Protein AF-A0A929ZH81-F1 (afdb_monomer_lite)

Radius of gyration: 23.24 Å; chains: 1; bounding box: 64×48×68 Å

Secondary structure (DSSP, 8-state):
-PPPEEEEEEEE---TT--S-EEETTEEEE-HHHHHHHHHHHHHHH-TTEEEEE-S-SSSS--HHHHTTTTHHHHHHHHTT--S-EE--SGGGTT-HHHHHHHHH-S-TTT-PPPSS-EE-TTEES--EETTTEESSBSEEEEE-TT--EEEEEEEE-TTGGGTS-TTTTTT-EE--HHHHHHHHHHHHHHTTS-SEEEEEEES-HHHHTTTS-TT--EEEE-SS--EEEE-SSS-S-----SSTT-EEEEE-STTSEEEEEEEEE-TTT--EEEEEEEEEEHHHHGGG---HHHHHHHHHHHHHHHHHTT-EEEE---SPBPPPEEE-TTS-EEETS-SSS--HHHHHHHHHHHHH-B-TTSPBPS-----GGG--S-B---TTSEEEHHHHHHHS-S-----

Foldseek 3Di:
DDAWQKAKEWEAEAQQALQDFDDDPNFTQALHLFLVLLLLVVVCVVHVNYAYEYQANQHALHFLLQVLLVNQLSLVLVLSSPHQEYEHELRCLQVALVLNLCQDVVPCVVRHHHRPHAYAAQQKPQSFADDPGHGSHHQWGWDQGPLRATEIEGHHEDQCSCVVYAHPRQPRMHGHDLQVRLQVVLCVCVVVVVHLAYEYRYAADQVVCQASHAQSHQEYEYYDPLDWAWEAPPDHPDYDDHNHNQYTYTYQRHSNQWMKIWMFTADSVVSHTPHIGIDTHGSSNSNVSPGNPSSVVSSVVSVVVSVVSQQAFPDFDAPDWFFADWDADPVGDIDTLPDQPDDTSNQVVVFVVLQVVDADPVGHGDDTGGDRSVQFQDIQHADPRRTGTNNSVCNRRSGSDDRD

pLDDT: mean 92.84, std 8.58, range [54.22, 98.94]

Sequence (404 aa):
EASPITLDLYTLTDVHGHIQQVAKKGVVREAGLPAMNCYLKKARATNPNSSFTLLGDNIGASPYISGALKDNPTIAALNTMDPLASTIGNHELDMGQAVFKQRVDGSNPSEFVQATFPYLGANIEGMGTYGDGTPYLGDYKVWTSPSGMKVAFIGAIAQDVPYKLSPGTTAGLTFTDPIARINSLAAELKSSGTADVVIAMLDDDVKNNYTKVGKDVDGLMGGDTHVPYEFDHVNSVESFESANPRLAGIASGSYTDNLGLIRLTIDPATRKVTSADSILIPAAEVAQCGADADTQAIVDKAAADSKEAGKRVVATGYTEPFRRGVFTTPEGATDPGSNRGIESSLGDLVADSLRETILTPDGKSVDIGMINAGGLRADLTPNEDGTITYAQTYEVMPFSNELG

Structure (mmCIF, N/CA/C/O backbone):
data_AF-A0A929ZH81-F1
#
_entry.id   AF-A0A929ZH81-F1
#
loop_
_atom_site.group_PDB
_atom_site.id
_atom_site.type_symbol
_atom_site.label_atom_id
_atom_site.label_alt_id
_atom_site.label_comp_id
_atom_site.label_asym_id
_atom_site.label_entity_id
_atom_site.label_seq_id
_atom_site.pdbx_PDB_ins_code
_atom_site.Cartn_x
_atom_site.Cartn_y
_atom_site.Cartn_z
_atom_site.occupancy
_atom_site.B_iso_or_equiv
_atom_site.auth_seq_id
_atom_site.auth_comp_id
_atom_site.auth_asym_id
_atom_site.auth_atom_id
_atom_site.pdbx_PDB_model_num
ATOM 1 N N . GLU A 1 1 ? -22.568 -12.402 31.985 1.00 61.12 1 GLU A N 1
ATOM 2 C CA . GLU A 1 1 ? -21.856 -11.310 31.290 1.00 61.12 1 GLU A CA 1
ATOM 3 C C . GLU A 1 1 ? -22.039 -11.492 29.793 1.00 61.12 1 GLU A C 1
ATOM 5 O O . GLU A 1 1 ? -22.236 -12.627 29.367 1.00 61.12 1 GLU A O 1
ATOM 10 N N . ALA A 1 2 ? -22.078 -10.406 29.021 1.00 77.75 2 ALA A N 1
ATOM 11 C CA . ALA A 1 2 ? -22.115 -10.503 27.564 1.00 77.75 2 ALA A CA 1
ATOM 12 C C . ALA A 1 2 ? -20.744 -10.965 27.048 1.00 77.75 2 ALA A C 1
ATOM 14 O O . ALA A 1 2 ? -19.721 -10.603 27.627 1.00 77.75 2 ALA A O 1
ATOM 15 N N . SER A 1 3 ? -20.724 -11.772 25.986 1.00 89.75 3 SER A N 1
ATOM 16 C CA . SER A 1 3 ? -19.473 -12.202 25.356 1.00 89.75 3 SER A CA 1
ATOM 17 C C . SER A 1 3 ? -18.662 -10.986 24.879 1.00 89.75 3 SER A C 1
ATOM 19 O O . SER A 1 3 ? -19.268 -10.048 24.350 1.00 89.75 3 SER A O 1
ATOM 21 N N . PRO A 1 4 ? -17.324 -10.984 25.045 1.00 95.19 4 PRO A N 1
ATOM 22 C CA . PRO A 1 4 ? -16.470 -9.922 24.523 1.00 95.19 4 PRO A CA 1
ATOM 23 C C . PRO A 1 4 ? -16.656 -9.714 23.016 1.00 95.19 4 PRO A C 1
ATOM 25 O O . PRO A 1 4 ? -16.923 -10.664 22.278 1.00 95.19 4 PRO A O 1
ATOM 28 N N . ILE A 1 5 ? -16.496 -8.472 22.558 1.00 98.00 5 ILE A N 1
ATOM 29 C CA . ILE A 1 5 ? -16.450 -8.148 21.128 1.00 98.00 5 ILE A CA 1
ATOM 30 C C . ILE A 1 5 ? -15.012 -8.354 20.650 1.00 98.00 5 ILE A C 1
ATOM 32 O O . ILE A 1 5 ? -14.091 -7.792 21.239 1.00 98.00 5 ILE A O 1
ATOM 36 N N . THR A 1 6 ? -14.825 -9.107 19.569 1.00 98.31 6 THR A N 1
ATOM 37 C CA . THR A 1 6 ? -13.516 -9.283 18.924 1.00 98.31 6 THR A CA 1
ATOM 38 C C . THR A 1 6 ? -13.490 -8.539 17.597 1.00 98.31 6 THR A C 1
ATOM 40 O O . THR A 1 6 ? -14.309 -8.834 16.726 1.00 98.31 6 THR A O 1
ATOM 43 N N . LEU A 1 7 ? -12.563 -7.592 17.441 1.00 98.75 7 LEU A N 1
ATOM 44 C CA . LEU A 1 7 ? -12.295 -6.927 16.163 1.00 98.75 7 LEU A CA 1
ATOM 45 C C . LEU A 1 7 ? -11.018 -7.498 15.546 1.00 98.75 7 LEU A C 1
ATOM 47 O O . LEU A 1 7 ? -9.996 -7.530 16.228 1.00 98.75 7 LEU A O 1
ATOM 51 N N . ASP A 1 8 ? -11.076 -7.887 14.273 1.00 98.75 8 ASP A N 1
ATOM 52 C CA . ASP A 1 8 ? -9.917 -8.367 13.513 1.00 98.75 8 ASP A CA 1
ATOM 53 C C . ASP A 1 8 ? -9.535 -7.342 12.439 1.00 98.75 8 ASP A C 1
ATOM 55 O O . ASP A 1 8 ? -10.203 -7.189 11.416 1.00 98.75 8 ASP A O 1
ATOM 59 N N . LEU A 1 9 ? -8.471 -6.587 12.689 1.00 98.81 9 LEU A N 1
ATOM 60 C CA . LEU A 1 9 ? -8.060 -5.463 11.857 1.00 98.81 9 LEU A CA 1
ATOM 61 C C . LEU A 1 9 ? -6.858 -5.891 11.009 1.00 98.81 9 LEU A C 1
ATOM 63 O O . LEU A 1 9 ? -5.719 -5.872 11.476 1.00 98.81 9 LEU A O 1
ATOM 67 N N . TYR A 1 10 ? -7.129 -6.334 9.781 1.00 98.88 10 TYR A N 1
ATOM 68 C CA . TYR A 1 10 ? -6.112 -6.819 8.852 1.00 98.88 10 TYR A CA 1
ATOM 69 C C . TYR A 1 10 ? -5.426 -5.680 8.105 1.00 98.88 10 TYR A C 1
ATOM 71 O O . TYR A 1 10 ? -6.065 -4.681 7.769 1.00 98.88 10 TYR A O 1
ATOM 79 N N . THR A 1 11 ? -4.152 -5.871 7.772 1.00 98.56 11 THR A N 1
ATOM 80 C CA . THR A 1 11 ? -3.378 -4.877 7.035 1.00 98.56 11 THR A CA 1
ATOM 81 C C . THR A 1 11 ? -2.309 -5.477 6.123 1.00 98.56 11 THR A C 1
ATOM 83 O O . THR A 1 11 ? -1.754 -6.538 6.423 1.00 98.56 11 THR A O 1
ATOM 86 N N . LEU A 1 12 ? -2.024 -4.781 5.021 1.00 98.19 12 LEU A N 1
ATOM 87 C CA . LEU A 1 12 ? -0.865 -5.004 4.153 1.00 98.19 12 LEU A CA 1
ATOM 88 C C . LEU A 1 12 ? -0.111 -3.689 3.946 1.00 98.19 12 LEU A C 1
ATOM 90 O O . LEU A 1 12 ? -0.724 -2.628 3.867 1.00 98.19 12 LEU A O 1
ATOM 94 N N . THR A 1 13 ? 1.204 -3.789 3.819 1.00 97.00 13 THR A N 1
ATOM 95 C CA . THR A 1 13 ? 2.119 -2.688 3.505 1.00 97.00 13 THR A CA 1
ATOM 96 C C . THR A 1 13 ? 3.076 -3.103 2.393 1.00 97.00 13 THR A C 1
ATOM 98 O O . THR A 1 13 ? 3.231 -4.310 2.155 1.00 97.00 13 THR A O 1
ATOM 101 N N . ASP A 1 14 ? 3.685 -2.129 1.714 1.00 96.19 14 ASP A N 1
ATOM 102 C CA . ASP A 1 14 ? 4.830 -2.346 0.820 1.00 96.19 14 ASP A CA 1
ATOM 103 C C . ASP A 1 14 ? 4.559 -3.428 -0.237 1.00 96.19 14 ASP A C 1
ATOM 105 O O . ASP A 1 14 ? 5.368 -4.327 -0.493 1.00 96.19 14 ASP A O 1
ATOM 109 N N . VAL A 1 15 ? 3.358 -3.405 -0.830 1.00 98.00 15 VAL A N 1
ATOM 110 C CA . VAL A 1 15 ? 2.986 -4.378 -1.866 1.00 98.00 15 VAL A CA 1
ATOM 111 C C . VAL A 1 15 ? 3.889 -4.209 -3.085 1.00 98.00 15 VAL A C 1
ATOM 113 O O . VAL A 1 15 ? 4.207 -5.213 -3.721 1.00 98.00 15 VAL A O 1
ATOM 116 N N . HIS A 1 16 ? 4.297 -2.977 -3.416 1.00 96.69 16 HIS A N 1
ATOM 117 C CA . HIS A 1 16 ? 5.168 -2.645 -4.548 1.00 96.69 16 HIS A CA 1
ATOM 118 C C . HIS A 1 16 ? 4.801 -3.393 -5.833 1.00 96.69 16 HIS A C 1
ATOM 120 O O . HIS A 1 16 ? 5.641 -3.980 -6.506 1.00 96.69 16 HIS A O 1
ATOM 126 N N . GLY A 1 17 ? 3.510 -3.496 -6.148 1.00 96.75 17 GLY A N 1
ATOM 127 C CA . GLY A 1 17 ? 3.056 -4.204 -7.344 1.00 96.75 17 GLY A CA 1
ATOM 128 C C . GLY A 1 17 ? 3.342 -5.710 -7.391 1.00 96.75 17 GLY A C 1
ATOM 129 O O . GLY A 1 17 ? 3.174 -6.315 -8.456 1.00 96.75 17 GLY A O 1
ATOM 130 N N . HIS A 1 18 ? 3.708 -6.354 -6.280 1.00 97.19 18 HIS A N 1
ATOM 131 C CA . HIS A 1 18 ? 3.816 -7.810 -6.167 1.00 97.19 18 HIS A CA 1
ATOM 132 C C . HIS A 1 18 ? 2.425 -8.455 -6.118 1.00 97.19 18 HIS A C 1
ATOM 134 O O . HIS A 1 18 ? 1.880 -8.822 -5.077 1.00 97.19 18 HIS A O 1
ATOM 140 N N . ILE A 1 19 ? 1.817 -8.581 -7.299 1.00 98.31 19 ILE A N 1
ATOM 141 C CA . ILE A 1 19 ? 0.453 -9.100 -7.457 1.00 98.31 19 ILE A CA 1
ATOM 142 C C . ILE A 1 19 ? 0.393 -10.623 -7.646 1.00 98.31 19 ILE A C 1
ATOM 144 O O . ILE A 1 19 ? -0.679 -11.215 -7.515 1.00 98.31 19 ILE A O 1
ATOM 148 N N . GLN A 1 20 ? 1.524 -11.265 -7.956 1.00 97.62 20 GLN A N 1
ATOM 149 C CA . GLN A 1 20 ? 1.618 -12.702 -8.232 1.00 97.62 20 GLN A CA 1
ATOM 150 C C . GLN A 1 20 ? 2.088 -13.492 -7.013 1.00 97.62 20 GLN A C 1
ATOM 152 O O . GLN A 1 20 ? 2.849 -12.999 -6.191 1.00 97.62 20 GLN A O 1
ATOM 157 N N . GLN A 1 21 ? 1.692 -14.764 -6.945 1.00 97.50 21 GLN A N 1
ATOM 158 C CA . GLN A 1 21 ? 2.273 -15.685 -5.978 1.00 97.50 21 GLN A CA 1
ATOM 159 C C . GLN A 1 21 ? 3.704 -16.053 -6.395 1.00 97.50 21 GLN A C 1
ATOM 161 O O . GLN A 1 21 ? 3.926 -16.532 -7.512 1.00 97.50 21 GLN A O 1
ATOM 166 N N . VAL A 1 22 ? 4.658 -15.937 -5.473 1.00 95.56 22 VAL A N 1
ATOM 167 C CA . VAL A 1 22 ? 6.050 -16.359 -5.681 1.00 95.56 22 VAL A CA 1
ATOM 168 C C . VAL A 1 22 ? 6.387 -17.496 -4.730 1.00 95.56 22 VAL A C 1
ATOM 170 O O . VAL A 1 22 ? 6.197 -17.404 -3.519 1.00 95.56 22 VAL A O 1
ATOM 173 N N . ALA A 1 23 ? 6.926 -18.592 -5.270 1.00 95.12 23 ALA A N 1
ATOM 174 C CA . ALA A 1 23 ? 7.385 -19.735 -4.487 1.00 95.12 23 ALA A CA 1
ATOM 175 C C . ALA A 1 23 ? 8.874 -20.011 -4.720 1.00 95.12 23 ALA A C 1
ATOM 177 O O . ALA A 1 23 ? 9.358 -20.047 -5.851 1.00 95.12 23 ALA A O 1
ATOM 178 N N . LYS A 1 24 ? 9.608 -20.278 -3.636 1.00 90.62 24 LYS A N 1
ATOM 179 C CA . LYS A 1 24 ? 11.037 -20.615 -3.661 1.00 90.62 24 LYS A CA 1
ATOM 180 C C . LYS A 1 24 ? 11.263 -21.947 -2.963 1.00 90.62 24 LYS A C 1
ATOM 182 O O . LYS A 1 24 ? 10.980 -22.086 -1.776 1.00 90.62 24 LYS A O 1
ATOM 187 N N . LYS A 1 25 ? 11.816 -22.921 -3.697 1.00 91.88 25 LYS A N 1
ATOM 188 C CA . LYS A 1 25 ? 12.049 -24.300 -3.217 1.00 91.88 25 LYS A CA 1
ATOM 189 C C . LYS A 1 25 ? 10.775 -24.959 -2.652 1.00 91.88 25 LYS A C 1
ATOM 191 O O . LYS A 1 25 ? 10.825 -25.611 -1.617 1.00 91.88 25 LYS A O 1
ATOM 196 N N . GLY A 1 26 ? 9.636 -24.752 -3.317 1.00 91.06 26 GLY A N 1
ATOM 197 C CA . GLY A 1 26 ? 8.342 -25.321 -2.915 1.00 91.06 26 GLY A CA 1
ATOM 198 C C . GLY A 1 26 ? 7.641 -24.610 -1.752 1.00 91.06 26 GLY A C 1
ATOM 199 O O . GLY A 1 26 ? 6.551 -25.021 -1.380 1.00 91.06 26 GLY A O 1
ATOM 200 N N . VAL A 1 27 ? 8.229 -23.544 -1.198 1.00 94.00 27 VAL A N 1
ATOM 201 C CA . VAL A 1 27 ? 7.613 -22.722 -0.146 1.00 94.00 27 VAL A CA 1
ATOM 202 C C . VAL A 1 27 ? 7.152 -21.404 -0.753 1.00 94.00 27 VAL A C 1
ATOM 204 O O . VAL A 1 27 ? 7.959 -20.716 -1.383 1.00 94.00 27 VAL A O 1
ATOM 207 N N . VAL A 1 28 ? 5.880 -21.057 -0.562 1.00 97.56 28 VAL A N 1
ATOM 208 C CA . VAL A 1 28 ? 5.337 -19.750 -0.954 1.00 97.56 28 VAL A CA 1
ATOM 209 C C . VAL A 1 28 ? 5.998 -18.664 -0.104 1.00 97.56 28 VAL A C 1
ATOM 211 O O . VAL A 1 28 ? 6.054 -18.777 1.120 1.00 97.56 28 VAL A O 1
ATOM 214 N N . ARG A 1 29 ? 6.567 -17.662 -0.774 1.00 96.50 29 ARG A N 1
ATOM 215 C CA . ARG A 1 29 ? 7.259 -16.511 -0.181 1.00 96.50 29 ARG A CA 1
ATOM 216 C C . ARG A 1 29 ? 6.460 -15.229 -0.306 1.00 96.50 29 ARG A C 1
ATOM 218 O O . ARG A 1 29 ? 6.559 -14.413 0.586 1.00 96.50 29 ARG A O 1
ATOM 225 N N . GLU A 1 30 ? 5.664 -15.113 -1.357 1.00 97.81 30 GLU A N 1
ATOM 226 C CA . GLU A 1 30 ? 4.727 -14.017 -1.590 1.00 97.81 30 GLU A CA 1
ATOM 227 C C . GLU A 1 30 ? 3.402 -14.679 -1.955 1.00 97.81 30 GLU A C 1
ATOM 229 O O . GLU A 1 30 ? 3.379 -15.548 -2.836 1.00 97.81 30 GLU A O 1
ATOM 234 N N . ALA A 1 31 ? 2.318 -14.352 -1.253 1.00 98.25 31 ALA A N 1
ATOM 235 C CA . ALA A 1 31 ? 1.029 -15.004 -1.484 1.00 98.25 31 ALA A CA 1
ATOM 236 C C . ALA A 1 31 ? 0.381 -14.546 -2.800 1.00 98.25 31 ALA A C 1
ATOM 238 O O . ALA A 1 31 ? -0.380 -15.295 -3.413 1.00 98.25 31 ALA A O 1
ATOM 239 N N . GLY A 1 32 ? 0.690 -13.325 -3.238 1.00 98.38 32 GLY A N 1
ATOM 240 C CA . GLY A 1 32 ? -0.020 -12.635 -4.303 1.00 98.38 32 GLY A CA 1
ATOM 241 C C . GLY A 1 32 ? -1.402 -12.154 -3.853 1.00 98.38 32 GLY A C 1
ATOM 242 O O . GLY A 1 32 ? -2.052 -12.724 -2.968 1.00 98.38 32 GLY A O 1
ATOM 243 N N . LEU A 1 33 ? -1.890 -11.100 -4.504 1.00 98.81 33 LEU A N 1
ATOM 244 C CA . LEU A 1 33 ? -3.177 -10.492 -4.159 1.00 98.81 33 LEU A CA 1
ATOM 245 C C . LEU A 1 33 ? -4.389 -11.437 -4.306 1.00 98.81 33 LEU A C 1
ATOM 247 O O . LEU A 1 33 ? -5.294 -11.336 -3.475 1.00 98.81 33 LEU A O 1
ATOM 251 N N . PRO A 1 34 ? -4.439 -12.396 -5.258 1.00 98.88 34 PRO A N 1
ATOM 252 C CA . PRO A 1 34 ? -5.557 -13.338 -5.332 1.00 98.88 34 PRO A CA 1
ATOM 253 C C . PRO A 1 34 ? -5.708 -14.214 -4.083 1.00 98.88 34 PRO A C 1
ATOM 255 O O . PRO A 1 34 ? -6.830 -14.429 -3.615 1.00 98.88 34 PRO A O 1
ATOM 258 N N . ALA A 1 35 ? -4.599 -14.696 -3.513 1.00 98.81 35 ALA A N 1
ATOM 259 C CA . ALA A 1 35 ? -4.639 -15.484 -2.285 1.00 98.81 35 ALA A CA 1
ATOM 260 C C . ALA A 1 35 ? -4.971 -14.620 -1.066 1.00 98.81 35 ALA A C 1
ATOM 262 O O . ALA A 1 35 ? -5.789 -15.022 -0.234 1.00 98.81 35 ALA A O 1
ATOM 263 N N . MET A 1 36 ? -4.414 -13.406 -1.004 1.00 98.81 36 MET A N 1
ATOM 264 C CA . MET A 1 36 ? -4.761 -12.425 0.027 1.00 98.81 36 MET A CA 1
ATOM 265 C C . MET A 1 36 ? -6.267 -12.129 0.030 1.00 98.81 36 MET A C 1
ATOM 267 O O . MET A 1 36 ? -6.901 -12.182 1.085 1.00 98.81 36 MET A O 1
ATOM 271 N N . ASN A 1 37 ? -6.877 -11.897 -1.139 1.00 98.88 37 ASN A N 1
ATOM 272 C CA . ASN A 1 37 ? -8.312 -11.621 -1.224 1.00 98.88 37 ASN A CA 1
ATOM 273 C C . ASN A 1 37 ? -9.163 -12.831 -0.802 1.00 98.88 37 ASN A C 1
ATOM 275 O O . ASN A 1 37 ? -10.110 -12.681 -0.027 1.00 98.88 37 ASN A O 1
ATOM 279 N N . CYS A 1 38 ? -8.792 -14.044 -1.234 1.00 98.88 38 CYS A N 1
ATOM 280 C CA . CYS A 1 38 ? -9.447 -15.274 -0.780 1.00 98.88 38 CYS A CA 1
ATOM 281 C C . CYS A 1 38 ? -9.443 -15.366 0.752 1.00 98.88 38 CYS A C 1
ATOM 283 O O . CYS A 1 38 ? -10.492 -15.564 1.380 1.00 98.88 38 CYS A O 1
ATOM 285 N N . TYR A 1 39 ? -8.266 -15.183 1.360 1.00 98.81 39 TYR A N 1
ATOM 286 C CA . TYR A 1 39 ? -8.097 -15.276 2.803 1.00 98.81 39 TYR A CA 1
ATOM 287 C C . TYR A 1 39 ? -8.940 -14.224 3.529 1.00 98.81 39 TYR A C 1
ATOM 289 O O . TYR A 1 39 ? -9.703 -14.568 4.431 1.00 98.81 39 TYR A O 1
ATOM 297 N N . LEU A 1 40 ? -8.884 -12.961 3.095 1.00 98.81 40 LEU A N 1
ATOM 298 C CA . LEU A 1 40 ? -9.651 -11.862 3.689 1.00 98.81 40 LEU A CA 1
ATOM 299 C C . LEU A 1 40 ? -11.168 -12.067 3.578 1.00 98.81 40 LEU A C 1
ATOM 301 O O . LEU A 1 40 ? -11.898 -11.718 4.508 1.00 98.81 40 LEU A O 1
ATOM 305 N N . LYS A 1 41 ? -11.669 -12.641 2.476 1.00 98.69 41 LYS A N 1
ATOM 306 C CA . LYS A 1 41 ? -13.093 -12.998 2.336 1.00 98.69 41 LYS A CA 1
ATOM 307 C C . LYS A 1 41 ? -13.489 -14.090 3.334 1.00 98.69 41 LYS A C 1
ATOM 309 O O . LYS A 1 41 ? -14.512 -13.963 4.009 1.00 98.69 41 LYS A O 1
ATOM 314 N N . LYS A 1 42 ? -12.662 -15.130 3.496 1.00 98.50 42 LYS A N 1
ATOM 315 C CA . LYS A 1 42 ? -12.891 -16.204 4.480 1.00 98.50 42 LYS A CA 1
ATOM 316 C C . LYS A 1 42 ? -12.807 -15.697 5.924 1.00 98.50 42 LYS A C 1
ATOM 318 O O . LYS A 1 42 ? -13.637 -16.078 6.754 1.00 98.50 42 LYS A O 1
ATOM 323 N N . ALA A 1 43 ? -11.847 -14.824 6.216 1.00 98.06 43 ALA A N 1
ATOM 324 C CA . ALA A 1 43 ? -11.685 -14.186 7.516 1.00 98.06 43 ALA A CA 1
ATOM 325 C C . ALA A 1 43 ? -12.916 -13.340 7.874 1.00 98.06 43 ALA A C 1
ATOM 327 O O . ALA A 1 43 ? -13.531 -13.575 8.912 1.00 98.06 43 ALA A O 1
ATOM 328 N N . ARG A 1 44 ? -13.366 -12.464 6.962 1.00 98.06 44 ARG A N 1
ATOM 329 C CA . ARG A 1 44 ? -14.595 -11.663 7.122 1.00 98.06 44 ARG A CA 1
ATOM 330 C C . ARG A 1 44 ? -15.853 -12.520 7.305 1.00 98.06 44 ARG A C 1
ATOM 332 O O . ARG A 1 44 ? -16.719 -12.167 8.100 1.00 98.06 44 ARG A O 1
ATOM 339 N N . ALA A 1 45 ? -15.959 -13.657 6.614 1.00 98.06 45 ALA A N 1
ATOM 340 C CA . ALA A 1 45 ? -17.073 -14.591 6.799 1.00 98.06 45 ALA A CA 1
ATOM 341 C C . ALA A 1 45 ? -17.044 -15.298 8.169 1.00 98.06 45 ALA A C 1
ATOM 343 O O . ALA A 1 45 ? -18.095 -15.635 8.710 1.00 98.06 45 ALA A O 1
ATOM 344 N N . THR A 1 46 ? -15.850 -15.518 8.725 1.00 97.94 46 THR A N 1
ATOM 345 C CA . THR A 1 46 ? -15.656 -16.155 10.038 1.00 97.94 46 THR A CA 1
ATOM 346 C C . THR A 1 46 ? -15.903 -15.169 11.179 1.00 97.94 46 THR A C 1
ATOM 348 O O . THR A 1 46 ? -16.601 -15.496 12.137 1.00 97.94 46 THR A O 1
ATOM 351 N N . ASN A 1 47 ? -15.371 -13.951 11.062 1.00 98.25 47 ASN A N 1
ATOM 352 C CA . ASN A 1 47 ? -15.605 -12.851 11.986 1.00 98.25 47 ASN A CA 1
ATOM 353 C C . ASN A 1 47 ? -16.088 -11.611 11.210 1.00 98.25 47 ASN A C 1
ATOM 355 O O . ASN A 1 47 ? -15.269 -10.898 10.627 1.00 98.25 47 ASN A O 1
ATOM 359 N N . PRO A 1 48 ? -17.396 -11.293 11.232 1.00 97.81 48 PRO A N 1
ATOM 360 C CA . PRO A 1 48 ? -17.927 -10.108 10.557 1.00 97.81 48 PRO A CA 1
ATOM 361 C C . PRO A 1 48 ? -17.349 -8.785 11.074 1.00 97.81 48 PRO A C 1
ATOM 363 O O . PRO A 1 48 ? -17.365 -7.790 10.355 1.00 97.81 48 PRO A O 1
ATOM 366 N N . ASN A 1 49 ? -16.805 -8.753 12.294 1.00 98.44 49 ASN A N 1
ATOM 367 C CA . ASN A 1 49 ? -16.100 -7.591 12.835 1.00 98.44 49 ASN A CA 1
ATOM 368 C C . ASN A 1 49 ? -14.646 -7.518 12.348 1.00 98.44 49 ASN A C 1
ATOM 370 O O . ASN A 1 49 ? -13.751 -7.174 13.119 1.00 98.44 49 ASN A O 1
ATOM 374 N N . SER A 1 50 ? -14.426 -7.827 11.072 1.00 98.69 50 SER A N 1
ATOM 375 C CA . SER A 1 50 ? -13.117 -7.726 10.438 1.00 98.69 50 SER A CA 1
ATOM 376 C C . SER A 1 50 ? -13.054 -6.550 9.473 1.00 98.69 50 SER A C 1
ATOM 378 O O . SER A 1 50 ? -14.006 -6.300 8.729 1.00 98.69 50 SER A O 1
ATOM 380 N N . SER A 1 51 ? -11.910 -5.876 9.433 1.00 98.62 51 SER A N 1
ATOM 381 C CA . SER A 1 51 ? -11.601 -4.831 8.457 1.00 98.62 51 SER A CA 1
ATOM 382 C C . SER A 1 51 ? -10.295 -5.119 7.731 1.00 98.62 51 SER A C 1
ATOM 384 O O . SER A 1 51 ? -9.498 -5.930 8.190 1.00 98.62 51 SER A O 1
ATOM 386 N N . PHE A 1 52 ? -10.066 -4.425 6.620 1.00 98.88 52 PHE A N 1
ATOM 387 C CA . PHE A 1 52 ? -8.812 -4.480 5.879 1.00 98.88 52 PHE A CA 1
ATOM 388 C C . PHE A 1 52 ? -8.362 -3.067 5.497 1.00 98.88 52 PHE A C 1
ATOM 390 O O . PHE A 1 52 ? -9.186 -2.265 5.052 1.00 98.88 52 PHE A O 1
ATOM 397 N N . THR A 1 53 ? -7.081 -2.769 5.681 1.00 98.88 53 THR A N 1
ATOM 398 C CA . THR A 1 53 ? -6.438 -1.494 5.331 1.00 98.88 53 THR A CA 1
ATOM 399 C C . THR A 1 53 ? -5.110 -1.724 4.614 1.00 98.88 53 THR A C 1
ATOM 401 O O . THR A 1 53 ? -4.539 -2.809 4.687 1.00 98.88 53 THR A O 1
ATOM 404 N N . LEU A 1 54 ? -4.630 -0.694 3.921 1.00 98.75 54 LEU A N 1
ATOM 405 C CA . LEU A 1 54 ? -3.322 -0.668 3.263 1.00 98.75 54 LEU A CA 1
ATOM 406 C C . LEU A 1 54 ? -2.435 0.416 3.886 1.00 98.75 54 LEU A C 1
ATOM 408 O O . LEU A 1 54 ? -2.948 1.421 4.374 1.00 98.75 54 LEU A O 1
ATOM 412 N N . LEU A 1 55 ? -1.123 0.221 3.885 1.00 96.25 55 LEU A N 1
ATOM 413 C CA . LEU A 1 55 ? -0.168 1.067 4.614 1.00 96.25 55 LEU A CA 1
ATOM 414 C C . LEU A 1 55 ? 0.790 1.839 3.693 1.00 96.25 55 LEU A C 1
ATOM 416 O O . LEU A 1 55 ? 1.843 2.255 4.139 1.00 96.25 55 LEU A O 1
ATOM 420 N N . GLY A 1 56 ? 0.379 2.138 2.458 1.00 94.88 56 GLY A N 1
ATOM 421 C CA . GLY A 1 56 ? 1.241 2.837 1.498 1.00 94.88 56 GLY A CA 1
ATOM 422 C C . GLY A 1 56 ? 2.184 1.885 0.770 1.00 94.88 56 GLY A C 1
ATOM 423 O O . GLY A 1 56 ? 2.121 0.666 0.965 1.00 94.88 56 GLY A O 1
ATOM 424 N N . ASP A 1 57 ? 2.958 2.442 -0.160 1.00 96.81 57 ASP A N 1
ATOM 425 C CA . ASP A 1 57 ? 3.928 1.728 -0.993 1.00 96.81 57 ASP A CA 1
ATOM 426 C C . ASP A 1 57 ? 3.312 0.506 -1.688 1.00 96.81 57 ASP A C 1
ATOM 428 O O . ASP A 1 57 ? 3.887 -0.575 -1.851 1.00 96.81 57 ASP A O 1
ATOM 432 N N . ASN A 1 58 ? 2.064 0.679 -2.130 1.00 97.75 58 ASN A N 1
ATOM 433 C CA . ASN A 1 58 ? 1.336 -0.377 -2.817 1.00 97.75 58 ASN A CA 1
ATOM 434 C C . ASN A 1 58 ? 1.795 -0.525 -4.271 1.00 97.75 58 ASN A C 1
ATOM 436 O O . ASN A 1 58 ? 1.709 -1.610 -4.849 1.00 97.75 58 ASN A O 1
ATOM 440 N N . ILE A 1 59 ? 2.224 0.588 -4.860 1.00 95.81 59 ILE A N 1
ATOM 441 C CA . ILE A 1 59 ? 2.695 0.761 -6.238 1.00 95.81 59 ILE A CA 1
ATOM 442 C C . ILE A 1 59 ? 4.109 1.345 -6.218 1.00 95.81 59 ILE A C 1
ATOM 444 O O . ILE A 1 59 ? 4.611 1.640 -5.140 1.00 95.81 59 ILE A O 1
ATOM 448 N N . GLY A 1 60 ? 4.739 1.525 -7.383 1.00 89.25 60 GLY A N 1
ATOM 449 C CA . GLY A 1 60 ? 6.129 1.981 -7.455 1.00 89.25 60 GLY A CA 1
ATOM 450 C C . GLY A 1 60 ? 7.107 0.907 -6.977 1.00 89.25 60 GLY A C 1
ATOM 451 O O . GLY A 1 60 ? 6.688 -0.139 -6.470 1.00 89.25 60 GLY A O 1
ATOM 452 N N . ALA A 1 61 ? 8.394 1.084 -7.295 1.00 83.75 61 ALA A N 1
ATOM 453 C CA . ALA A 1 61 ? 9.428 0.041 -7.164 1.00 83.75 61 ALA A CA 1
ATOM 454 C C . ALA A 1 61 ? 8.910 -1.363 -7.574 1.00 83.75 61 ALA A C 1
ATOM 456 O O . ALA A 1 61 ? 9.123 -2.377 -6.910 1.00 83.75 61 ALA A O 1
ATOM 457 N N . SER A 1 62 ? 8.138 -1.421 -8.660 1.00 90.81 62 SER A N 1
ATOM 458 C CA . SER A 1 62 ? 7.298 -2.583 -8.942 1.00 90.81 62 SER A CA 1
ATOM 459 C C . SER A 1 62 ? 7.961 -3.581 -9.889 1.00 90.81 62 SER A C 1
ATOM 461 O O . SER A 1 62 ? 8.683 -3.179 -10.812 1.00 90.81 62 SER A O 1
ATOM 463 N N . PRO A 1 63 ? 7.685 -4.893 -9.738 1.00 90.06 63 PRO A N 1
ATOM 464 C CA . PRO A 1 63 ? 8.179 -5.892 -10.663 1.00 90.06 63 PRO A CA 1
ATOM 465 C C . PRO A 1 63 ? 7.603 -5.627 -12.051 1.00 90.06 63 PRO A C 1
ATOM 467 O O . PRO A 1 63 ? 6.531 -5.039 -12.212 1.00 90.06 63 PRO A O 1
ATOM 470 N N . TYR A 1 64 ? 8.300 -6.124 -13.069 1.00 89.88 64 TYR A N 1
ATOM 471 C CA . TYR A 1 64 ? 7.992 -5.862 -14.472 1.00 89.88 64 TYR A CA 1
ATOM 472 C C . TYR A 1 64 ? 6.507 -6.006 -14.845 1.00 89.88 64 TYR A C 1
ATOM 474 O O . TYR A 1 64 ? 5.972 -5.168 -15.568 1.00 89.88 64 TYR A O 1
ATOM 482 N N . ILE A 1 65 ? 5.835 -7.044 -14.334 1.00 93.19 65 ILE A N 1
ATOM 483 C CA . ILE A 1 65 ? 4.419 -7.315 -14.621 1.00 93.19 65 ILE A CA 1
ATOM 484 C C . ILE A 1 65 ? 3.499 -6.133 -14.278 1.00 93.19 65 ILE A C 1
ATOM 486 O O . ILE A 1 65 ? 2.518 -5.902 -14.985 1.00 93.19 65 ILE A O 1
ATOM 490 N N . SER A 1 66 ? 3.838 -5.374 -13.239 1.00 95.50 66 SER A N 1
ATOM 491 C CA . SER A 1 66 ? 3.072 -4.224 -12.759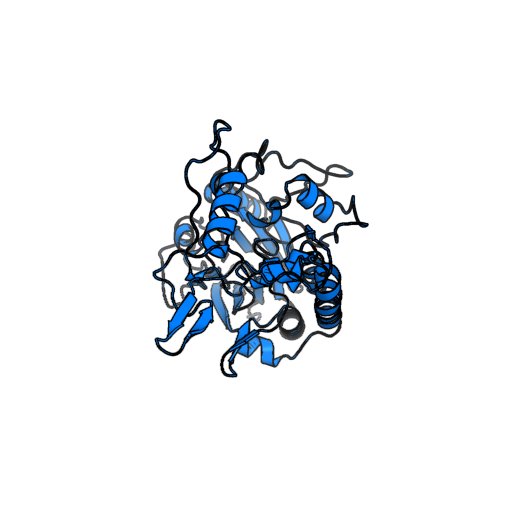 1.00 95.50 66 SER A CA 1
ATOM 492 C C . SER A 1 66 ? 3.691 -2.919 -13.255 1.00 95.50 66 SER A C 1
ATOM 494 O O . SER A 1 66 ? 3.009 -2.131 -13.916 1.00 95.50 66 SER A O 1
ATOM 496 N N . GLY A 1 67 ? 5.006 -2.745 -13.079 1.00 92.12 67 GLY A N 1
ATOM 497 C CA . GLY A 1 67 ? 5.719 -1.520 -13.448 1.00 92.12 67 GLY A CA 1
ATOM 498 C C . GLY A 1 67 ? 5.636 -1.193 -14.943 1.00 92.12 67 GLY A C 1
ATOM 499 O O . GLY A 1 67 ? 5.371 -0.049 -15.317 1.00 92.12 67 GLY A O 1
ATOM 500 N N . ALA A 1 68 ? 5.729 -2.196 -15.828 1.00 92.31 68 ALA A N 1
ATOM 501 C CA . ALA A 1 68 ? 5.607 -1.973 -17.275 1.00 92.31 68 ALA A CA 1
ATOM 502 C C . ALA A 1 68 ? 4.207 -1.510 -17.709 1.00 92.31 68 ALA A C 1
ATOM 504 O O . ALA A 1 68 ? 4.035 -0.978 -18.808 1.00 92.31 68 ALA A O 1
ATOM 505 N N . LEU A 1 69 ? 3.216 -1.706 -16.839 1.00 96.06 69 LEU A N 1
ATOM 506 C CA . LEU A 1 69 ? 1.824 -1.311 -17.017 1.00 96.06 69 LEU A CA 1
ATOM 507 C C . LEU A 1 69 ? 1.446 -0.142 -16.099 1.00 96.06 69 LEU A C 1
ATOM 509 O O . LEU A 1 69 ? 0.259 0.075 -15.840 1.00 96.06 69 LEU A O 1
ATOM 513 N N . LYS A 1 70 ? 2.448 0.618 -15.626 1.00 95.25 70 LYS A N 1
ATOM 514 C CA . LYS A 1 70 ? 2.278 1.765 -14.728 1.00 95.25 70 LYS A CA 1
ATOM 515 C C . LYS A 1 70 ? 1.474 1.383 -13.482 1.00 95.25 70 LYS A C 1
ATOM 517 O O . LYS A 1 70 ? 0.584 2.127 -13.110 1.00 95.25 70 LYS A O 1
ATOM 522 N N . ASP A 1 71 ? 1.637 0.189 -12.923 1.00 97.88 71 ASP A N 1
ATOM 523 C CA . ASP A 1 71 ? 0.919 -0.302 -11.731 1.00 97.88 71 ASP A CA 1
ATOM 524 C C . ASP A 1 71 ? -0.618 -0.254 -11.776 1.00 97.88 71 ASP A C 1
ATOM 526 O O . ASP A 1 71 ? -1.302 -0.456 -10.771 1.00 97.88 71 ASP A O 1
ATOM 530 N N . ASN A 1 72 ? -1.202 -0.064 -12.961 1.00 98.62 72 ASN A N 1
ATOM 531 C CA . ASN A 1 72 ? -2.644 -0.151 -13.153 1.00 98.62 72 ASN A CA 1
ATOM 532 C C . ASN A 1 72 ? -3.220 -1.513 -12.739 1.00 98.62 72 ASN A C 1
ATOM 534 O O . ASN A 1 72 ? -4.276 -1.521 -12.101 1.00 98.62 72 ASN A O 1
ATOM 538 N N . PRO A 1 73 ? -2.563 -2.656 -13.029 1.00 98.75 73 PRO A N 1
ATOM 539 C CA . PRO A 1 73 ? -3.049 -3.941 -12.545 1.00 98.75 73 PRO A CA 1
ATOM 540 C C . PRO A 1 73 ? -3.022 -4.061 -11.021 1.00 98.75 73 PRO A C 1
ATOM 542 O O . PRO A 1 73 ? -3.908 -4.695 -10.455 1.00 98.75 73 PRO A O 1
ATOM 545 N N . THR A 1 74 ? -2.051 -3.428 -10.359 1.00 98.75 74 THR A N 1
ATOM 546 C CA . THR A 1 74 ? -1.940 -3.409 -8.898 1.00 98.75 74 THR A CA 1
ATOM 547 C C . THR A 1 74 ? -3.130 -2.702 -8.269 1.00 98.75 74 THR A C 1
ATOM 549 O O . THR A 1 74 ? -3.836 -3.306 -7.465 1.00 98.75 74 THR A O 1
ATOM 552 N N . ILE A 1 75 ? -3.426 -1.467 -8.693 1.00 98.81 75 ILE A N 1
ATOM 553 C CA . ILE A 1 75 ? -4.599 -0.726 -8.198 1.00 98.81 75 ILE A CA 1
ATOM 554 C C . ILE A 1 75 ? -5.894 -1.480 -8.520 1.00 98.81 75 ILE A C 1
ATOM 556 O O . ILE A 1 75 ? -6.760 -1.611 -7.658 1.00 98.81 75 ILE A O 1
ATOM 560 N N . ALA A 1 76 ? -6.018 -2.039 -9.729 1.00 98.88 76 ALA A N 1
ATOM 561 C CA . ALA A 1 76 ? -7.190 -2.825 -10.105 1.00 98.88 76 ALA A CA 1
ATOM 562 C C . ALA A 1 76 ? -7.388 -4.045 -9.189 1.00 98.88 76 ALA A C 1
ATOM 564 O O . ALA A 1 76 ? -8.506 -4.295 -8.744 1.00 98.88 76 ALA A O 1
ATOM 565 N N . ALA A 1 77 ? -6.321 -4.786 -8.880 1.00 98.88 77 ALA A N 1
ATOM 566 C CA . ALA A 1 77 ? -6.377 -5.939 -7.988 1.00 98.88 77 ALA A CA 1
ATOM 567 C C . ALA A 1 77 ? -6.715 -5.526 -6.547 1.00 98.88 77 ALA A C 1
ATOM 569 O O . ALA A 1 77 ? -7.600 -6.129 -5.940 1.00 98.88 77 ALA A O 1
ATOM 570 N N . LEU A 1 78 ? -6.094 -4.466 -6.021 1.00 98.88 78 LEU A N 1
ATOM 571 C CA . LEU A 1 78 ? -6.380 -3.945 -4.679 1.00 98.88 78 LEU A CA 1
ATOM 572 C C . LEU A 1 78 ? -7.824 -3.446 -4.541 1.00 98.88 78 LEU A C 1
ATOM 574 O O . LEU A 1 78 ? -8.457 -3.697 -3.516 1.00 98.88 78 LEU A O 1
ATOM 578 N N . ASN A 1 79 ? -8.393 -2.832 -5.584 1.00 98.88 79 ASN A N 1
ATOM 579 C CA . ASN A 1 79 ? -9.804 -2.435 -5.595 1.00 98.88 79 ASN A CA 1
ATOM 580 C C . ASN A 1 79 ? -10.745 -3.632 -5.358 1.00 98.88 79 ASN A C 1
ATOM 582 O O . ASN A 1 79 ? -11.760 -3.475 -4.691 1.00 98.88 79 ASN A O 1
ATOM 586 N N . THR A 1 80 ? -10.407 -4.842 -5.832 1.00 98.69 80 THR A N 1
ATOM 587 C CA . THR A 1 80 ? -11.238 -6.051 -5.607 1.00 98.69 80 THR A CA 1
ATOM 588 C C . THR A 1 80 ? -11.221 -6.572 -4.166 1.00 98.69 80 THR A C 1
ATOM 590 O O . THR A 1 80 ? -11.972 -7.493 -3.833 1.00 98.69 80 THR A O 1
ATOM 593 N N . MET A 1 81 ? -10.338 -6.036 -3.320 1.00 98.56 81 MET A N 1
ATOM 594 C CA . MET A 1 81 ? -10.168 -6.452 -1.924 1.00 98.56 81 MET A CA 1
ATOM 595 C C . MET A 1 81 ? -10.968 -5.577 -0.948 1.00 98.56 81 MET A C 1
ATOM 597 O O . MET A 1 81 ? -11.077 -5.930 0.231 1.00 98.56 81 MET A O 1
ATOM 601 N N . ASP A 1 82 ? -11.549 -4.475 -1.432 1.00 97.56 82 ASP A N 1
ATOM 602 C CA . ASP A 1 82 ? -12.326 -3.495 -0.665 1.00 97.56 82 ASP A CA 1
ATOM 603 C C . ASP A 1 82 ? -11.612 -2.985 0.610 1.00 97.56 82 ASP A C 1
ATOM 605 O O . ASP A 1 82 ? -12.169 -3.101 1.711 1.00 97.56 82 ASP A O 1
ATOM 609 N N . PRO A 1 83 ? -10.375 -2.452 0.520 1.00 98.62 83 PRO A N 1
ATOM 610 C CA . PRO A 1 83 ? -9.727 -1.838 1.675 1.00 98.62 83 PRO A CA 1
ATOM 611 C C . PRO A 1 83 ? -10.517 -0.607 2.146 1.00 98.62 83 PRO A C 1
ATOM 613 O O . PRO A 1 83 ? -11.049 0.166 1.348 1.00 98.62 83 PRO A O 1
ATOM 616 N N . LEU A 1 84 ? -10.578 -0.393 3.462 1.00 98.69 84 LEU A N 1
ATOM 617 C CA . LEU A 1 84 ? -11.254 0.769 4.048 1.00 98.69 84 LEU A CA 1
ATOM 618 C C . LEU A 1 84 ? -10.571 2.089 3.678 1.00 98.69 84 LEU A C 1
ATOM 620 O O . LEU A 1 84 ? -11.248 3.112 3.537 1.00 98.69 84 LEU A O 1
ATOM 624 N N . ALA A 1 85 ? -9.242 2.050 3.606 1.00 98.75 85 ALA A N 1
ATOM 625 C CA . ALA A 1 85 ? -8.349 3.148 3.277 1.00 98.75 85 ALA A CA 1
ATOM 626 C C . ALA A 1 85 ? -6.928 2.612 3.035 1.00 98.75 85 ALA A C 1
ATOM 628 O O . ALA A 1 85 ? -6.601 1.505 3.480 1.00 98.75 85 ALA A O 1
ATOM 629 N N . SER A 1 86 ? -6.094 3.432 2.397 1.00 98.75 86 SER A N 1
ATOM 630 C CA . SER A 1 86 ? -4.636 3.295 2.406 1.00 98.75 86 SER A CA 1
ATOM 631 C C . SER A 1 86 ? -4.011 4.518 3.070 1.00 98.75 86 SER A C 1
ATOM 633 O O . SER A 1 86 ? -4.516 5.618 2.857 1.00 98.75 86 SER A O 1
ATOM 635 N N . THR A 1 87 ? -2.907 4.398 3.808 1.00 98.19 87 THR A N 1
ATOM 636 C CA . THR A 1 87 ? -1.994 5.554 3.890 1.00 98.19 87 THR A CA 1
ATOM 637 C C . THR A 1 87 ? -1.379 5.807 2.523 1.00 98.19 87 THR A C 1
ATOM 639 O O . THR A 1 87 ? -1.323 4.914 1.675 1.00 98.19 87 THR A O 1
ATOM 642 N N . ILE A 1 88 ? -0.981 7.048 2.273 1.00 97.88 88 ILE A N 1
ATOM 643 C CA . ILE A 1 88 ? -0.002 7.324 1.227 1.00 97.88 88 ILE A CA 1
ATOM 644 C C . ILE A 1 88 ? 1.372 6.873 1.732 1.00 97.88 88 ILE A C 1
ATOM 646 O O . ILE A 1 88 ? 1.699 7.157 2.884 1.00 97.88 88 ILE A O 1
ATOM 650 N N . GLY A 1 89 ? 2.126 6.179 0.888 1.00 96.12 89 GLY A N 1
ATOM 651 C CA . GLY A 1 89 ? 3.557 5.952 1.031 1.00 96.12 89 GLY A CA 1
ATOM 652 C C . GLY A 1 89 ? 4.358 6.797 0.042 1.00 96.12 89 GLY A C 1
ATOM 653 O O . GLY A 1 89 ? 3.788 7.559 -0.755 1.00 96.12 89 GLY A O 1
ATOM 654 N N . ASN A 1 90 ? 5.688 6.744 0.108 1.00 92.12 90 ASN A N 1
ATOM 655 C CA . ASN A 1 90 ? 6.514 7.538 -0.806 1.00 92.12 90 ASN A CA 1
ATOM 656 C C . ASN A 1 90 ? 6.314 7.111 -2.264 1.00 92.12 90 ASN A C 1
ATOM 658 O O . ASN A 1 90 ? 6.186 7.981 -3.133 1.00 92.12 90 ASN A O 1
ATOM 662 N N . HIS A 1 91 ? 6.197 5.815 -2.538 1.00 94.00 91 HIS A N 1
ATOM 663 C CA . HIS A 1 91 ? 6.131 5.302 -3.905 1.00 94.00 91 HIS A CA 1
ATOM 664 C C . HIS A 1 91 ? 4.815 5.574 -4.630 1.00 94.00 91 HIS A C 1
ATOM 666 O O . HIS A 1 91 ? 4.760 5.554 -5.865 1.00 94.00 91 HIS A O 1
ATOM 672 N N . GLU A 1 92 ? 3.756 5.956 -3.913 1.00 96.50 92 GLU A N 1
ATOM 673 C CA . GLU A 1 92 ? 2.565 6.517 -4.550 1.00 96.50 92 GLU A CA 1
ATOM 674 C C . GLU A 1 92 ? 2.865 7.784 -5.379 1.00 96.50 92 GLU A C 1
ATOM 676 O O . GLU A 1 92 ? 2.073 8.147 -6.258 1.00 96.50 92 GLU A O 1
ATOM 681 N N . LEU A 1 93 ? 4.001 8.447 -5.130 1.00 94.31 93 LEU A N 1
ATOM 682 C CA . LEU A 1 93 ? 4.440 9.662 -5.813 1.00 94.31 93 LEU A CA 1
ATOM 683 C C . LEU A 1 93 ? 5.543 9.441 -6.862 1.00 94.31 93 LEU A C 1
ATOM 685 O O . LEU A 1 93 ? 5.944 10.427 -7.480 1.00 94.31 93 LEU A O 1
ATOM 689 N N . ASP A 1 94 ? 5.979 8.207 -7.143 1.00 88.81 94 ASP A N 1
ATOM 690 C CA . ASP A 1 94 ? 7.050 7.910 -8.121 1.00 88.81 94 ASP A CA 1
ATOM 691 C C . ASP A 1 94 ? 6.776 8.504 -9.511 1.00 88.81 94 ASP A C 1
ATOM 693 O O . ASP A 1 94 ? 7.659 9.034 -10.182 1.00 88.81 94 ASP A O 1
ATOM 697 N N . MET A 1 95 ? 5.515 8.451 -9.951 1.00 90.69 95 MET A N 1
ATOM 698 C CA . MET A 1 95 ? 5.075 9.029 -11.229 1.00 90.69 95 MET A CA 1
ATOM 699 C C . MET A 1 95 ? 4.655 10.508 -11.117 1.00 90.69 95 MET A C 1
ATOM 701 O O . MET A 1 95 ? 4.131 11.090 -12.071 1.00 90.69 95 MET A O 1
ATOM 705 N N . GLY A 1 96 ? 4.868 11.121 -9.954 1.00 92.56 96 GLY A N 1
ATOM 706 C CA . GLY A 1 96 ? 4.552 12.506 -9.633 1.00 92.56 96 GLY A CA 1
ATOM 707 C C . GLY A 1 96 ? 3.136 12.733 -9.095 1.00 92.56 96 GLY A C 1
ATOM 708 O O . GLY A 1 96 ? 2.196 11.972 -9.339 1.00 92.56 96 GLY A O 1
ATOM 709 N N . GLN A 1 97 ? 2.958 13.869 -8.408 1.00 95.88 97 GLN A N 1
ATOM 710 C CA . GLN A 1 97 ? 1.684 14.263 -7.786 1.00 95.88 97 GLN A CA 1
ATOM 711 C C . GLN A 1 97 ? 0.505 14.299 -8.768 1.00 95.88 97 GLN A C 1
ATOM 713 O O . GLN A 1 97 ? -0.624 14.019 -8.379 1.00 95.88 97 GLN A O 1
ATOM 718 N N . ALA A 1 98 ? 0.735 14.659 -10.036 1.00 96.75 98 ALA A N 1
ATOM 719 C CA . ALA A 1 98 ? -0.331 14.714 -11.036 1.00 96.75 98 ALA A CA 1
ATOM 720 C C . ALA A 1 98 ? -0.918 13.323 -11.323 1.00 96.75 98 ALA A C 1
ATOM 722 O O . ALA A 1 98 ? -2.137 13.183 -11.397 1.00 96.75 98 ALA A O 1
ATOM 723 N N . VAL A 1 99 ? -0.067 12.297 -11.430 1.00 97.31 99 VAL A N 1
ATOM 724 C CA . VAL A 1 99 ? -0.504 10.913 -11.655 1.00 97.31 99 VAL A CA 1
ATOM 725 C C . VAL A 1 99 ? -1.191 10.360 -10.411 1.00 97.31 99 VAL A C 1
ATOM 727 O O . VAL A 1 99 ? -2.264 9.772 -10.531 1.00 97.31 99 VAL A O 1
ATOM 730 N N . PHE A 1 100 ? -0.638 10.610 -9.218 1.00 98.12 100 PHE A N 1
ATOM 731 C CA . PHE A 1 100 ? -1.308 10.264 -7.960 1.00 98.12 100 PHE A CA 1
ATOM 732 C C . PHE A 1 100 ? -2.731 10.841 -7.914 1.00 98.12 100 PHE A C 1
ATOM 734 O O . PHE A 1 100 ? -3.700 10.107 -7.730 1.00 98.12 100 PHE A O 1
ATOM 741 N N . LYS A 1 101 ? -2.879 12.144 -8.186 1.00 98.44 101 LYS A N 1
ATOM 742 C CA . LYS A 1 101 ? -4.181 12.827 -8.207 1.00 98.44 101 LYS A CA 1
ATOM 743 C C . LYS A 1 101 ? -5.149 12.203 -9.211 1.00 98.44 101 LYS A C 1
ATOM 745 O O . LYS A 1 101 ? -6.281 11.931 -8.831 1.00 98.44 101 LYS A O 1
ATOM 750 N N . GLN A 1 102 ? -4.686 11.881 -10.421 1.00 98.50 102 GLN A N 1
ATOM 751 C CA . GLN A 1 102 ? -5.488 11.206 -11.453 1.00 98.50 102 GLN A CA 1
ATOM 752 C C . GLN A 1 102 ? -5.987 9.817 -11.029 1.00 98.50 102 GLN A C 1
ATOM 754 O O . GLN A 1 102 ? -7.092 9.422 -11.405 1.00 98.50 102 GLN A O 1
ATOM 759 N N . ARG A 1 103 ? -5.201 9.070 -10.239 1.00 98.50 103 ARG A N 1
ATOM 760 C CA . ARG A 1 103 ? -5.640 7.792 -9.652 1.00 98.50 103 ARG A CA 1
ATOM 761 C C . ARG A 1 103 ? -6.673 7.979 -8.553 1.00 98.50 103 ARG A C 1
ATOM 763 O O . ARG A 1 103 ? -7.528 7.118 -8.392 1.00 98.50 103 ARG A O 1
ATOM 770 N N . VAL A 1 104 ? -6.600 9.065 -7.790 1.00 98.50 104 VAL A N 1
ATOM 771 C CA . VAL A 1 104 ? -7.560 9.339 -6.713 1.00 98.50 104 VAL A CA 1
ATOM 772 C C . VAL A 1 104 ? -8.885 9.852 -7.281 1.00 98.50 104 VAL A C 1
ATOM 774 O O . VAL A 1 104 ? -9.949 9.317 -6.968 1.00 98.50 104 VAL A O 1
ATOM 777 N N . ASP A 1 105 ? -8.837 10.868 -8.141 1.00 97.94 105 ASP A N 1
ATOM 778 C CA . ASP A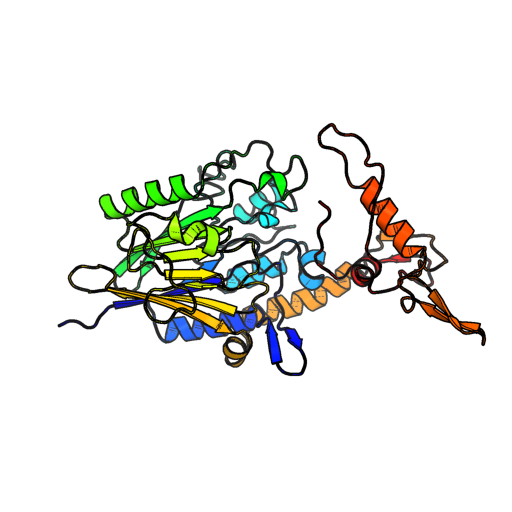 1 105 ? -10.033 11.550 -8.645 1.00 97.94 105 ASP A CA 1
ATOM 779 C C . ASP A 1 105 ? -10.639 10.912 -9.908 1.00 97.94 105 ASP A C 1
ATOM 781 O O . ASP A 1 105 ? -11.766 11.240 -10.279 1.00 97.94 105 ASP A O 1
ATOM 785 N N . GLY A 1 106 ? -9.918 9.992 -10.559 1.00 97.75 106 GLY A N 1
ATOM 786 C CA . GLY A 1 106 ? -10.364 9.325 -11.781 1.00 97.75 106 GLY A CA 1
ATOM 787 C C . GLY A 1 106 ? -10.409 10.240 -13.008 1.00 97.75 106 GLY A C 1
ATOM 788 O O . GLY A 1 106 ? -11.116 9.933 -13.967 1.00 97.75 106 GLY A O 1
ATOM 789 N N . SER A 1 107 ? -9.681 11.360 -13.011 1.00 97.88 107 SER A N 1
ATOM 790 C CA . SER A 1 107 ? -9.714 12.368 -14.084 1.00 97.88 107 SER A CA 1
ATOM 791 C C . SER A 1 107 ? -9.020 11.944 -15.386 1.00 97.88 107 SER A C 1
ATOM 793 O O . SER A 1 107 ? -9.220 12.591 -16.415 1.00 97.88 107 SER A O 1
ATOM 795 N N . ASN A 1 108 ? -8.251 10.846 -15.382 1.00 97.94 108 ASN A N 1
ATOM 796 C CA . ASN A 1 108 ? -7.598 10.287 -16.574 1.00 97.94 108 ASN A CA 1
ATOM 797 C C . ASN A 1 108 ? -7.777 8.753 -16.685 1.00 97.94 108 ASN A C 1
ATOM 799 O O . ASN A 1 108 ? -6.799 8.001 -16.645 1.00 97.94 108 ASN A O 1
ATOM 803 N N . PRO A 1 109 ? -9.017 8.256 -16.852 1.00 97.38 109 PRO A N 1
ATOM 804 C CA . PRO A 1 109 ? -9.310 6.821 -16.833 1.00 97.38 109 PRO A CA 1
ATOM 805 C C . PRO A 1 109 ? -8.815 6.084 -18.087 1.00 97.38 109 PRO A C 1
ATOM 807 O O . PRO A 1 109 ? -8.761 4.857 -18.103 1.00 97.38 109 PRO A O 1
ATOM 810 N N . SER A 1 110 ? -8.454 6.810 -19.153 1.00 97.38 110 SER A N 1
ATOM 811 C CA . SER A 1 110 ? -7.809 6.232 -20.339 1.00 97.38 110 SER A CA 1
ATOM 812 C C . SER A 1 110 ? -6.384 5.756 -20.075 1.00 97.38 110 SER A C 1
ATOM 814 O O . SER A 1 110 ? -5.867 4.944 -20.839 1.00 97.38 110 SER A O 1
ATOM 816 N N . GLU A 1 111 ? -5.743 6.277 -19.029 1.00 97.44 111 GLU A N 1
ATOM 817 C CA . GLU A 1 111 ? -4.344 5.995 -18.727 1.00 97.44 111 GLU A CA 1
ATOM 818 C C . GLU A 1 111 ? -4.149 5.362 -17.353 1.00 97.44 111 GLU A C 1
ATOM 820 O O . GLU A 1 111 ? -3.269 4.513 -17.210 1.00 97.44 111 GLU A O 1
ATOM 825 N N . PHE A 1 112 ? -4.965 5.734 -16.363 1.00 98.44 112 PHE A N 1
ATOM 826 C CA . PHE A 1 112 ? -4.796 5.307 -14.980 1.00 98.44 112 PHE A CA 1
ATOM 827 C C . PHE A 1 112 ? -6.073 4.706 -14.407 1.00 98.44 112 PHE A C 1
ATOM 829 O O . PHE A 1 112 ? -7.159 5.276 -14.503 1.00 98.44 112 PHE A O 1
ATOM 836 N N . VAL A 1 113 ? -5.926 3.544 -13.770 1.00 98.62 113 VAL A N 1
ATOM 837 C CA . VAL A 1 113 ? -7.003 2.937 -12.985 1.00 98.62 113 VAL A CA 1
ATOM 838 C C . VAL A 1 113 ? -7.216 3.774 -11.727 1.00 98.62 113 VAL A C 1
ATOM 840 O O . VAL A 1 113 ? -6.263 4.046 -10.994 1.00 98.62 113 VAL A O 1
ATOM 843 N N . GLN A 1 114 ? -8.469 4.163 -11.484 1.00 98.56 114 GLN A N 1
ATOM 844 C CA . GLN A 1 114 ? -8.856 4.891 -10.281 1.00 98.56 114 GLN A CA 1
ATOM 845 C C . GLN A 1 114 ? -8.821 3.965 -9.055 1.00 98.56 114 GLN A C 1
ATOM 847 O O . GLN A 1 114 ? -9.339 2.847 -9.109 1.00 98.56 114 GLN A O 1
ATOM 852 N N . ALA A 1 115 ? -8.256 4.430 -7.944 1.00 98.50 115 ALA A N 1
ATOM 853 C CA . ALA A 1 115 ? -8.366 3.766 -6.650 1.00 98.50 115 ALA A CA 1
ATOM 854 C C . ALA A 1 115 ? -9.780 3.963 -6.079 1.00 98.50 115 ALA A C 1
ATOM 856 O O . ALA A 1 115 ? -10.287 5.082 -6.016 1.00 98.50 115 ALA A O 1
ATOM 857 N N . THR A 1 116 ? -10.428 2.882 -5.642 1.00 97.62 116 THR A N 1
ATOM 858 C CA . THR A 1 116 ? -11.790 2.929 -5.071 1.00 97.62 116 THR A CA 1
ATOM 859 C C . THR A 1 116 ? -11.798 3.048 -3.547 1.00 97.62 116 THR A C 1
ATOM 861 O O . THR A 1 116 ? -12.839 2.894 -2.908 1.00 97.62 116 THR A O 1
ATOM 864 N N . PHE A 1 117 ? -10.640 3.333 -2.959 1.00 98.19 117 PHE A N 1
ATOM 865 C CA . PHE A 1 117 ? -10.422 3.537 -1.535 1.00 98.19 117 PHE A CA 1
ATOM 866 C C . PHE A 1 117 ? -9.740 4.892 -1.300 1.00 98.19 117 PHE A C 1
ATOM 868 O O . PHE A 1 117 ? -8.965 5.346 -2.143 1.00 98.19 117 PHE A O 1
ATOM 875 N N . PRO A 1 118 ? -10.025 5.571 -0.175 1.00 98.06 118 PRO A N 1
ATOM 876 C CA . PRO A 1 118 ? -9.392 6.845 0.130 1.00 98.06 118 PRO A CA 1
ATOM 877 C C . PRO A 1 118 ? -7.928 6.648 0.534 1.00 98.06 118 PRO A C 1
ATOM 879 O O . PRO A 1 118 ? -7.604 5.710 1.268 1.00 98.06 118 PRO A O 1
ATOM 882 N N . TYR A 1 119 ? -7.076 7.586 0.122 1.00 98.81 119 TYR A N 1
ATOM 883 C CA . TYR A 1 119 ? -5.737 7.740 0.680 1.00 98.81 119 TYR A CA 1
ATOM 884 C C . TYR A 1 119 ? -5.765 8.664 1.899 1.00 98.81 119 TYR A C 1
ATOM 886 O O . TYR A 1 119 ? -6.508 9.651 1.932 1.00 98.81 119 TYR A O 1
ATOM 894 N N . LEU A 1 120 ? -4.955 8.333 2.899 1.00 98.88 120 LEU A N 1
ATOM 895 C CA . LEU A 1 120 ? -4.834 9.053 4.157 1.00 98.88 120 LEU A CA 1
ATOM 896 C C . LEU A 1 120 ? -3.409 9.583 4.345 1.00 98.88 120 LEU A C 1
ATOM 898 O O . LEU A 1 120 ? -2.444 8.891 4.036 1.00 98.88 120 LEU A O 1
ATOM 902 N N . GLY A 1 121 ? -3.281 10.795 4.873 1.00 98.50 121 GLY A N 1
ATOM 903 C CA . GLY A 1 121 ? -1.998 11.471 5.073 1.00 98.50 121 GLY A CA 1
ATOM 904 C C . GLY A 1 121 ? -2.159 12.718 5.934 1.00 98.50 121 GLY A C 1
ATOM 905 O O . GLY A 1 121 ? -1.931 13.830 5.469 1.00 98.50 121 GLY A O 1
ATOM 906 N N . ALA A 1 122 ? -2.571 12.534 7.188 1.00 98.50 122 ALA A N 1
ATOM 907 C CA . ALA A 1 122 ? -2.936 13.594 8.127 1.00 98.50 122 ALA A CA 1
ATOM 908 C C . ALA A 1 122 ? -1.823 14.610 8.404 1.00 98.50 122 ALA A C 1
ATOM 910 O O . ALA A 1 122 ? -2.104 15.712 8.881 1.00 98.50 122 ALA A O 1
ATOM 911 N N . ASN A 1 123 ? -0.563 14.219 8.189 1.00 98.44 123 ASN A N 1
ATOM 912 C CA . ASN A 1 123 ? 0.612 15.058 8.396 1.00 98.44 123 ASN A CA 1
ATOM 913 C C . ASN A 1 123 ? 1.135 15.704 7.103 1.00 98.44 123 ASN A C 1
ATOM 915 O O . ASN A 1 123 ? 2.184 16.351 7.151 1.00 98.44 123 ASN A O 1
ATOM 919 N N . ILE A 1 124 ? 0.418 15.557 5.982 1.00 98.38 124 ILE A N 1
ATOM 920 C CA . ILE A 1 124 ? 0.760 16.157 4.692 1.00 98.38 124 ILE A CA 1
ATOM 921 C C . ILE A 1 124 ? -0.179 17.321 4.394 1.00 98.38 124 ILE A C 1
ATOM 923 O O . ILE A 1 124 ? -1.385 17.161 4.212 1.00 98.38 124 ILE A O 1
ATOM 927 N N . GLU A 1 125 ? 0.398 18.505 4.250 1.00 97.69 125 GLU A N 1
ATOM 928 C CA . GLU A 1 125 ? -0.314 19.701 3.815 1.00 97.69 125 GLU A CA 1
ATOM 929 C C . GLU A 1 125 ? 0.002 20.015 2.347 1.00 97.69 125 GLU A C 1
ATOM 931 O O . GLU A 1 125 ? 1.059 19.655 1.832 1.00 97.69 125 GLU A O 1
ATOM 936 N N . GLY A 1 126 ? -0.906 20.715 1.662 1.00 97.25 126 GLY A N 1
ATOM 937 C CA . GLY A 1 126 ? -0.673 21.224 0.302 1.00 97.25 126 GLY A CA 1
ATOM 938 C C . GLY A 1 126 ? -1.101 20.302 -0.846 1.00 97.25 126 GLY A C 1
ATOM 939 O O . GLY A 1 126 ? -1.104 20.741 -1.995 1.00 97.25 126 GLY A O 1
ATOM 940 N N . MET A 1 127 ? -1.553 19.069 -0.573 1.00 97.38 127 MET A N 1
ATOM 941 C CA . MET A 1 127 ? -2.023 18.162 -1.638 1.00 97.38 127 MET A CA 1
ATOM 942 C C . MET A 1 127 ? -3.280 18.698 -2.352 1.00 97.38 127 MET A C 1
ATOM 944 O O . MET A 1 127 ? -3.460 18.486 -3.554 1.00 97.38 127 MET A O 1
ATOM 948 N N . GLY A 1 128 ? -4.109 19.464 -1.639 1.00 97.50 128 GLY A N 1
ATOM 949 C CA . GLY A 1 128 ? -5.296 20.128 -2.173 1.00 97.50 128 GLY A CA 1
ATOM 950 C C . GLY A 1 128 ? -6.539 19.238 -2.201 1.00 97.50 128 GLY A C 1
ATOM 951 O O . GLY A 1 128 ? -6.605 18.193 -1.551 1.00 97.50 128 GLY A O 1
ATOM 952 N N . THR A 1 129 ? -7.536 19.673 -2.964 1.00 97.81 129 THR A N 1
ATOM 953 C CA . THR A 1 129 ? -8.845 19.025 -3.083 1.00 97.81 129 THR A CA 1
ATOM 954 C C . THR A 1 129 ? -9.236 18.834 -4.550 1.00 97.81 129 THR A C 1
ATOM 956 O O . THR A 1 129 ? -8.666 19.462 -5.446 1.00 97.81 129 THR A O 1
ATOM 959 N N . TYR A 1 130 ? -10.220 17.973 -4.793 1.00 97.19 130 TYR A N 1
ATOM 960 C CA . TYR A 1 130 ? -10.851 17.745 -6.090 1.00 97.19 130 TYR A CA 1
ATOM 961 C C . TYR A 1 130 ? -12.377 17.752 -5.969 1.00 97.19 130 TYR A C 1
ATOM 963 O O . TYR A 1 130 ? -12.936 17.653 -4.871 1.00 97.19 130 TYR A O 1
ATOM 971 N N . GLY A 1 131 ? -13.052 17.893 -7.114 1.00 93.81 131 GLY A N 1
ATOM 972 C CA . GLY A 1 131 ? -14.511 17.978 -7.187 1.00 93.81 131 GLY A CA 1
ATOM 973 C C . GLY A 1 131 ? -15.071 19.038 -6.236 1.00 93.81 131 GLY A C 1
ATOM 974 O O . GLY A 1 131 ? -14.588 20.170 -6.196 1.00 93.81 131 GLY A O 1
ATOM 975 N N . ASP A 1 132 ? -16.042 18.639 -5.418 1.00 91.50 132 ASP A N 1
ATOM 976 C CA . ASP A 1 132 ? -16.737 19.505 -4.457 1.00 91.50 132 ASP A CA 1
ATOM 977 C C . ASP A 1 132 ? -15.954 19.700 -3.141 1.00 91.50 132 ASP A C 1
ATOM 979 O O . ASP A 1 132 ? -16.517 19.689 -2.047 1.00 91.50 132 ASP A O 1
ATOM 983 N N . GLY A 1 133 ? -14.630 19.858 -3.235 1.00 95.06 133 GLY A N 1
ATOM 984 C CA . GLY A 1 133 ? -13.757 20.078 -2.079 1.00 95.06 133 GLY A CA 1
ATOM 985 C C . GLY A 1 133 ? -13.347 18.803 -1.339 1.00 95.06 133 GLY A C 1
ATOM 986 O O . GLY A 1 133 ? -12.915 18.884 -0.190 1.00 95.06 133 GLY A O 1
ATOM 987 N N . THR A 1 134 ? -13.443 17.637 -1.982 1.00 96.06 134 THR A N 1
ATOM 988 C CA . THR A 1 134 ? -12.957 16.377 -1.402 1.00 96.06 134 THR A CA 1
ATOM 989 C C . THR A 1 134 ? -11.430 16.414 -1.343 1.00 96.06 134 THR A C 1
ATOM 991 O O . THR A 1 134 ? -10.804 16.693 -2.365 1.00 96.06 134 THR A O 1
ATOM 994 N N . PRO A 1 135 ? -10.791 16.176 -0.188 1.00 97.62 135 PRO A N 1
ATOM 995 C CA . PRO A 1 135 ? -9.338 16.190 -0.112 1.00 97.62 135 PRO A CA 1
ATOM 996 C C . PRO A 1 135 ? -8.745 14.985 -0.845 1.00 97.62 135 PRO A C 1
ATOM 998 O O . PRO A 1 135 ? -9.287 13.882 -0.784 1.00 97.62 135 PRO A O 1
ATOM 1001 N N . TYR A 1 136 ? -7.612 15.188 -1.520 1.00 98.50 136 TYR A N 1
ATOM 1002 C CA . TYR A 1 136 ? -6.854 14.075 -2.108 1.00 98.50 136 TYR A CA 1
ATOM 1003 C C . TYR A 1 136 ? -6.279 13.134 -1.040 1.00 98.50 136 TYR A C 1
ATOM 1005 O O . TYR A 1 136 ? -6.084 11.954 -1.313 1.00 98.50 136 TYR A O 1
ATOM 1013 N N . LEU A 1 137 ? -6.026 13.660 0.163 1.00 98.56 137 LEU A N 1
ATOM 1014 C CA . LEU A 1 137 ? -5.595 12.915 1.342 1.00 98.56 137 LEU A CA 1
ATOM 1015 C C . LEU A 1 137 ? -6.511 13.254 2.515 1.00 98.56 137 LEU A C 1
ATOM 1017 O O . LEU A 1 137 ? -6.602 14.413 2.914 1.00 98.56 137 LEU A O 1
ATOM 1021 N N . GLY A 1 138 ? -7.203 12.257 3.055 1.00 98.31 138 GLY A N 1
ATOM 1022 C CA . GLY A 1 138 ? -7.934 12.411 4.311 1.00 98.31 138 GLY A CA 1
ATOM 1023 C C . GLY A 1 138 ? -7.007 12.295 5.522 1.00 98.31 138 GLY A C 1
ATOM 1024 O O . GLY A 1 138 ? -5.954 11.672 5.453 1.00 98.31 138 GLY A O 1
ATOM 1025 N N . ASP A 1 139 ? -7.422 12.825 6.668 1.00 98.50 139 ASP A N 1
ATOM 1026 C CA . ASP A 1 139 ? -6.667 12.620 7.911 1.00 98.50 139 ASP A CA 1
ATOM 1027 C C . ASP A 1 139 ? -6.900 11.214 8.479 1.00 98.50 139 ASP A C 1
ATOM 1029 O O . ASP A 1 139 ? -5.989 10.536 8.954 1.00 98.50 139 ASP A O 1
ATOM 1033 N N . TYR A 1 140 ? -8.158 10.772 8.443 1.00 98.75 140 TYR A N 1
ATOM 1034 C CA . TYR A 1 140 ? -8.579 9.495 8.997 1.00 98.75 140 TYR A CA 1
ATOM 1035 C C . TYR A 1 140 ? -9.830 8.946 8.307 1.00 98.75 140 TYR A C 1
ATOM 1037 O O . TYR A 1 140 ? -10.607 9.674 7.682 1.00 98.75 140 TYR A O 1
ATOM 1045 N N . LYS A 1 141 ? -10.073 7.648 8.493 1.00 98.62 141 LYS A N 1
ATOM 1046 C CA . LYS A 1 141 ? -11.306 6.953 8.111 1.00 98.62 141 LYS A CA 1
ATOM 1047 C C . LYS A 1 141 ? -11.973 6.360 9.348 1.00 98.62 141 LYS A C 1
ATOM 1049 O O . LYS A 1 141 ? -11.352 5.593 10.072 1.00 98.62 141 LYS A O 1
ATOM 1054 N N . VAL A 1 142 ? -13.251 6.666 9.577 1.00 98.75 142 VAL A N 1
ATOM 1055 C CA . VAL A 1 142 ? -14.053 5.980 10.605 1.00 98.75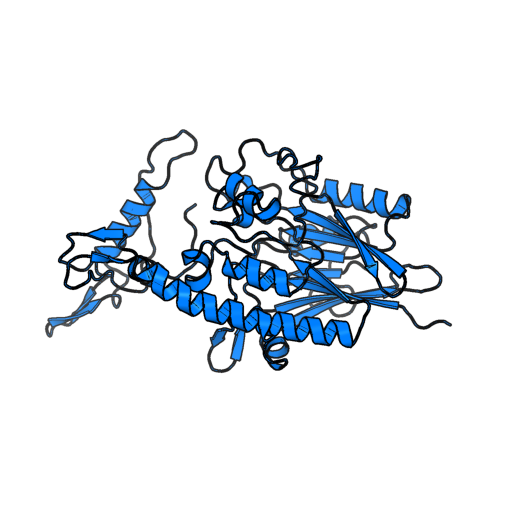 142 VAL A CA 1
ATOM 1056 C C . VAL A 1 142 ? -14.822 4.828 9.969 1.00 98.75 142 VAL A C 1
ATOM 1058 O O . VAL A 1 142 ? -15.559 5.018 8.999 1.00 98.75 142 VAL A O 1
ATOM 1061 N N . TRP A 1 143 ? -14.680 3.641 10.545 1.00 98.69 143 TRP A N 1
ATOM 1062 C CA . TRP A 1 143 ? -15.460 2.453 10.228 1.00 98.69 143 TRP A CA 1
ATOM 1063 C C . TRP A 1 143 ? -16.320 2.070 11.427 1.00 98.69 143 TRP A C 1
ATOM 1065 O O . TRP A 1 143 ? -15.861 2.087 12.566 1.00 98.69 143 TRP A O 1
ATOM 1075 N N . THR A 1 144 ? -17.584 1.735 11.175 1.00 98.69 144 THR A N 1
ATOM 1076 C CA . THR A 1 144 ? -18.465 1.160 12.196 1.00 98.69 144 THR A CA 1
ATOM 1077 C C . THR A 1 144 ? -18.571 -0.336 11.944 1.00 98.69 144 THR A C 1
ATOM 1079 O O . THR A 1 144 ? -19.083 -0.741 10.899 1.00 98.69 144 THR A O 1
ATOM 1082 N N . SER A 1 145 ? -18.081 -1.149 12.878 1.00 98.31 145 SER A N 1
ATOM 1083 C CA . SER A 1 145 ? -18.163 -2.606 12.776 1.00 98.31 145 SER A CA 1
ATOM 1084 C C . SER A 1 145 ? -19.622 -3.085 12.827 1.00 98.31 145 SER A C 1
ATOM 1086 O O . SER A 1 145 ? -20.488 -2.375 13.349 1.00 98.31 145 SER A O 1
ATOM 1088 N N . PRO A 1 146 ? -19.928 -4.313 12.371 1.00 97.69 146 PRO A N 1
ATOM 1089 C CA . PRO A 1 146 ? -21.256 -4.904 12.545 1.00 97.69 146 PRO A CA 1
ATOM 1090 C C . PRO A 1 146 ? -21.731 -4.986 14.004 1.00 97.69 146 PRO A C 1
ATOM 1092 O O . PRO A 1 146 ? -22.930 -4.926 14.261 1.00 97.69 146 PRO A O 1
ATOM 1095 N N . SER A 1 147 ? -20.812 -5.071 14.972 1.00 97.00 147 SER A N 1
ATOM 1096 C CA . SER A 1 147 ? -21.118 -4.977 16.407 1.00 97.00 147 SER A CA 1
ATOM 1097 C C . SER A 1 147 ? -21.331 -3.541 16.916 1.00 97.00 147 SER A C 1
ATOM 1099 O O . SER A 1 147 ? -21.535 -3.337 18.113 1.00 97.00 147 SER A O 1
ATOM 1101 N N . GLY A 1 148 ? -21.263 -2.536 16.040 1.00 97.62 148 GLY A N 1
ATOM 1102 C CA . GLY A 1 148 ? -21.478 -1.125 16.354 1.00 97.62 148 GLY A CA 1
ATOM 1103 C C . GLY A 1 148 ? -20.279 -0.413 16.986 1.00 97.62 148 GLY A C 1
ATOM 1104 O O . GLY A 1 148 ? -20.467 0.649 17.582 1.00 97.62 148 GLY A O 1
ATOM 1105 N N . MET A 1 149 ? -19.065 -0.969 16.918 1.00 98.31 149 MET A N 1
ATOM 1106 C CA . MET A 1 149 ? -17.845 -0.292 17.384 1.00 98.31 149 MET A CA 1
ATOM 1107 C C . MET A 1 149 ? -17.360 0.703 16.334 1.00 98.31 149 MET A C 1
ATOM 1109 O O . MET A 1 149 ? -17.264 0.342 15.165 1.00 98.31 149 MET A O 1
ATOM 1113 N N . LYS A 1 150 ? -17.031 1.935 16.734 1.00 98.75 150 LYS A N 1
ATOM 1114 C CA . LYS A 1 150 ? -16.446 2.940 15.840 1.00 98.75 150 LYS A CA 1
ATOM 1115 C C . LYS A 1 150 ? -14.928 2.891 15.952 1.00 98.75 150 LYS A C 1
ATOM 1117 O O . LYS A 1 150 ? -14.373 3.231 16.997 1.00 98.75 150 LYS A O 1
ATOM 1122 N N . VAL A 1 151 ? -14.275 2.478 14.875 1.00 98.88 151 VAL A N 1
ATOM 1123 C CA . VAL A 1 151 ? -12.817 2.413 14.755 1.00 98.88 151 VAL A CA 1
ATOM 1124 C C . VAL A 1 151 ? -12.368 3.537 13.833 1.00 98.88 151 VAL A C 1
ATOM 1126 O O . VAL A 1 151 ? -12.816 3.603 12.688 1.00 98.88 151 VAL A O 1
ATOM 1129 N N . ALA A 1 152 ? -11.518 4.431 14.326 1.00 98.88 152 ALA A N 1
ATOM 1130 C CA . ALA A 1 152 ? -10.863 5.432 13.497 1.00 98.88 152 ALA A CA 1
ATOM 1131 C C . ALA A 1 152 ? -9.470 4.954 13.094 1.00 98.88 152 ALA A C 1
ATOM 1133 O O . ALA A 1 152 ? -8.677 4.559 13.941 1.00 98.88 152 ALA A O 1
ATOM 1134 N N . PHE A 1 153 ? -9.188 5.041 11.804 1.00 98.88 153 PHE A N 1
ATOM 1135 C CA . PHE A 1 153 ? -7.904 4.746 11.193 1.00 98.88 153 PHE A CA 1
ATOM 1136 C C . PHE A 1 153 ? -7.266 6.068 10.779 1.00 98.88 153 PHE A C 1
ATOM 1138 O O . PHE A 1 153 ? -7.751 6.693 9.838 1.00 98.88 153 PHE A O 1
ATOM 1145 N N . ILE A 1 154 ? -6.258 6.534 11.513 1.00 98.94 154 ILE A N 1
ATOM 1146 C CA . ILE A 1 154 ? -5.524 7.773 11.214 1.00 98.94 154 ILE A CA 1
ATOM 1147 C C . ILE A 1 154 ? -4.352 7.408 10.319 1.00 98.94 154 ILE A C 1
ATOM 1149 O O . ILE A 1 154 ? -3.561 6.558 10.712 1.00 98.94 154 ILE A O 1
ATOM 1153 N N . GLY A 1 155 ? -4.231 8.043 9.157 1.00 98.75 155 GLY A N 1
ATOM 1154 C CA . GLY A 1 155 ? -3.109 7.797 8.258 1.00 98.75 155 GLY A CA 1
ATOM 1155 C C . GLY A 1 155 ? -2.042 8.876 8.344 1.00 98.75 155 GLY A C 1
ATOM 1156 O O . GLY A 1 155 ? -2.376 10.056 8.378 1.00 98.75 155 GLY A O 1
ATOM 1157 N N . ALA A 1 156 ? -0.773 8.491 8.351 1.00 98.56 156 ALA A N 1
ATOM 1158 C CA . ALA A 1 156 ? 0.372 9.392 8.299 1.00 98.56 156 ALA A CA 1
ATOM 1159 C C . ALA A 1 156 ? 1.557 8.713 7.593 1.00 98.56 156 ALA A C 1
ATOM 1161 O O . ALA A 1 156 ? 1.553 7.499 7.408 1.00 98.56 156 ALA A O 1
ATOM 1162 N N . ILE A 1 157 ? 2.564 9.501 7.229 1.00 97.56 157 ILE A N 1
ATOM 1163 C CA . ILE A 1 157 ? 3.809 9.041 6.595 1.00 97.56 157 ILE A CA 1
ATOM 1164 C C . ILE A 1 157 ? 5.021 9.655 7.304 1.00 97.56 157 ILE A C 1
ATOM 1166 O O . ILE A 1 157 ? 4.892 10.708 7.944 1.00 97.56 157 ILE A O 1
ATOM 1170 N N . ALA A 1 158 ? 6.192 9.034 7.186 1.00 94.00 158 ALA A N 1
ATOM 1171 C CA . ALA A 1 158 ? 7.460 9.579 7.660 1.00 94.00 158 ALA A CA 1
ATOM 1172 C C . ALA A 1 158 ? 7.689 11.045 7.224 1.00 94.00 158 ALA A C 1
ATOM 1174 O O . ALA A 1 158 ? 7.277 11.497 6.153 1.00 94.00 158 ALA A O 1
ATOM 1175 N N . GLN A 1 159 ? 8.361 11.829 8.072 1.00 93.75 159 GLN A N 1
ATOM 1176 C CA . GLN A 1 159 ? 8.597 13.253 7.798 1.00 93.75 159 GLN A CA 1
ATOM 1177 C C . GLN A 1 159 ? 9.671 13.486 6.717 1.00 93.75 159 GLN A C 1
ATOM 1179 O O . GLN A 1 159 ? 9.716 14.548 6.092 1.00 93.75 159 GLN A O 1
ATOM 1184 N N . ASP A 1 160 ? 10.551 12.512 6.503 1.00 88.19 160 ASP A N 1
ATOM 1185 C CA . ASP A 1 160 ? 11.733 12.596 5.645 1.00 88.19 160 ASP A CA 1
ATOM 1186 C C . ASP A 1 160 ? 11.490 12.149 4.192 1.00 88.19 160 ASP A C 1
ATOM 1188 O O . ASP A 1 160 ? 12.425 12.156 3.393 1.00 88.19 160 ASP A O 1
ATOM 1192 N N . VAL A 1 161 ? 10.237 11.879 3.807 1.00 87.56 161 VAL A N 1
ATOM 1193 C CA . VAL A 1 161 ? 9.805 11.552 2.431 1.00 87.56 161 VAL A CA 1
ATOM 1194 C C . VAL A 1 161 ? 10.420 12.448 1.346 1.00 87.56 161 VAL A C 1
ATOM 1196 O O . VAL A 1 161 ? 10.804 11.918 0.303 1.00 87.56 161 VAL A O 1
ATOM 1199 N N . PRO A 1 162 ? 10.589 13.778 1.527 1.00 86.69 162 PRO A N 1
ATOM 1200 C CA . PRO A 1 162 ? 11.248 14.606 0.516 1.00 86.69 162 PRO A CA 1
ATOM 1201 C C . PRO A 1 162 ? 12.684 14.186 0.163 1.00 86.69 162 PRO A C 1
ATOM 1203 O O . PRO A 1 162 ? 13.162 14.579 -0.897 1.00 86.69 162 PRO A O 1
ATOM 1206 N N . TYR A 1 163 ? 13.366 13.426 1.026 1.00 79.06 163 TYR A N 1
ATOM 1207 C CA . TYR A 1 163 ? 14.707 12.883 0.783 1.00 79.06 163 TYR A CA 1
ATOM 1208 C C . TYR A 1 163 ? 14.694 11.482 0.157 1.00 79.06 163 TYR A C 1
ATOM 1210 O O . TYR A 1 163 ? 15.747 11.012 -0.262 1.00 79.06 163 TYR A O 1
ATOM 1218 N N . LYS A 1 164 ? 13.526 10.832 0.094 1.00 80.38 164 LYS A N 1
ATOM 1219 C CA . LYS A 1 164 ? 13.331 9.502 -0.504 1.00 80.38 164 LYS A CA 1
ATOM 1220 C C . LYS A 1 164 ? 12.916 9.563 -1.976 1.00 80.38 164 LYS A C 1
ATOM 1222 O O . LYS A 1 164 ? 12.995 8.573 -2.684 1.00 80.38 164 LYS A O 1
ATOM 1227 N N . LEU A 1 165 ? 12.463 10.726 -2.443 1.00 78.62 165 LEU A N 1
ATOM 1228 C CA . LEU A 1 165 ? 11.930 10.916 -3.791 1.00 78.62 165 LEU A CA 1
ATOM 1229 C C . LEU A 1 165 ? 12.813 11.837 -4.627 1.00 78.62 165 LEU A C 1
ATOM 1231 O O . LEU A 1 165 ? 13.539 12.684 -4.102 1.00 78.62 165 LEU A O 1
ATOM 1235 N N . SER A 1 166 ? 12.687 11.737 -5.953 1.00 76.50 166 SER A N 1
ATOM 1236 C CA . SER A 1 166 ? 13.401 12.630 -6.867 1.00 76.50 166 SER A CA 1
ATOM 1237 C C . SER A 1 166 ? 13.105 14.108 -6.556 1.00 76.50 166 SER A C 1
ATOM 1239 O O . SER A 1 166 ? 11.944 14.456 -6.283 1.00 76.50 166 SER A O 1
ATOM 1241 N N . PRO A 1 167 ? 14.109 15.007 -6.643 1.00 75.12 167 PRO A N 1
ATOM 1242 C CA . PRO A 1 167 ? 13.929 16.426 -6.354 1.00 75.12 167 PRO A CA 1
ATOM 1243 C C . PRO A 1 167 ? 12.744 17.044 -7.107 1.00 75.12 167 PRO A C 1
ATOM 1245 O O . PRO A 1 167 ? 12.604 16.902 -8.319 1.00 75.12 167 PRO A O 1
ATOM 1248 N N . GLY A 1 168 ? 11.885 17.759 -6.377 1.00 79.06 168 GLY A N 1
ATOM 1249 C CA . GLY A 1 168 ? 10.701 18.425 -6.928 1.00 79.06 168 GLY A CA 1
ATOM 1250 C C . GLY A 1 168 ? 9.418 17.587 -6.920 1.00 79.06 168 GLY A C 1
ATOM 1251 O O . GLY A 1 168 ? 8.339 18.169 -7.030 1.00 79.06 168 GLY A O 1
ATOM 1252 N N . THR A 1 169 ? 9.490 16.270 -6.692 1.00 84.88 169 THR A N 1
ATOM 1253 C CA . THR A 1 169 ? 8.304 15.391 -6.605 1.00 84.88 169 THR A CA 1
ATOM 1254 C C . THR A 1 169 ? 7.324 15.854 -5.527 1.00 84.88 169 THR A C 1
ATOM 1256 O O . THR A 1 169 ? 6.114 15.865 -5.738 1.00 84.88 169 THR A O 1
ATOM 1259 N N . THR A 1 170 ? 7.838 16.333 -4.396 1.00 90.56 170 THR A N 1
ATOM 1260 C CA . THR A 1 170 ? 7.062 16.826 -3.247 1.00 90.56 170 THR A CA 1
ATOM 1261 C C . THR A 1 170 ? 6.895 18.350 -3.228 1.00 90.56 170 THR A C 1
ATOM 1263 O O . THR A 1 170 ? 6.493 18.917 -2.213 1.00 90.56 170 THR A O 1
ATOM 1266 N N . ALA A 1 171 ? 7.188 19.049 -4.333 1.00 92.00 171 ALA A N 1
ATOM 1267 C CA . ALA A 1 171 ? 7.086 20.506 -4.385 1.00 92.00 171 ALA A CA 1
ATOM 1268 C C . ALA A 1 171 ? 5.679 20.992 -3.991 1.00 92.00 171 ALA A C 1
ATOM 1270 O O . ALA A 1 171 ? 4.670 20.504 -4.501 1.00 92.00 171 ALA A O 1
ATOM 1271 N N . GLY A 1 172 ? 5.627 21.968 -3.080 1.00 95.38 172 GLY A N 1
ATOM 1272 C CA . GLY A 1 172 ? 4.379 22.521 -2.546 1.00 95.38 172 GLY A CA 1
ATOM 1273 C C . GLY A 1 172 ? 3.736 21.706 -1.418 1.00 95.38 172 GLY A C 1
ATOM 1274 O O . GLY A 1 172 ? 2.751 22.176 -0.851 1.00 95.38 172 GLY A O 1
ATOM 1275 N N . LEU A 1 173 ? 4.287 20.540 -1.062 1.00 97.50 173 LEU A N 1
ATOM 1276 C CA . LEU A 1 173 ? 3.839 19.748 0.082 1.00 97.50 173 LEU A CA 1
ATOM 1277 C C . LEU A 1 173 ? 4.654 20.084 1.335 1.00 97.50 173 LEU A C 1
ATOM 1279 O O . LEU A 1 173 ? 5.853 20.350 1.255 1.00 97.50 173 LEU A O 1
ATOM 1283 N N . THR A 1 174 ? 4.007 20.048 2.499 1.00 97.19 174 THR A N 1
ATOM 1284 C CA . THR A 1 174 ? 4.679 20.148 3.806 1.00 97.19 174 THR A CA 1
ATOM 1285 C C . THR A 1 174 ? 4.408 18.887 4.611 1.00 97.19 174 THR A C 1
ATOM 1287 O O . THR A 1 174 ? 3.252 18.519 4.797 1.00 97.19 174 THR A O 1
ATOM 1290 N N . PHE A 1 175 ? 5.475 18.254 5.101 1.00 97.31 175 PHE A N 1
ATOM 1291 C CA . PHE A 1 175 ? 5.418 17.059 5.940 1.00 97.31 175 PHE A CA 1
ATOM 1292 C C . PHE A 1 175 ? 5.683 17.467 7.392 1.00 97.31 175 PHE A C 1
ATOM 1294 O O . PHE A 1 175 ? 6.783 17.897 7.759 1.00 97.31 175 PHE A O 1
ATOM 1301 N N . THR A 1 176 ? 4.644 17.394 8.215 1.00 97.75 176 THR A N 1
ATOM 1302 C CA . THR A 1 176 ? 4.710 17.693 9.653 1.00 97.75 176 THR A CA 1
ATOM 1303 C C . THR A 1 176 ? 5.041 16.432 10.453 1.00 97.75 176 THR A C 1
ATOM 1305 O O . THR A 1 176 ? 5.028 15.329 9.906 1.00 97.75 176 THR A O 1
ATOM 1308 N N . ASP A 1 177 ? 5.358 16.586 11.743 1.00 97.75 177 ASP A N 1
ATOM 1309 C CA . ASP A 1 177 ? 5.635 15.454 12.637 1.00 97.75 177 ASP A CA 1
ATOM 1310 C C . ASP A 1 177 ? 4.419 14.500 12.681 1.00 97.75 177 ASP A C 1
ATOM 1312 O O . ASP A 1 177 ? 3.355 14.882 13.197 1.00 97.75 177 ASP A O 1
ATOM 1316 N N . PRO A 1 178 ? 4.555 13.264 12.160 1.00 97.81 178 PRO A N 1
ATOM 1317 C CA . PRO A 1 178 ? 3.443 12.326 12.085 1.00 97.81 178 PRO A CA 1
ATOM 1318 C C . PRO A 1 178 ? 2.941 11.914 13.470 1.00 97.81 178 PRO A C 1
ATOM 1320 O O . PRO A 1 178 ? 1.731 11.805 13.678 1.00 97.81 178 PRO A O 1
ATOM 1323 N N . ILE A 1 179 ? 3.833 11.747 14.450 1.00 98.12 179 ILE A N 1
ATOM 1324 C CA . ILE A 1 179 ? 3.472 11.298 15.797 1.00 98.12 179 ILE A CA 1
ATOM 1325 C C . ILE A 1 179 ? 2.715 12.389 16.543 1.00 98.12 179 ILE A C 1
ATOM 1327 O O . ILE A 1 179 ? 1.694 12.112 17.179 1.00 98.12 179 ILE A O 1
ATOM 1331 N N . ALA A 1 180 ? 3.168 13.640 16.441 1.00 98.31 180 ALA A N 1
ATOM 1332 C CA . ALA A 1 180 ? 2.450 14.767 17.027 1.00 98.31 180 ALA A CA 1
ATOM 1333 C C . ALA A 1 180 ? 1.024 14.873 16.456 1.00 98.31 180 ALA A C 1
ATOM 1335 O O . ALA A 1 180 ? 0.062 15.049 17.216 1.00 98.31 180 ALA A O 1
ATOM 1336 N N . ARG A 1 181 ? 0.870 14.703 15.134 1.00 98.44 181 ARG A N 1
ATOM 1337 C CA . ARG A 1 181 ? -0.435 14.751 14.463 1.00 98.44 181 ARG A CA 1
ATOM 1338 C C . ARG A 1 181 ? -1.340 13.584 14.859 1.00 98.44 181 ARG A C 1
ATOM 1340 O O . ARG A 1 181 ? -2.488 13.829 15.237 1.00 98.44 181 ARG A O 1
ATOM 1347 N N . ILE A 1 182 ? -0.825 12.352 14.840 1.00 98.75 182 ILE A N 1
ATOM 1348 C CA . ILE A 1 182 ? -1.542 11.141 15.271 1.00 98.75 182 ILE A CA 1
ATOM 1349 C C . ILE A 1 182 ? -2.047 11.301 16.706 1.00 98.75 182 ILE A C 1
ATOM 1351 O O . ILE A 1 182 ? -3.231 11.100 16.968 1.00 98.75 182 ILE A O 1
ATOM 1355 N N . ASN A 1 183 ? -1.178 11.715 17.632 1.00 98.69 183 ASN A N 1
ATOM 1356 C CA . ASN A 1 183 ? -1.527 11.839 19.048 1.00 98.69 183 ASN A CA 1
ATOM 1357 C C . ASN A 1 183 ? -2.618 12.891 19.285 1.00 98.69 183 ASN A C 1
ATOM 1359 O O . ASN A 1 183 ? -3.542 12.656 20.068 1.00 98.69 183 ASN A O 1
ATOM 1363 N N . SER A 1 184 ? -2.540 14.030 18.588 1.00 98.62 184 SER A N 1
ATOM 1364 C CA . SER A 1 184 ? -3.566 15.073 18.663 1.00 98.62 184 SER A CA 1
ATOM 1365 C C . SER A 1 184 ? -4.921 14.570 18.160 1.00 98.62 184 SER A C 1
ATOM 1367 O O . SER A 1 184 ? -5.931 14.747 18.842 1.00 98.62 184 SER A O 1
ATOM 1369 N N . LEU A 1 185 ? -4.950 13.923 16.989 1.00 98.81 185 LEU A N 1
ATOM 1370 C CA . LEU A 1 185 ? -6.184 13.404 16.395 1.00 98.81 185 LEU A CA 1
ATOM 1371 C C . LEU A 1 185 ? -6.782 12.267 17.228 1.00 98.81 185 LEU A C 1
ATOM 1373 O O . LEU A 1 185 ? -7.988 12.247 17.454 1.00 98.81 185 LEU A O 1
ATOM 1377 N N . ALA A 1 186 ? -5.962 11.348 17.741 1.00 98.81 186 ALA A N 1
ATOM 1378 C CA . ALA A 1 186 ? -6.424 10.253 18.590 1.00 98.81 186 ALA A CA 1
ATOM 1379 C C . ALA A 1 186 ? -7.144 10.772 19.846 1.00 98.81 186 ALA A C 1
ATOM 1381 O O . ALA A 1 186 ? -8.251 10.327 20.166 1.00 98.81 186 ALA A O 1
ATOM 1382 N N . ALA A 1 187 ? -6.556 11.764 20.524 1.00 98.69 187 ALA A N 1
ATOM 1383 C CA . ALA A 1 187 ? -7.158 12.394 21.695 1.00 98.69 187 ALA A CA 1
ATOM 1384 C C . ALA A 1 187 ? -8.486 13.100 21.358 1.00 98.69 187 ALA A C 1
ATOM 1386 O O . ALA A 1 187 ? -9.470 12.965 22.094 1.00 98.69 187 ALA A O 1
ATOM 1387 N N . GLU A 1 188 ? -8.549 13.820 20.235 1.00 98.69 188 GLU A N 1
ATOM 1388 C CA . GLU A 1 188 ? -9.771 14.477 19.754 1.00 98.69 188 GLU A CA 1
ATOM 1389 C C . GLU A 1 188 ? -10.878 13.460 19.431 1.00 98.69 188 GLU A C 1
ATOM 1391 O O . GLU A 1 188 ? -12.013 13.586 19.902 1.00 98.69 188 GLU A O 1
ATOM 1396 N N . LEU A 1 189 ? -10.553 12.408 18.680 1.00 98.69 189 LEU A N 1
ATOM 1397 C CA . LEU A 1 189 ? -11.506 11.389 18.236 1.00 98.69 189 LEU A CA 1
ATOM 1398 C C . LEU A 1 189 ? -12.097 10.595 19.407 1.00 98.69 189 LEU A C 1
ATOM 1400 O O . LEU A 1 189 ? -13.298 10.312 19.409 1.00 98.69 189 LEU A O 1
ATOM 1404 N N . LYS A 1 190 ? -11.285 10.284 20.424 1.00 97.88 190 LYS A N 1
ATOM 1405 C CA . LYS A 1 190 ? -11.738 9.590 21.640 1.00 97.88 190 LYS A CA 1
ATOM 1406 C C . LYS A 1 190 ? -12.554 10.516 22.544 1.00 97.88 190 LYS A C 1
ATOM 1408 O O . LYS A 1 190 ? -13.614 10.120 23.021 1.00 97.88 190 LYS A O 1
ATOM 1413 N N . SER A 1 191 ? -12.106 11.757 22.766 1.00 97.88 191 SER A N 1
ATOM 1414 C CA . SER A 1 191 ? -12.790 12.701 23.671 1.00 97.88 191 SER A CA 1
ATOM 1415 C C . SER A 1 191 ? -14.114 13.236 23.119 1.00 97.88 191 SER A C 1
ATOM 1417 O O . SER A 1 191 ? -15.061 13.420 23.883 1.00 97.88 191 SER A O 1
ATOM 1419 N N . SER A 1 192 ? -14.218 13.422 21.800 1.00 98.00 192 SER A N 1
ATOM 1420 C CA . SER A 1 192 ? -15.473 13.777 21.119 1.00 98.00 192 SER A CA 1
ATOM 1421 C C . SER A 1 192 ? -16.465 12.612 21.029 1.00 98.00 192 SER A C 1
ATOM 1423 O O . SER A 1 192 ? -17.631 12.817 20.692 1.00 98.00 192 SER A O 1
ATOM 1425 N N . GLY A 1 193 ? -16.020 11.381 21.308 1.00 96.81 193 GLY A N 1
ATOM 1426 C CA . GLY A 1 193 ? -16.810 10.169 21.108 1.00 96.81 193 GLY A CA 1
ATOM 1427 C C . GLY A 1 193 ? -16.984 9.794 19.635 1.00 96.81 193 GLY A C 1
ATOM 1428 O O . GLY A 1 193 ? -17.858 8.986 19.315 1.00 96.81 193 GLY A O 1
ATOM 1429 N N . THR A 1 194 ? -16.183 10.357 18.726 1.00 98.38 194 THR A N 1
ATOM 1430 C CA . THR A 1 194 ? -16.175 9.986 17.302 1.00 98.38 194 THR A CA 1
ATOM 1431 C C . THR A 1 194 ? -15.690 8.549 17.113 1.00 98.38 194 THR A C 1
ATOM 1433 O O . THR A 1 194 ? -16.261 7.819 16.303 1.00 98.38 194 THR A O 1
ATOM 1436 N N . ALA A 1 195 ? -14.720 8.110 17.918 1.00 98.50 195 ALA A N 1
ATOM 1437 C CA . ALA A 1 195 ? -14.166 6.763 17.881 1.00 98.50 195 ALA A CA 1
ATOM 1438 C C . ALA A 1 195 ? -14.112 6.124 19.274 1.00 98.50 195 ALA A C 1
ATOM 1440 O O . ALA A 1 195 ? -13.769 6.772 20.261 1.00 98.50 195 ALA A O 1
ATOM 1441 N N . ASP A 1 196 ? -14.419 4.832 19.339 1.00 98.44 196 ASP A N 1
ATOM 1442 C CA . ASP A 1 196 ? -14.180 4.007 20.523 1.00 98.44 196 ASP A CA 1
ATOM 1443 C C . ASP A 1 196 ? -12.765 3.417 20.506 1.00 98.44 196 ASP A C 1
ATOM 1445 O O . ASP A 1 196 ? -12.153 3.243 21.559 1.00 98.44 196 ASP A O 1
ATOM 1449 N N . VAL A 1 197 ? -12.252 3.130 19.305 1.00 98.75 197 VAL A N 1
ATOM 1450 C CA . VAL A 1 197 ? -10.926 2.561 19.034 1.00 98.75 197 VAL A CA 1
ATOM 1451 C C . VAL A 1 197 ? -10.201 3.444 18.021 1.00 98.75 197 VAL A C 1
ATOM 1453 O O . VAL A 1 197 ? -10.816 3.880 17.048 1.00 98.75 197 VAL A O 1
ATOM 1456 N N . VAL A 1 198 ? -8.909 3.690 18.224 1.00 98.88 198 VAL A N 1
ATOM 1457 C CA . VAL A 1 198 ? -8.056 4.427 17.282 1.00 98.88 198 VAL A CA 1
ATOM 1458 C C . VAL A 1 198 ? -6.873 3.562 16.863 1.00 98.88 198 VAL A C 1
ATOM 1460 O O . VAL A 1 198 ? -6.117 3.087 17.708 1.00 98.88 198 VAL A O 1
ATOM 1463 N N . ILE A 1 199 ? -6.702 3.406 15.555 1.00 98.81 199 ILE A N 1
ATOM 1464 C CA . ILE A 1 199 ? -5.563 2.751 14.917 1.00 98.81 199 ILE A CA 1
ATOM 1465 C C . ILE A 1 199 ? -4.757 3.813 14.176 1.00 98.81 199 ILE A C 1
ATOM 1467 O O . ILE A 1 199 ? -5.303 4.542 13.346 1.00 98.81 199 ILE A O 1
ATOM 1471 N N . ALA A 1 200 ? -3.469 3.908 14.480 1.00 98.69 200 ALA A N 1
ATOM 1472 C CA . ALA A 1 200 ? -2.520 4.696 13.711 1.00 98.69 200 ALA A CA 1
ATOM 1473 C C . ALA A 1 200 ? -1.960 3.826 12.581 1.00 98.69 200 ALA A C 1
ATOM 1475 O O . ALA A 1 200 ? -1.346 2.797 12.845 1.00 98.69 200 ALA A O 1
ATOM 1476 N N . MET A 1 201 ? -2.189 4.233 11.339 1.00 98.62 201 MET A N 1
ATOM 1477 C CA . MET A 1 201 ? -1.541 3.704 10.145 1.00 98.62 201 MET A CA 1
ATOM 1478 C C . MET A 1 201 ? -0.419 4.675 9.792 1.00 98.62 201 MET A C 1
ATOM 1480 O O . MET A 1 201 ? -0.680 5.854 9.544 1.00 98.62 201 MET A O 1
ATOM 1484 N N . LEU A 1 202 ? 0.818 4.206 9.841 1.00 97.75 202 LEU A N 1
ATOM 1485 C CA . LEU A 1 202 ? 2.002 5.024 9.663 1.00 97.75 202 LEU A CA 1
ATOM 1486 C C . LEU A 1 202 ? 2.919 4.351 8.650 1.00 97.75 202 LEU A C 1
ATOM 1488 O O . LEU A 1 202 ? 3.474 3.298 8.938 1.00 97.75 202 LEU A O 1
ATOM 1492 N N . ASP A 1 203 ? 3.104 4.979 7.498 1.00 96.94 203 ASP A N 1
ATOM 1493 C CA . ASP A 1 203 ? 4.141 4.565 6.557 1.00 96.94 203 ASP A CA 1
ATOM 1494 C C . ASP A 1 203 ? 5.513 5.089 7.035 1.00 96.94 203 ASP A C 1
ATOM 1496 O O . ASP A 1 203 ? 5.976 6.172 6.672 1.00 96.94 203 ASP A O 1
ATOM 1500 N N . ASP A 1 204 ? 6.041 4.389 8.042 1.00 94.88 204 ASP A N 1
ATOM 1501 C CA . ASP A 1 204 ? 7.335 4.553 8.716 1.00 94.88 204 ASP A CA 1
ATOM 1502 C C . ASP A 1 204 ? 7.576 3.292 9.578 1.00 94.88 204 ASP A C 1
ATOM 1504 O O . ASP A 1 204 ? 6.665 2.492 9.841 1.00 94.88 204 ASP A O 1
ATOM 1508 N N . ASP A 1 205 ? 8.785 3.150 10.111 1.00 91.00 205 ASP A N 1
ATOM 1509 C CA . ASP A 1 205 ? 9.176 2.053 10.985 1.00 91.00 205 ASP A CA 1
ATOM 1510 C C . ASP A 1 205 ? 8.315 2.021 12.269 1.00 91.00 205 ASP A C 1
ATOM 1512 O O . ASP A 1 205 ? 8.405 2.888 13.153 1.00 91.00 205 ASP A O 1
ATOM 1516 N N . VAL A 1 206 ? 7.500 0.971 12.415 1.00 90.88 206 VAL A N 1
ATOM 1517 C CA . VAL A 1 206 ? 6.674 0.746 13.613 1.00 90.88 206 VAL A CA 1
ATOM 1518 C C . VAL A 1 206 ? 7.519 0.578 14.876 1.00 90.88 206 VAL A C 1
ATOM 1520 O O . VAL A 1 206 ? 7.140 1.112 15.918 1.00 90.88 206 VAL A O 1
ATOM 1523 N N . LYS A 1 207 ? 8.677 -0.090 14.819 1.00 89.88 207 LYS A N 1
ATOM 1524 C CA . LYS A 1 207 ? 9.570 -0.295 15.972 1.00 89.88 207 LYS A CA 1
ATOM 1525 C C . LYS A 1 207 ? 10.081 1.037 16.506 1.00 89.88 207 LYS A C 1
ATOM 1527 O O . LYS A 1 207 ? 10.045 1.278 17.714 1.00 89.88 207 LYS A O 1
ATOM 1532 N N . ASN A 1 208 ? 10.509 1.929 15.613 1.00 90.00 208 ASN A N 1
ATOM 1533 C CA . ASN A 1 208 ? 11.032 3.242 16.000 1.00 90.00 208 ASN A CA 1
ATOM 1534 C C . ASN A 1 208 ? 9.950 4.175 16.556 1.00 90.00 208 ASN A C 1
ATOM 1536 O O . ASN A 1 208 ? 10.272 5.125 17.277 1.00 90.00 208 ASN A O 1
ATOM 1540 N N . ASN A 1 209 ? 8.681 3.928 16.234 1.00 93.25 209 ASN A N 1
ATOM 1541 C CA . ASN A 1 209 ? 7.566 4.806 16.579 1.00 93.25 209 ASN A CA 1
ATOM 1542 C C . ASN A 1 209 ? 6.635 4.253 17.670 1.00 93.25 209 ASN A C 1
ATOM 1544 O O . ASN A 1 209 ? 5.908 5.029 18.294 1.00 93.25 209 ASN A O 1
ATOM 1548 N N . TYR A 1 210 ? 6.725 2.960 17.995 1.00 92.19 210 TYR A N 1
ATOM 1549 C CA . TYR A 1 210 ? 5.900 2.286 19.005 1.00 92.19 210 TYR A CA 1
ATOM 1550 C C . TYR A 1 210 ? 5.915 2.982 20.373 1.00 92.19 210 TYR A C 1
ATOM 1552 O O . TYR A 1 210 ? 4.882 3.156 21.012 1.00 92.19 210 TYR A O 1
ATOM 1560 N N . THR A 1 211 ? 7.086 3.438 20.822 1.00 91.81 211 THR A N 1
ATOM 1561 C CA . THR A 1 211 ? 7.243 4.108 22.127 1.00 91.81 211 THR A CA 1
ATOM 1562 C C . THR A 1 211 ? 6.802 5.575 22.123 1.00 91.81 211 THR A C 1
ATOM 1564 O O . THR A 1 211 ? 6.698 6.191 23.184 1.00 91.81 211 THR A O 1
ATOM 1567 N N . LYS A 1 212 ? 6.547 6.153 20.941 1.00 94.94 212 LYS A N 1
ATOM 1568 C CA . LYS A 1 212 ? 6.244 7.581 20.764 1.00 94.94 212 LYS A CA 1
ATOM 1569 C C . LYS A 1 212 ? 4.744 7.861 20.622 1.00 94.94 212 LYS A C 1
ATOM 1571 O O . LYS A 1 212 ? 4.309 8.992 20.856 1.00 94.94 212 LYS A O 1
ATOM 1576 N N . VAL A 1 213 ? 3.945 6.860 20.245 1.00 96.00 213 VAL A N 1
ATOM 1577 C CA . VAL A 1 213 ? 2.487 7.014 20.153 1.00 96.00 213 VAL A CA 1
ATOM 1578 C C . VAL A 1 213 ? 1.848 7.142 21.539 1.00 96.00 213 VAL A C 1
ATOM 1580 O O . VAL A 1 213 ? 2.288 6.566 22.535 1.00 96.00 213 VAL A O 1
ATOM 1583 N N . GLY A 1 214 ? 0.810 7.967 21.611 1.00 96.56 214 GLY A N 1
ATOM 1584 C CA . GLY A 1 214 ? 0.155 8.368 22.845 1.00 96.56 214 GLY A CA 1
ATOM 1585 C C . GLY A 1 214 ? -0.868 7.354 23.353 1.00 96.56 214 GLY A C 1
ATOM 1586 O O . GLY A 1 214 ? -1.323 6.464 22.641 1.00 96.56 214 GLY A O 1
ATOM 1587 N N . LYS A 1 215 ? -1.300 7.550 24.603 1.00 96.94 215 LYS A N 1
ATOM 1588 C CA . LYS A 1 215 ? -2.218 6.656 25.335 1.00 96.94 215 LYS A CA 1
ATOM 1589 C C . LYS A 1 215 ? -3.590 6.412 24.682 1.00 96.94 215 LYS A C 1
ATOM 1591 O O . LYS A 1 215 ? -4.310 5.520 25.115 1.00 96.94 215 LYS A O 1
ATOM 1596 N N . ASP A 1 216 ? -3.988 7.259 23.733 1.00 98.06 216 ASP A N 1
ATOM 1597 C CA . ASP A 1 216 ? -5.304 7.217 23.083 1.00 98.06 216 ASP A CA 1
ATOM 1598 C C . ASP A 1 216 ? -5.289 6.411 21.771 1.00 98.06 216 ASP A C 1
ATOM 1600 O O . ASP A 1 216 ? -6.347 6.218 21.174 1.00 98.06 216 ASP A O 1
ATOM 1604 N N . VAL A 1 217 ? -4.114 5.924 21.351 1.00 98.31 217 VAL A N 1
ATOM 1605 C CA . VAL A 1 217 ? -3.925 4.995 20.230 1.00 98.31 217 VAL A CA 1
ATOM 1606 C C . VAL A 1 217 ? -3.978 3.562 20.763 1.00 98.31 217 VAL A C 1
ATOM 1608 O O . VAL A 1 217 ? -3.251 3.217 21.695 1.00 98.31 217 VAL A O 1
ATOM 1611 N N . ASP A 1 218 ? -4.850 2.728 20.199 1.00 97.81 218 ASP A N 1
ATOM 1612 C CA . ASP A 1 218 ? -5.035 1.327 20.603 1.00 97.81 218 ASP A CA 1
ATOM 1613 C C . ASP A 1 218 ? -4.235 0.347 19.727 1.00 97.81 218 ASP A C 1
ATOM 1615 O O . ASP A 1 218 ? -3.929 -0.757 20.172 1.00 97.81 218 ASP A O 1
ATOM 1619 N N . GLY A 1 219 ? -3.867 0.748 18.506 1.00 97.50 219 GLY A N 1
ATOM 1620 C CA . GLY A 1 219 ? -3.030 -0.044 17.605 1.00 97.50 219 GLY A CA 1
ATOM 1621 C C . GLY A 1 219 ? -2.170 0.823 16.687 1.00 97.50 219 GLY A C 1
ATOM 1622 O O . GLY A 1 219 ? -2.590 1.912 16.296 1.00 97.50 219 GLY A O 1
ATOM 1623 N N . LEU A 1 220 ? -0.982 0.334 16.343 1.00 97.81 220 LEU A N 1
ATOM 1624 C CA . LEU A 1 220 ? -0.037 0.948 15.416 1.00 97.81 220 LEU A CA 1
ATOM 1625 C C . LEU A 1 220 ? 0.282 -0.036 14.284 1.00 97.81 220 LEU A C 1
ATOM 1627 O O . LEU A 1 220 ? 0.675 -1.175 14.512 1.00 97.81 220 LEU A O 1
ATOM 1631 N N . MET A 1 221 ? 0.103 0.419 13.058 1.00 98.06 221 MET A N 1
ATOM 1632 C CA . MET A 1 221 ? 0.326 -0.316 11.823 1.00 98.06 221 MET A CA 1
ATOM 1633 C C . MET A 1 221 ? 1.431 0.404 11.041 1.00 98.06 221 MET A C 1
ATOM 1635 O O . MET A 1 221 ? 1.278 1.598 10.798 1.00 98.06 221 MET A O 1
ATOM 1639 N N . GLY A 1 222 ? 2.527 -0.288 10.714 1.00 94.81 222 GLY A N 1
ATOM 1640 C CA . GLY A 1 222 ? 3.742 0.280 10.108 1.00 94.81 222 GLY A CA 1
ATOM 1641 C C . GLY A 1 222 ? 4.090 -0.249 8.716 1.00 94.81 222 GLY A C 1
ATOM 1642 O O . GLY A 1 222 ? 3.671 -1.358 8.373 1.00 94.81 222 GLY A O 1
ATOM 1643 N N . GLY A 1 223 ? 4.912 0.512 7.990 1.00 93.25 223 GLY A N 1
ATOM 1644 C CA . GLY A 1 223 ? 5.371 0.243 6.618 1.00 93.25 223 GLY A CA 1
ATOM 1645 C C . GLY A 1 223 ? 6.818 0.677 6.350 1.00 93.25 223 GLY A C 1
ATOM 1646 O O . GLY A 1 223 ? 7.621 0.729 7.292 1.00 93.25 223 GLY A O 1
ATOM 1647 N N . ASP A 1 224 ? 7.139 0.967 5.085 1.00 91.06 224 ASP A N 1
ATOM 1648 C CA . ASP A 1 224 ? 8.379 1.553 4.532 1.00 91.06 224 ASP A CA 1
ATOM 1649 C C . ASP A 1 224 ? 9.660 0.698 4.657 1.00 91.06 224 ASP A C 1
ATOM 1651 O O . ASP A 1 224 ? 10.463 0.565 3.738 1.00 91.06 224 ASP A O 1
ATOM 1655 N N . THR A 1 225 ? 9.889 0.063 5.805 1.00 86.50 225 THR A N 1
ATOM 1656 C CA . THR A 1 225 ? 11.163 -0.629 6.089 1.00 86.50 225 THR A CA 1
ATOM 1657 C C . THR A 1 225 ? 11.283 -2.031 5.494 1.00 86.50 225 THR A C 1
ATOM 1659 O O . THR A 1 225 ? 12.356 -2.636 5.568 1.00 86.50 225 THR A O 1
ATOM 1662 N N . HIS A 1 226 ? 10.182 -2.588 4.978 1.00 89.12 226 HIS A N 1
ATOM 1663 C CA . HIS A 1 226 ? 10.033 -3.990 4.541 1.00 89.12 226 HIS A CA 1
ATOM 1664 C C . HIS A 1 226 ? 10.290 -5.029 5.643 1.00 89.12 226 HIS A C 1
ATOM 1666 O O . HIS A 1 226 ? 10.388 -6.228 5.372 1.00 89.12 226 HIS A O 1
ATOM 1672 N N . VAL A 1 227 ? 10.414 -4.603 6.903 1.00 86.25 227 VAL A N 1
ATOM 1673 C CA . VAL A 1 227 ? 10.678 -5.506 8.024 1.00 86.25 227 VAL A CA 1
ATOM 1674 C C . VAL A 1 227 ? 9.351 -5.946 8.644 1.00 86.25 227 VAL A C 1
ATOM 1676 O O . VAL A 1 227 ? 8.581 -5.100 9.103 1.00 86.25 227 VAL A O 1
ATOM 1679 N N . PRO A 1 228 ? 9.068 -7.260 8.713 1.00 87.50 228 PRO A N 1
ATOM 1680 C CA . PRO A 1 228 ? 7.902 -7.737 9.430 1.00 87.50 228 PRO A CA 1
ATOM 1681 C C . PRO A 1 228 ? 8.112 -7.572 10.937 1.00 87.50 228 PRO A C 1
ATOM 1683 O O . PRO A 1 228 ? 9.134 -7.989 11.491 1.00 87.50 228 PRO A O 1
ATOM 1686 N N . TYR A 1 229 ? 7.116 -7.000 11.605 1.00 84.44 229 TYR A N 1
ATOM 1687 C CA . TYR A 1 229 ? 7.126 -6.764 13.044 1.00 84.44 229 TYR A CA 1
ATOM 1688 C C . TYR A 1 229 ? 5.823 -7.234 13.689 1.00 84.44 229 TYR A C 1
ATOM 1690 O O . TYR A 1 229 ? 4.745 -7.043 13.129 1.00 84.44 229 TYR A O 1
ATOM 1698 N N . GLU A 1 230 ? 5.941 -7.790 14.895 1.00 81.12 230 GLU A N 1
ATOM 1699 C CA . GLU A 1 230 ? 4.840 -8.193 15.773 1.00 81.12 230 GLU A CA 1
ATOM 1700 C C . GLU A 1 230 ? 5.189 -7.749 17.203 1.00 81.12 230 GLU A C 1
ATOM 1702 O O . GLU A 1 230 ? 6.093 -8.307 17.832 1.00 81.12 230 GLU A O 1
ATOM 1707 N N . PHE A 1 231 ? 4.521 -6.698 17.684 1.00 75.88 231 PHE A N 1
ATOM 1708 C CA . PHE A 1 231 ? 4.721 -6.104 19.005 1.00 75.88 231 PHE A CA 1
ATOM 1709 C C . PHE A 1 231 ? 3.399 -6.072 19.767 1.00 75.88 231 PHE A C 1
ATOM 1711 O O . PHE A 1 231 ? 2.455 -5.396 19.378 1.00 75.88 231 PHE A O 1
ATOM 1718 N N . ASP A 1 232 ? 3.339 -6.730 20.910 1.00 64.81 232 ASP A N 1
ATOM 1719 C CA . ASP A 1 232 ? 2.205 -6.668 21.824 1.00 64.81 232 ASP A CA 1
ATOM 1720 C C . ASP A 1 232 ? 2.635 -7.077 23.236 1.00 64.81 232 ASP A C 1
ATOM 1722 O O . ASP A 1 232 ? 3.763 -7.505 23.480 1.00 64.81 232 ASP A O 1
ATOM 1726 N N . HIS A 1 233 ? 1.738 -6.923 24.202 1.00 58.06 233 HIS A N 1
ATOM 1727 C CA . HIS A 1 233 ? 2.013 -7.262 25.598 1.00 58.06 233 HIS A CA 1
ATOM 1728 C C . HIS A 1 233 ? 1.543 -8.674 25.988 1.00 58.06 233 HIS A C 1
ATOM 1730 O O . HIS A 1 233 ? 1.513 -8.991 27.179 1.00 58.06 233 HIS A O 1
ATOM 1736 N N . VAL A 1 234 ? 1.144 -9.508 25.021 1.00 58.94 234 VAL A N 1
ATOM 1737 C CA . VAL A 1 234 ? 0.536 -10.822 25.273 1.00 58.94 234 VAL A CA 1
ATOM 1738 C C . VAL A 1 234 ? 1.451 -11.950 24.802 1.00 58.94 234 VAL A C 1
ATOM 1740 O O . VAL A 1 234 ? 1.830 -12.785 25.622 1.00 58.94 234 VAL A O 1
ATOM 1743 N N . ASN A 1 235 ? 1.821 -11.970 23.519 1.00 55.81 235 ASN A N 1
ATOM 1744 C CA . ASN A 1 235 ? 2.563 -13.054 22.870 1.00 55.81 235 ASN A CA 1
ATOM 1745 C C . ASN A 1 235 ? 3.692 -12.577 21.934 1.00 55.81 235 ASN A C 1
ATOM 1747 O O . ASN A 1 235 ? 4.190 -13.376 21.144 1.00 55.81 235 ASN A O 1
ATOM 1751 N N . SER A 1 236 ? 4.133 -11.324 22.022 1.00 58.94 236 SER A N 1
ATOM 1752 C CA . SER A 1 236 ? 5.181 -10.826 21.129 1.00 58.94 236 SER A CA 1
ATOM 1753 C C . SER A 1 236 ? 6.598 -11.299 21.468 1.00 58.94 236 SER A C 1
ATOM 1755 O O . SER A 1 236 ? 6.943 -11.648 22.602 1.00 58.94 236 SER A O 1
ATOM 1757 N N . VAL A 1 237 ? 7.455 -11.270 20.444 1.00 54.41 237 VAL A N 1
ATOM 1758 C CA . VAL A 1 237 ? 8.894 -11.561 20.551 1.00 54.41 237 VAL A CA 1
ATOM 1759 C C . VAL A 1 237 ? 9.651 -10.401 21.221 1.00 54.41 237 VAL A C 1
ATOM 1761 O O . VAL A 1 237 ? 10.689 -10.622 21.848 1.00 54.41 237 VAL A O 1
ATOM 1764 N N . GLU A 1 238 ? 9.128 -9.174 21.120 1.00 58.81 238 GLU A N 1
ATOM 1765 C CA . GLU A 1 238 ? 9.710 -7.947 21.671 1.00 58.81 238 GLU A CA 1
ATOM 1766 C C . GLU A 1 238 ? 8.624 -7.075 22.333 1.00 58.81 238 GLU A C 1
ATOM 1768 O O . GLU A 1 238 ? 7.658 -6.679 21.685 1.00 58.81 238 GLU A O 1
ATOM 1773 N N . SER A 1 239 ? 8.808 -6.704 23.606 1.00 61.84 239 SER A N 1
ATOM 1774 C CA . SER A 1 239 ? 7.908 -5.790 24.325 1.00 61.84 239 SER A CA 1
ATOM 1775 C C . SER A 1 239 ? 8.596 -4.458 24.631 1.00 61.84 239 SER A C 1
ATOM 1777 O O . SER A 1 239 ? 9.667 -4.445 25.245 1.00 61.84 239 SER A O 1
ATOM 1779 N N . PHE A 1 240 ? 7.953 -3.342 24.290 1.00 70.38 240 PHE A N 1
ATOM 1780 C CA . PHE A 1 240 ? 8.413 -1.991 24.622 1.00 70.38 240 PHE A CA 1
ATOM 1781 C C . PHE A 1 240 ? 7.431 -1.286 25.562 1.00 70.38 240 PHE A C 1
ATOM 1783 O O . PHE A 1 240 ? 6.227 -1.523 25.504 1.00 70.38 240 PHE A O 1
ATOM 1790 N N . GLU A 1 241 ? 7.936 -0.381 26.400 1.00 80.06 241 GLU A N 1
ATOM 1791 C CA . GLU A 1 241 ? 7.087 0.519 27.188 1.00 80.06 241 GLU A CA 1
ATOM 1792 C C . GLU A 1 241 ? 6.349 1.488 26.253 1.00 80.06 241 GLU A C 1
ATOM 1794 O O . GLU A 1 241 ? 6.970 2.180 25.444 1.00 80.06 241 GLU A O 1
ATOM 1799 N N . SER A 1 242 ? 5.025 1.551 26.369 1.00 86.62 242 SER A N 1
ATOM 1800 C CA . SER A 1 242 ? 4.165 2.427 25.572 1.00 86.62 242 SER A CA 1
ATOM 1801 C C . SER A 1 242 ? 3.227 3.227 26.477 1.00 86.62 242 SER A C 1
ATOM 1803 O O . SER A 1 242 ? 2.912 2.831 27.602 1.00 86.62 242 SER A O 1
ATOM 1805 N N . ALA A 1 243 ? 2.761 4.385 26.001 1.00 92.25 243 ALA A N 1
ATOM 1806 C CA . ALA A 1 243 ? 1.838 5.218 26.773 1.00 92.25 243 ALA A CA 1
ATOM 1807 C C . ALA A 1 243 ? 0.459 4.553 26.969 1.00 92.25 243 ALA A C 1
ATOM 1809 O O . ALA A 1 243 ? -0.240 4.859 27.939 1.00 92.25 243 ALA A O 1
ATOM 1810 N N . ASN A 1 244 ? 0.065 3.654 26.059 1.00 93.50 244 ASN A N 1
ATOM 1811 C CA . ASN A 1 244 ? -1.079 2.762 26.224 1.00 93.50 244 ASN A CA 1
ATOM 1812 C C . ASN A 1 244 ? -0.571 1.344 26.533 1.00 93.50 244 ASN A C 1
ATOM 1814 O O . ASN A 1 244 ? -0.146 0.668 25.606 1.00 93.50 244 ASN A O 1
ATOM 1818 N N . PRO A 1 245 ? -0.711 0.820 27.764 1.00 89.81 245 PRO A N 1
ATOM 1819 C CA . PRO A 1 245 ? -0.168 -0.492 28.148 1.00 89.81 245 PRO A CA 1
ATOM 1820 C C . PRO A 1 245 ? -0.829 -1.692 27.437 1.00 89.81 245 PRO A C 1
ATOM 1822 O O . PRO A 1 245 ? -0.569 -2.840 27.787 1.00 89.81 245 PRO A O 1
ATOM 1825 N N . ARG A 1 246 ? -1.750 -1.439 26.502 1.00 91.12 246 ARG A N 1
ATOM 1826 C CA . ARG A 1 246 ? -2.411 -2.428 25.644 1.00 91.12 246 ARG A CA 1
ATOM 1827 C C . ARG A 1 246 ? -2.200 -2.145 24.157 1.00 91.12 246 ARG A C 1
ATOM 1829 O O . ARG A 1 246 ? -2.975 -2.646 23.356 1.00 91.12 246 ARG A O 1
ATOM 1836 N N . LEU A 1 247 ? -1.242 -1.300 23.788 1.00 94.06 247 LEU A N 1
ATOM 1837 C CA . LEU A 1 247 ? -0.926 -1.058 22.385 1.00 94.06 247 LEU A CA 1
ATOM 1838 C C . LEU A 1 247 ? -0.516 -2.380 21.714 1.00 94.06 247 LEU A C 1
ATOM 1840 O O . LEU A 1 247 ? 0.211 -3.173 22.309 1.00 94.06 247 LEU A O 1
ATOM 1844 N N . ALA A 1 248 ? -0.984 -2.594 20.486 1.00 93.56 248 ALA A N 1
ATOM 1845 C CA . ALA A 1 248 ? -0.443 -3.597 19.574 1.00 93.56 248 ALA A CA 1
ATOM 1846 C C . ALA A 1 248 ? 0.200 -2.894 18.372 1.00 93.56 248 ALA A C 1
ATOM 1848 O O . ALA A 1 248 ? -0.338 -1.911 17.865 1.00 93.56 248 ALA A O 1
ATOM 1849 N N . GLY A 1 249 ? 1.350 -3.384 17.930 1.00 94.19 249 GLY A N 1
ATOM 1850 C CA . GLY A 1 249 ? 2.153 -2.885 16.824 1.00 94.19 249 GLY A CA 1
ATOM 1851 C C . GLY A 1 249 ? 2.358 -3.985 15.789 1.00 94.19 249 GLY A C 1
ATOM 1852 O O . GLY A 1 249 ? 2.737 -5.096 16.145 1.00 94.19 249 GLY A O 1
ATOM 1853 N N . ILE A 1 250 ? 2.121 -3.694 14.513 1.00 95.31 250 ILE A N 1
ATOM 1854 C CA . ILE A 1 250 ? 2.298 -4.661 13.424 1.00 95.31 250 ILE A CA 1
ATOM 1855 C C . ILE A 1 250 ? 2.905 -3.977 12.195 1.00 95.31 250 ILE A C 1
ATOM 1857 O O . ILE A 1 250 ? 2.529 -2.855 11.867 1.00 95.31 250 ILE A O 1
ATOM 1861 N N . ALA A 1 251 ? 3.789 -4.668 11.483 1.00 95.00 251 ALA A N 1
ATOM 1862 C CA . ALA A 1 251 ? 4.121 -4.380 10.087 1.00 95.00 251 ALA A CA 1
ATOM 1863 C C . ALA A 1 251 ? 4.171 -5.707 9.337 1.00 95.00 251 ALA A C 1
ATOM 1865 O O . ALA A 1 251 ? 4.793 -6.653 9.819 1.00 95.00 251 ALA A O 1
ATOM 1866 N N . SER A 1 252 ? 3.498 -5.810 8.190 1.00 95.69 252 SER A N 1
ATOM 1867 C CA . SER A 1 252 ? 3.343 -7.093 7.495 1.00 95.69 252 SER A CA 1
ATOM 1868 C C . SER A 1 252 ? 4.593 -7.558 6.744 1.00 95.69 252 SER A C 1
ATOM 1870 O O . SER A 1 252 ? 4.558 -8.651 6.199 1.00 95.69 252 SER A O 1
ATOM 1872 N N . GLY A 1 253 ? 5.675 -6.776 6.717 1.00 94.19 253 GLY A N 1
ATOM 1873 C CA . GLY A 1 253 ? 6.824 -7.031 5.848 1.00 94.19 253 GLY A CA 1
ATOM 1874 C C . GLY A 1 253 ? 6.634 -6.322 4.515 1.00 94.19 253 GLY A C 1
ATOM 1875 O O . GLY A 1 253 ? 6.376 -5.125 4.511 1.00 94.19 253 GLY A O 1
ATOM 1876 N N . SER A 1 254 ? 6.741 -7.040 3.405 1.00 94.50 254 SER A N 1
ATOM 1877 C CA . SER A 1 254 ? 6.543 -6.479 2.065 1.00 94.50 254 SER A CA 1
ATOM 1878 C C . SER A 1 254 ? 6.078 -7.538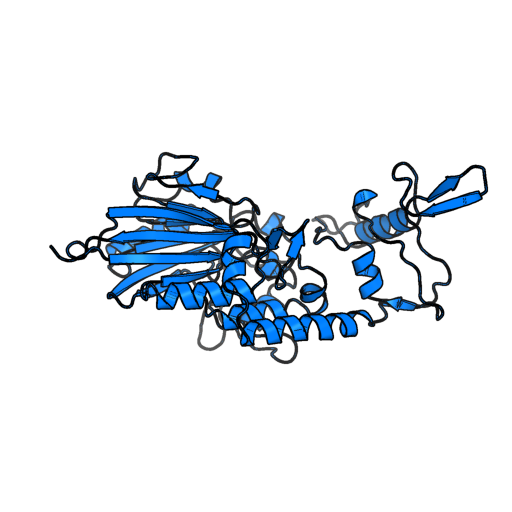 1.072 1.00 94.50 254 SER A C 1
ATOM 1880 O O . SER A 1 254 ? 6.047 -8.734 1.359 1.00 94.50 254 SER A O 1
ATOM 1882 N N . TYR A 1 255 ? 5.674 -7.114 -0.122 1.00 96.19 255 TYR A N 1
ATOM 1883 C CA . TYR A 1 255 ? 5.451 -7.992 -1.275 1.00 96.19 255 TYR A CA 1
ATOM 1884 C C . TYR A 1 255 ? 4.417 -9.104 -1.062 1.00 96.19 255 TYR A C 1
ATOM 1886 O O . TYR A 1 255 ? 4.422 -10.100 -1.782 1.00 96.19 255 TYR A O 1
ATOM 1894 N N . THR A 1 256 ? 3.514 -8.965 -0.087 1.00 97.81 256 THR A N 1
ATOM 1895 C CA . THR A 1 256 ? 2.577 -10.019 0.353 1.00 97.81 256 THR A CA 1
ATOM 1896 C C . THR A 1 256 ? 3.246 -11.225 1.037 1.00 97.81 256 THR A C 1
ATOM 1898 O O . THR A 1 256 ? 2.703 -12.336 1.005 1.00 97.81 256 THR A O 1
ATOM 1901 N N . ASP A 1 257 ? 4.417 -11.037 1.649 1.00 95.38 257 ASP A N 1
ATOM 1902 C CA . ASP A 1 257 ? 5.146 -12.081 2.375 1.00 95.38 257 ASP A CA 1
ATOM 1903 C C . ASP A 1 257 ? 4.473 -12.488 3.698 1.00 95.38 257 ASP A C 1
ATOM 1905 O O . ASP A 1 257 ? 4.555 -13.654 4.104 1.00 95.38 257 ASP A O 1
ATOM 1909 N N . ASN A 1 258 ? 3.711 -11.576 4.304 1.00 98.00 258 ASN A N 1
ATOM 1910 C CA . ASN A 1 258 ? 2.764 -11.842 5.379 1.00 98.00 258 ASN A CA 1
ATOM 1911 C C . ASN A 1 258 ? 1.501 -10.982 5.225 1.00 98.00 258 ASN A C 1
ATOM 1913 O O . ASN A 1 258 ? 1.470 -9.986 4.504 1.00 98.00 258 ASN A O 1
ATOM 1917 N N . LEU A 1 259 ? 0.446 -11.369 5.938 1.00 98.56 259 LEU A N 1
ATOM 1918 C CA . LEU A 1 259 ? -0.717 -10.537 6.226 1.00 98.56 259 LEU A CA 1
ATOM 1919 C C . LEU A 1 259 ? -0.674 -10.153 7.707 1.00 98.56 259 LEU A C 1
ATOM 1921 O O . LEU A 1 259 ? -0.616 -11.032 8.569 1.00 98.56 259 LEU A O 1
ATOM 1925 N N . GLY A 1 260 ? -0.705 -8.854 8.003 1.00 98.00 260 GLY A N 1
ATOM 1926 C CA . GLY A 1 260 ? -0.738 -8.358 9.377 1.00 98.00 260 GLY A CA 1
ATOM 1927 C C . GLY A 1 260 ? -2.155 -8.375 9.945 1.00 98.00 260 GLY A C 1
ATOM 1928 O O . GLY A 1 260 ? -3.121 -8.108 9.227 1.00 98.00 260 GLY A O 1
ATOM 1929 N N . LEU A 1 261 ? -2.288 -8.661 11.238 1.00 98.06 261 LEU A N 1
ATOM 1930 C CA . LEU A 1 261 ? -3.552 -8.617 11.970 1.00 98.06 261 LEU A CA 1
ATOM 1931 C C . LEU A 1 261 ? -3.336 -8.004 13.356 1.00 98.06 261 LEU A C 1
ATOM 1933 O O . LEU A 1 261 ? -2.544 -8.519 14.138 1.00 98.06 261 LEU A O 1
ATOM 1937 N N . ILE A 1 262 ? -4.100 -6.961 13.684 1.00 98.00 262 ILE A N 1
ATOM 1938 C CA . ILE A 1 262 ? -4.339 -6.556 15.074 1.00 98.00 262 ILE A CA 1
ATOM 1939 C C . ILE A 1 262 ? -5.696 -7.113 15.507 1.00 98.00 262 ILE A C 1
ATOM 1941 O O . ILE A 1 262 ? -6.732 -6.750 14.944 1.00 98.0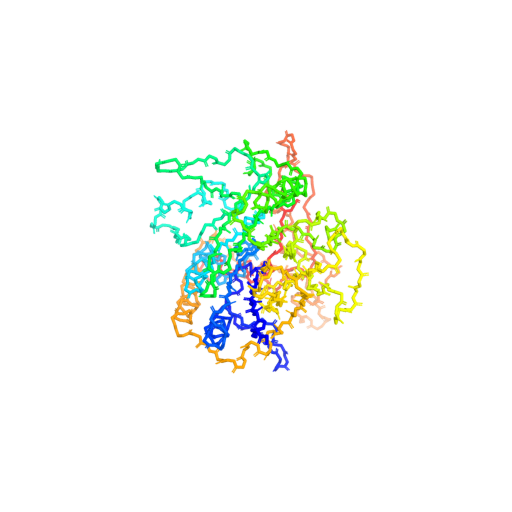0 262 ILE A O 1
ATOM 1945 N N . ARG A 1 263 ? -5.700 -7.972 16.526 1.00 98.12 263 ARG A N 1
ATOM 1946 C CA . ARG A 1 263 ? -6.911 -8.514 17.146 1.00 98.12 263 ARG A CA 1
ATOM 1947 C C . ARG A 1 263 ? -7.182 -7.803 18.463 1.00 98.12 263 ARG A C 1
ATOM 1949 O O . ARG A 1 263 ? -6.393 -7.890 19.395 1.00 98.12 263 ARG A O 1
ATOM 1956 N N . LEU A 1 264 ? -8.329 -7.138 18.563 1.00 98.06 264 LEU A N 1
ATOM 1957 C CA . LEU A 1 264 ? -8.744 -6.443 19.782 1.00 98.06 264 LEU A CA 1
ATOM 1958 C C . LEU A 1 264 ? -9.873 -7.192 20.478 1.00 98.06 264 LEU A C 1
ATOM 1960 O O . LEU A 1 264 ? -10.886 -7.508 19.853 1.00 98.06 264 LEU A O 1
ATOM 1964 N N . THR A 1 265 ? -9.744 -7.381 21.790 1.00 97.69 265 THR A N 1
ATOM 1965 C CA . THR A 1 265 ? -10.831 -7.859 22.654 1.00 97.69 265 THR A CA 1
ATOM 1966 C C . THR A 1 265 ? -11.421 -6.686 23.424 1.00 97.69 265 THR A C 1
ATOM 1968 O O . THR A 1 265 ? -10.715 -5.996 24.162 1.00 97.69 265 THR A O 1
ATOM 1971 N N . ILE A 1 266 ? -12.723 -6.457 23.286 1.00 98.06 266 ILE A N 1
ATOM 1972 C CA . ILE A 1 266 ? -13.418 -5.278 23.808 1.00 98.06 266 ILE A CA 1
ATOM 1973 C C . ILE A 1 266 ? -14.515 -5.705 24.783 1.00 98.06 266 ILE A C 1
ATOM 1975 O O . ILE A 1 266 ? -15.323 -6.589 24.489 1.00 98.06 266 ILE A O 1
ATOM 1979 N N . ASP A 1 267 ? -14.568 -5.034 25.933 1.00 96.75 267 ASP A N 1
ATOM 1980 C CA . ASP A 1 267 ? -15.673 -5.171 26.880 1.00 96.75 267 ASP A CA 1
ATOM 1981 C C . ASP A 1 267 ? -16.925 -4.480 26.306 1.00 96.75 267 ASP A C 1
ATOM 1983 O O . ASP A 1 267 ? -16.911 -3.263 26.102 1.00 96.75 267 ASP A O 1
ATOM 1987 N N . PRO A 1 268 ? -18.026 -5.211 26.056 1.00 95.75 268 PRO A N 1
ATOM 1988 C CA . PRO A 1 268 ? -19.225 -4.647 25.444 1.00 95.75 268 PRO A CA 1
ATOM 1989 C C . PRO A 1 268 ? -19.943 -3.615 26.328 1.00 95.75 268 PRO A C 1
ATOM 1991 O O . PRO A 1 268 ? -20.675 -2.780 25.797 1.00 95.75 268 PRO A O 1
ATOM 1994 N N . ALA A 1 269 ? -19.757 -3.645 27.653 1.00 94.56 269 ALA A N 1
ATOM 1995 C CA . ALA A 1 269 ? -20.400 -2.707 28.571 1.00 94.56 269 ALA A CA 1
ATOM 1996 C C . ALA A 1 269 ? -19.666 -1.362 28.614 1.00 94.56 269 ALA A C 1
ATOM 1998 O O . ALA A 1 269 ? -20.296 -0.306 28.579 1.00 94.56 269 ALA A O 1
ATOM 1999 N N . THR A 1 270 ? -18.333 -1.396 28.683 1.00 95.19 270 THR A N 1
ATOM 2000 C CA . THR A 1 270 ? -17.512 -0.177 28.757 1.00 95.19 270 THR A CA 1
ATOM 2001 C C . THR A 1 270 ? -17.041 0.321 27.395 1.00 95.19 270 THR A C 1
ATOM 2003 O O . THR A 1 270 ? -16.606 1.468 27.301 1.00 95.19 270 THR A O 1
ATOM 2006 N N . ARG A 1 271 ? -17.134 -0.518 26.353 1.00 95.62 271 ARG A N 1
ATOM 2007 C CA . ARG A 1 271 ? -16.620 -0.288 24.991 1.00 95.62 271 ARG A CA 1
ATOM 2008 C C . ARG A 1 271 ? -15.109 -0.046 24.942 1.00 95.62 271 ARG A C 1
ATOM 2010 O O . ARG A 1 271 ? -14.607 0.561 24.001 1.00 95.62 271 ARG A O 1
ATOM 2017 N N . LYS A 1 272 ? -14.376 -0.514 25.956 1.00 95.12 272 LYS A N 1
ATOM 2018 C CA . LYS A 1 272 ? -12.922 -0.343 26.072 1.00 95.12 272 LYS A CA 1
ATOM 2019 C C . LYS A 1 272 ? -12.175 -1.601 25.648 1.00 95.12 272 LYS A C 1
ATOM 2021 O O . LYS A 1 272 ? -12.623 -2.715 25.918 1.00 95.12 272 LYS A O 1
ATOM 2026 N N . VAL A 1 273 ? -11.007 -1.401 25.042 1.00 96.44 273 VAL A N 1
ATOM 2027 C CA . VAL A 1 273 ? -10.053 -2.471 24.731 1.00 96.44 273 VAL A CA 1
ATOM 2028 C C . VAL A 1 273 ? -9.532 -3.081 26.034 1.00 96.44 273 VAL A C 1
ATOM 2030 O O . VAL A 1 273 ? -9.077 -2.377 26.939 1.00 96.44 273 VAL A O 1
ATOM 2033 N N . THR A 1 274 ? -9.623 -4.402 26.130 1.00 95.31 274 THR A N 1
ATOM 2034 C CA . THR A 1 274 ? -9.202 -5.202 27.289 1.00 95.31 274 THR A CA 1
ATOM 2035 C C . THR A 1 274 ? -7.935 -6.003 27.005 1.00 95.31 274 THR A C 1
ATOM 2037 O O . THR A 1 274 ? -7.093 -6.086 27.901 1.00 95.31 274 THR A O 1
ATOM 2040 N N . SER A 1 275 ? -7.748 -6.473 25.766 1.00 94.44 275 SER A N 1
ATOM 2041 C CA . SER A 1 275 ? -6.457 -6.917 25.222 1.00 94.44 275 SER A CA 1
ATOM 2042 C C . SER A 1 275 ? -6.335 -6.553 23.741 1.00 94.44 275 SER A C 1
ATOM 2044 O O . SER A 1 275 ? -7.347 -6.327 23.066 1.00 94.44 275 SER A O 1
ATOM 2046 N N . ALA A 1 276 ? -5.093 -6.493 23.272 1.00 94.19 276 ALA A N 1
ATOM 2047 C CA . ALA A 1 276 ? -4.729 -6.321 21.879 1.00 94.19 276 ALA A CA 1
ATOM 2048 C C . ALA A 1 276 ? -3.587 -7.291 21.566 1.00 94.19 276 ALA A C 1
ATOM 2050 O O . ALA A 1 276 ? -2.592 -7.303 22.292 1.00 94.19 276 ALA A O 1
ATOM 2051 N N . ASP A 1 277 ? -3.759 -8.082 20.515 1.00 93.19 277 ASP A N 1
ATOM 2052 C CA . ASP A 1 277 ? -2.765 -9.026 20.015 1.00 93.19 277 ASP A CA 1
ATOM 2053 C C . ASP A 1 277 ? -2.358 -8.613 18.597 1.00 93.19 277 ASP A C 1
ATOM 2055 O O . ASP A 1 277 ? -3.197 -8.157 17.810 1.00 93.19 277 ASP A O 1
ATOM 2059 N N . SER A 1 278 ? -1.086 -8.792 18.263 1.00 92.88 278 SER A N 1
ATOM 2060 C CA . SER A 1 278 ? -0.551 -8.653 16.908 1.00 92.88 278 SER A CA 1
ATOM 2061 C C . SER A 1 278 ? -0.226 -10.037 16.352 1.00 92.88 278 SER A C 1
ATOM 2063 O O . SER A 1 278 ? 0.261 -10.889 17.081 1.00 92.88 278 SER A O 1
ATOM 2065 N N . ILE A 1 279 ? -0.568 -10.307 15.093 1.00 94.69 279 ILE A N 1
ATOM 2066 C CA . ILE A 1 279 ? -0.359 -11.617 14.467 1.00 94.69 279 ILE A CA 1
ATOM 2067 C C . ILE A 1 279 ? 0.137 -11.412 13.037 1.00 94.69 279 ILE A C 1
ATOM 2069 O O . ILE A 1 279 ? -0.545 -10.772 12.229 1.00 94.69 279 ILE A O 1
ATOM 2073 N N . LEU A 1 280 ? 1.283 -12.007 12.706 1.00 94.81 280 LEU A N 1
ATOM 2074 C CA . LEU A 1 280 ? 1.726 -12.179 11.322 1.00 94.81 280 LEU A CA 1
ATOM 2075 C C . LEU A 1 280 ? 1.252 -13.519 10.765 1.00 94.81 280 LEU A C 1
ATOM 2077 O O . LEU A 1 280 ? 1.592 -14.582 11.281 1.00 94.81 280 LEU A O 1
ATOM 2081 N N . ILE A 1 281 ? 0.485 -13.472 9.678 1.00 97.81 281 ILE A N 1
ATOM 2082 C CA . ILE A 1 281 ? 0.010 -14.659 8.963 1.00 97.81 281 ILE A CA 1
ATOM 2083 C C . ILE A 1 281 ? 0.905 -14.848 7.730 1.00 97.81 281 ILE A C 1
ATOM 2085 O O . ILE A 1 281 ? 0.792 -14.062 6.785 1.00 97.81 281 ILE A O 1
ATOM 2089 N N . PRO A 1 282 ? 1.792 -15.859 7.693 1.00 97.69 282 PRO A N 1
ATOM 2090 C CA . PRO A 1 282 ? 2.767 -15.994 6.613 1.00 97.69 282 PRO A CA 1
ATOM 2091 C C . PRO A 1 282 ? 2.118 -16.272 5.255 1.00 97.69 282 PRO A C 1
ATOM 2093 O O . PRO A 1 282 ? 1.097 -16.960 5.171 1.00 97.69 282 PRO A O 1
ATOM 2096 N N . ALA A 1 283 ? 2.772 -15.863 4.165 1.00 98.12 283 ALA A N 1
ATOM 2097 C CA . ALA A 1 283 ? 2.299 -16.086 2.795 1.00 98.12 283 ALA A CA 1
ATOM 2098 C C . ALA A 1 283 ? 1.924 -17.547 2.497 1.00 98.12 283 ALA A C 1
ATOM 2100 O O . ALA A 1 283 ? 0.949 -17.821 1.799 1.00 98.12 283 ALA A O 1
ATOM 2101 N N . ALA A 1 284 ? 2.675 -18.504 3.049 1.00 98.00 284 ALA A N 1
ATOM 2102 C CA . ALA A 1 284 ? 2.398 -19.930 2.889 1.00 98.00 284 ALA A CA 1
ATOM 2103 C C . ALA A 1 284 ? 1.110 -20.396 3.582 1.00 98.00 284 ALA A C 1
ATOM 2105 O O . ALA A 1 284 ? 0.529 -21.391 3.154 1.00 98.00 284 ALA A O 1
ATOM 2106 N N . GLU A 1 285 ? 0.666 -19.713 4.636 1.00 98.31 285 GLU A N 1
ATOM 2107 C CA . GLU A 1 285 ? -0.631 -19.956 5.267 1.00 98.31 285 GLU A CA 1
ATOM 2108 C C . GLU A 1 285 ? -1.753 -19.303 4.459 1.00 98.31 285 GLU A C 1
ATOM 2110 O O . GLU A 1 285 ? -2.724 -19.976 4.111 1.00 98.31 285 GLU A O 1
ATOM 2115 N N . VAL A 1 286 ? -1.579 -18.037 4.062 1.00 98.56 286 VAL A N 1
ATOM 2116 C CA . VAL A 1 286 ? -2.539 -17.313 3.210 1.00 98.56 286 VAL A CA 1
ATOM 2117 C C . VAL A 1 286 ? -2.832 -18.092 1.922 1.00 98.56 286 VAL A C 1
ATOM 2119 O O . VAL A 1 286 ? -3.995 -18.317 1.574 1.00 98.56 286 VAL A O 1
ATOM 2122 N N . ALA A 1 287 ? -1.786 -18.575 1.246 1.00 97.88 287 ALA A N 1
ATOM 2123 C CA . ALA A 1 287 ? -1.881 -19.303 -0.019 1.00 97.88 287 ALA A CA 1
ATOM 2124 C C . ALA A 1 287 ? -2.687 -20.612 0.063 1.00 97.88 287 ALA A C 1
ATOM 2126 O O . ALA A 1 287 ? -3.191 -21.088 -0.955 1.00 97.88 287 ALA A O 1
ATOM 2127 N N . GLN A 1 288 ? -2.880 -21.187 1.256 1.00 98.00 288 GLN A N 1
ATOM 2128 C CA . GLN A 1 288 ? -3.726 -22.377 1.428 1.00 98.00 288 GLN A CA 1
ATOM 2129 C C . GLN A 1 288 ? -5.206 -22.094 1.150 1.00 98.00 288 GLN A C 1
ATOM 2131 O O . GLN A 1 288 ? -5.974 -23.035 0.944 1.00 98.00 288 GLN A O 1
ATOM 2136 N N . CYS A 1 289 ? -5.624 -20.823 1.132 1.00 98.00 289 CYS A N 1
ATOM 2137 C CA . CYS A 1 289 ? -6.983 -20.453 0.751 1.00 98.00 289 CYS A CA 1
ATOM 2138 C C . CYS A 1 289 ? -7.291 -20.780 -0.721 1.00 98.00 289 CYS A C 1
ATOM 2140 O O . CYS A 1 289 ? -8.441 -21.061 -1.058 1.00 98.00 289 CYS A O 1
ATOM 2142 N N . GLY A 1 290 ? -6.275 -20.788 -1.589 1.00 97.88 290 GLY A N 1
ATOM 2143 C CA . GLY A 1 290 ? -6.447 -20.739 -3.038 1.00 97.88 290 GLY A CA 1
ATOM 2144 C C . GLY A 1 290 ? -6.415 -19.295 -3.536 1.00 97.88 290 GLY A C 1
ATOM 2145 O O . GLY A 1 290 ? -5.752 -18.457 -2.936 1.00 97.88 290 GLY A O 1
ATOM 2146 N N . ALA A 1 291 ? -7.117 -19.003 -4.630 1.00 98.31 291 ALA A N 1
ATOM 2147 C CA . ALA A 1 291 ? -7.131 -17.684 -5.259 1.00 98.31 291 ALA A CA 1
ATOM 2148 C C . ALA A 1 291 ? -8.566 -17.180 -5.444 1.00 98.31 291 ALA A C 1
ATOM 2150 O O . ALA A 1 291 ? -9.454 -17.942 -5.834 1.00 98.31 291 ALA A O 1
ATOM 2151 N N . ASP A 1 292 ? -8.784 -15.891 -5.194 1.00 98.75 292 ASP A N 1
ATOM 2152 C CA . ASP A 1 292 ? -10.003 -15.206 -5.608 1.00 98.75 292 ASP A CA 1
ATOM 2153 C C . ASP A 1 292 ? -10.048 -15.064 -7.135 1.00 98.75 292 ASP A C 1
ATOM 2155 O O . ASP A 1 292 ? -9.085 -14.601 -7.745 1.00 98.75 292 ASP A O 1
ATOM 2159 N N . ALA A 1 293 ? -11.157 -15.469 -7.757 1.00 98.62 293 ALA A N 1
ATOM 2160 C CA . ALA A 1 293 ? -11.252 -15.563 -9.213 1.00 98.62 293 ALA A CA 1
ATOM 2161 C C . ALA A 1 293 ? -11.202 -14.195 -9.914 1.00 98.62 293 ALA A C 1
ATOM 2163 O O . ALA A 1 293 ? -10.569 -14.077 -10.964 1.00 98.62 293 ALA A O 1
ATOM 2164 N N . ASP A 1 294 ? -11.826 -13.166 -9.332 1.00 98.50 294 ASP A N 1
ATOM 2165 C CA . ASP A 1 294 ? -11.880 -11.831 -9.934 1.00 98.50 294 ASP A CA 1
ATOM 2166 C C . ASP A 1 294 ? -10.509 -11.154 -9.844 1.00 98.50 294 ASP A C 1
ATOM 2168 O O . ASP A 1 294 ? -10.004 -10.620 -10.835 1.00 98.50 294 ASP A O 1
ATOM 2172 N N . THR A 1 295 ? -9.848 -11.255 -8.685 1.00 98.81 295 THR A N 1
ATOM 2173 C CA . THR A 1 295 ? -8.467 -10.779 -8.533 1.00 98.81 295 THR A CA 1
ATOM 2174 C C . THR A 1 295 ? -7.502 -11.564 -9.428 1.00 98.81 295 THR A C 1
ATOM 2176 O O . THR A 1 295 ? -6.627 -10.967 -10.056 1.00 98.81 295 THR A O 1
ATOM 2179 N N . GLN A 1 296 ? -7.661 -12.889 -9.544 1.00 98.81 296 GLN A N 1
ATOM 2180 C CA . GLN A 1 296 ? -6.815 -13.720 -10.408 1.00 98.81 296 GLN A CA 1
ATOM 2181 C C . GLN A 1 296 ? -6.940 -13.320 -11.880 1.00 98.81 296 GLN A C 1
ATOM 2183 O O . GLN A 1 296 ? -5.927 -13.226 -12.569 1.00 98.81 296 GLN A O 1
ATOM 2188 N N . ALA A 1 297 ? -8.149 -13.013 -12.358 1.00 98.81 297 ALA A N 1
ATOM 2189 C CA . ALA A 1 297 ? -8.357 -12.571 -13.735 1.00 98.81 297 ALA A CA 1
ATOM 2190 C C . ALA A 1 297 ? -7.591 -11.272 -14.059 1.00 98.81 297 ALA A C 1
ATOM 2192 O O . ALA A 1 297 ? -7.070 -11.120 -15.168 1.00 98.81 297 ALA A O 1
ATOM 2193 N N . ILE A 1 298 ? -7.473 -10.353 -13.093 1.00 98.81 298 ILE A N 1
ATOM 2194 C CA . ILE A 1 298 ? -6.673 -9.126 -13.233 1.00 98.81 298 ILE A CA 1
ATOM 2195 C C . ILE A 1 298 ? -5.185 -9.465 -13.342 1.00 98.81 298 ILE A C 1
ATOM 2197 O O . ILE A 1 298 ? -4.503 -8.950 -14.228 1.00 98.81 298 ILE A O 1
ATOM 2201 N N . VAL A 1 299 ? -4.690 -10.359 -12.485 1.00 98.69 299 VAL A N 1
ATOM 2202 C CA . VAL A 1 299 ? -3.286 -10.798 -12.490 1.00 98.69 299 VAL A CA 1
ATOM 2203 C C . VAL A 1 299 ? -2.928 -11.532 -13.786 1.00 98.69 299 VAL A C 1
ATOM 2205 O O . VAL A 1 299 ? -1.885 -11.259 -14.384 1.00 98.69 299 VAL A O 1
ATOM 2208 N N . ASP A 1 300 ? -3.801 -12.413 -14.272 1.00 98.56 300 ASP A N 1
ATOM 2209 C CA . ASP A 1 300 ? -3.606 -13.136 -15.533 1.00 98.56 300 ASP A CA 1
ATOM 2210 C C . ASP A 1 300 ? -3.578 -12.173 -16.725 1.00 98.56 300 ASP A C 1
ATOM 2212 O O . ASP A 1 300 ? -2.730 -12.289 -17.617 1.00 98.56 300 ASP A O 1
ATOM 2216 N N . LYS A 1 301 ? -4.467 -11.171 -16.718 1.00 98.50 301 LYS A N 1
ATOM 2217 C CA . LYS A 1 301 ? -4.467 -10.110 -17.724 1.00 98.50 301 LYS A CA 1
ATOM 2218 C C . LYS A 1 301 ? -3.185 -9.277 -17.665 1.00 98.50 301 LYS A C 1
ATOM 2220 O O . LYS A 1 301 ? -2.599 -9.026 -18.714 1.00 98.50 301 LYS A O 1
ATOM 2225 N N . ALA A 1 302 ? -2.705 -8.918 -16.477 1.00 98.31 302 ALA A N 1
ATOM 2226 C CA . ALA A 1 302 ? -1.436 -8.210 -16.304 1.00 98.31 302 ALA A CA 1
ATOM 2227 C C . ALA A 1 302 ? -0.255 -9.002 -16.886 1.00 98.31 302 ALA A C 1
ATOM 2229 O O . ALA A 1 302 ? 0.599 -8.453 -17.583 1.00 98.31 302 ALA A O 1
ATOM 2230 N N . ALA A 1 303 ? -0.230 -10.319 -16.669 1.00 97.00 303 ALA A N 1
ATOM 2231 C CA . ALA A 1 303 ? 0.807 -11.196 -17.207 1.00 97.00 303 ALA A CA 1
ATOM 2232 C C . ALA A 1 303 ? 0.780 -11.268 -18.744 1.00 97.00 303 ALA A C 1
ATOM 2234 O O . ALA A 1 303 ? 1.827 -11.419 -19.377 1.00 97.00 303 ALA A O 1
ATOM 2235 N N . ALA A 1 304 ? -0.401 -11.176 -19.359 1.00 97.44 304 ALA A N 1
ATOM 2236 C CA . ALA A 1 304 ? -0.541 -11.117 -20.811 1.00 97.44 304 ALA A CA 1
ATOM 2237 C C . ALA A 1 304 ? -0.151 -9.737 -21.367 1.00 97.44 304 ALA A C 1
ATOM 2239 O O . ALA A 1 304 ? 0.649 -9.654 -22.299 1.00 97.44 304 ALA A O 1
ATOM 2240 N N . ASP A 1 305 ? -0.671 -8.665 -20.771 1.00 97.12 305 ASP A N 1
ATOM 2241 C CA . ASP A 1 305 ? -0.459 -7.289 -21.224 1.00 97.12 305 ASP A CA 1
ATOM 2242 C C . ASP A 1 305 ? 1.001 -6.847 -21.053 1.00 97.12 305 ASP A C 1
ATOM 2244 O O . ASP A 1 305 ? 1.547 -6.177 -21.926 1.00 97.12 305 ASP A O 1
ATOM 2248 N N . SER A 1 306 ? 1.672 -7.256 -19.970 1.00 95.31 306 SER A N 1
ATOM 2249 C CA . SER A 1 306 ? 3.086 -6.921 -19.730 1.00 95.31 306 SER A CA 1
ATOM 2250 C C . SER A 1 306 ? 4.001 -7.503 -20.808 1.00 95.31 306 SER A C 1
ATOM 2252 O O . SER A 1 306 ? 4.923 -6.829 -21.259 1.00 95.31 306 SER A O 1
ATOM 2254 N N . LYS A 1 307 ? 3.704 -8.706 -21.319 1.00 94.12 307 LYS A N 1
ATOM 2255 C CA . LYS A 1 307 ? 4.426 -9.283 -22.467 1.00 94.12 307 LYS A CA 1
ATOM 2256 C C . LYS A 1 307 ? 4.258 -8.452 -23.735 1.00 94.12 307 LYS A C 1
ATOM 2258 O O . LYS A 1 307 ? 5.194 -8.366 -24.525 1.00 94.12 307 LYS A O 1
ATOM 2263 N N . GLU A 1 308 ? 3.084 -7.861 -23.947 1.00 94.81 308 GLU A N 1
ATOM 2264 C CA . GLU A 1 308 ? 2.847 -6.976 -25.089 1.00 94.81 308 GLU A CA 1
ATOM 2265 C C . GLU A 1 308 ? 3.566 -5.636 -24.909 1.00 94.81 308 GLU A C 1
ATOM 2267 O O . GLU A 1 308 ? 4.300 -5.211 -25.800 1.00 94.81 308 GLU A O 1
ATOM 2272 N N . ALA A 1 309 ? 3.448 -5.017 -23.730 1.00 92.19 309 ALA A N 1
ATOM 2273 C CA . ALA A 1 309 ? 4.163 -3.789 -23.381 1.00 92.19 309 ALA A CA 1
ATOM 2274 C C . ALA A 1 309 ? 5.685 -3.944 -23.544 1.00 92.19 309 ALA A C 1
ATOM 2276 O O . ALA A 1 309 ? 6.379 -3.012 -23.959 1.00 92.19 309 ALA A O 1
ATOM 2277 N N . GLY A 1 310 ? 6.199 -5.146 -23.283 1.00 91.69 310 GLY A N 1
ATOM 2278 C CA . GLY A 1 310 ? 7.596 -5.504 -23.471 1.00 91.69 310 GLY A CA 1
ATOM 2279 C C . GLY A 1 310 ? 8.125 -5.419 -24.877 1.00 91.69 310 GLY A C 1
ATOM 2280 O O . GLY A 1 310 ? 9.308 -5.141 -25.029 1.00 91.69 310 GLY A O 1
ATOM 2281 N N . LYS A 1 311 ? 7.272 -5.572 -25.892 1.00 93.62 311 LYS A N 1
ATOM 2282 C CA . LYS A 1 311 ? 7.667 -5.479 -27.304 1.00 93.62 311 LYS A CA 1
ATOM 2283 C C . LYS A 1 311 ? 7.971 -4.051 -27.743 1.00 93.62 311 LYS A C 1
ATOM 2285 O O . LYS A 1 311 ? 8.491 -3.854 -28.839 1.00 93.62 311 LYS A O 1
ATOM 2290 N N . ARG A 1 312 ? 7.643 -3.048 -26.919 1.00 94.00 312 ARG A N 1
ATOM 2291 C CA . ARG A 1 312 ? 7.937 -1.645 -27.210 1.00 94.00 312 ARG A CA 1
ATOM 2292 C C . ARG A 1 312 ? 9.432 -1.473 -27.460 1.00 94.00 312 ARG A C 1
ATOM 2294 O O . ARG A 1 312 ? 10.245 -1.708 -26.569 1.00 94.00 312 ARG A O 1
ATOM 2301 N N . VAL A 1 313 ? 9.769 -1.028 -28.665 1.00 96.06 313 VAL A N 1
ATOM 2302 C CA . VAL A 1 313 ? 11.138 -0.685 -29.049 1.00 96.06 313 VAL A CA 1
ATOM 2303 C C . VAL A 1 313 ? 11.555 0.582 -28.306 1.00 96.06 313 VAL A C 1
ATOM 2305 O O . VAL A 1 313 ? 10.858 1.596 -28.357 1.00 96.06 313 VAL A O 1
ATOM 2308 N N . VAL A 1 314 ? 12.676 0.509 -27.594 1.00 94.56 314 VAL A N 1
ATOM 2309 C CA . VAL A 1 314 ? 13.275 1.627 -26.850 1.00 94.56 314 VAL A CA 1
ATOM 2310 C C . VAL A 1 314 ? 14.537 2.158 -27.520 1.00 94.56 314 VAL A C 1
ATOM 2312 O O . VAL A 1 314 ? 14.905 3.304 -27.286 1.00 94.56 314 VAL A O 1
ATOM 2315 N N . ALA A 1 315 ? 15.176 1.357 -28.374 1.00 95.06 315 ALA A N 1
ATOM 2316 C CA . ALA A 1 315 ? 16.344 1.774 -29.138 1.00 95.06 315 ALA A CA 1
ATOM 2317 C C . ALA A 1 315 ? 16.447 1.000 -30.463 1.00 95.06 315 ALA A C 1
ATOM 2319 O O . ALA A 1 315 ? 15.938 -0.116 -30.581 1.00 95.06 315 ALA A O 1
ATOM 2320 N N . THR A 1 316 ? 17.110 1.583 -31.463 1.00 96.50 316 THR A N 1
ATOM 2321 C CA . THR A 1 316 ? 17.281 1.003 -32.809 1.00 96.50 316 THR A CA 1
ATOM 2322 C C . THR A 1 316 ? 18.704 1.204 -33.315 1.00 96.50 316 THR A C 1
ATOM 2324 O O . THR A 1 316 ? 19.325 2.209 -32.976 1.00 96.50 316 THR A O 1
ATOM 2327 N N . GLY A 1 317 ? 19.178 0.326 -34.200 1.00 95.25 317 GLY A N 1
ATOM 2328 C CA . GLY A 1 317 ? 20.473 0.475 -34.876 1.00 95.25 317 GLY A CA 1
ATOM 2329 C C . GLY A 1 317 ? 21.655 -0.130 -34.115 1.00 95.25 317 GLY A C 1
ATOM 2330 O O . GLY A 1 317 ? 22.800 0.184 -34.430 1.00 95.25 317 GLY A O 1
ATOM 2331 N N . TYR A 1 318 ? 21.389 -0.995 -33.136 1.00 93.94 318 TYR A N 1
ATOM 2332 C CA . TYR A 1 318 ? 22.416 -1.695 -32.368 1.00 93.94 318 TYR A CA 1
ATOM 2333 C C . TYR A 1 318 ? 22.637 -3.083 -32.956 1.00 93.94 318 TYR A C 1
ATOM 2335 O O . TYR A 1 318 ? 21.712 -3.883 -33.000 1.00 93.94 318 TYR A O 1
ATOM 2343 N N . THR A 1 319 ? 23.855 -3.379 -33.398 1.00 92.94 319 THR A N 1
ATOM 2344 C CA . THR A 1 319 ? 24.205 -4.684 -33.988 1.00 92.94 319 THR A CA 1
ATOM 2345 C C . THR A 1 319 ? 25.042 -5.558 -33.058 1.00 92.94 319 THR A C 1
ATOM 2347 O O . THR A 1 319 ? 25.222 -6.736 -33.340 1.00 92.94 319 THR A O 1
ATOM 2350 N N . GLU A 1 320 ? 25.539 -5.001 -31.950 1.00 93.69 320 GLU A N 1
ATOM 2351 C CA . GLU A 1 320 ? 26.405 -5.695 -30.995 1.00 93.69 320 GLU A CA 1
ATOM 2352 C C . GLU A 1 320 ? 25.774 -5.734 -29.592 1.00 93.69 320 GLU A C 1
ATOM 2354 O O . GLU A 1 320 ? 25.143 -4.758 -29.174 1.00 93.69 320 GLU A O 1
ATOM 2359 N N . PRO A 1 321 ? 25.938 -6.840 -28.843 1.00 92.44 321 PRO A N 1
ATOM 2360 C CA . PRO A 1 321 ? 25.437 -6.962 -27.480 1.00 92.44 321 PRO A CA 1
ATOM 2361 C C . PRO A 1 321 ? 26.282 -6.169 -26.478 1.00 92.44 321 PRO A C 1
ATOM 2363 O O . PRO A 1 321 ? 27.515 -6.193 -26.521 1.00 92.44 321 PRO A O 1
ATOM 2366 N N . PHE A 1 322 ? 25.624 -5.573 -25.484 1.00 94.44 322 PHE A N 1
ATOM 2367 C CA . PHE A 1 322 ? 26.294 -5.090 -24.279 1.00 94.44 322 PHE A CA 1
ATOM 2368 C C . PHE A 1 322 ? 26.404 -6.244 -23.286 1.00 94.44 322 PHE A C 1
ATOM 2370 O O . PHE A 1 322 ? 25.405 -6.831 -22.858 1.00 94.44 322 PHE A O 1
ATOM 2377 N N . ARG A 1 323 ? 27.638 -6.598 -22.936 1.00 92.88 323 ARG A N 1
ATOM 2378 C CA . ARG A 1 323 ? 27.949 -7.802 -22.167 1.00 92.88 323 ARG A CA 1
ATOM 2379 C C . ARG A 1 323 ? 28.236 -7.442 -20.722 1.00 92.88 323 ARG A C 1
ATOM 2381 O O . ARG A 1 323 ? 28.908 -6.448 -20.443 1.00 92.88 323 ARG A O 1
ATOM 2388 N N . ARG A 1 324 ? 27.787 -8.295 -19.804 1.00 92.81 324 ARG A N 1
ATOM 2389 C CA . ARG A 1 324 ? 28.326 -8.335 -18.439 1.00 92.81 324 ARG A CA 1
ATOM 2390 C C . ARG A 1 324 ? 29.752 -8.880 -18.470 1.00 92.81 324 ARG A C 1
ATOM 2392 O O . ARG A 1 324 ? 30.156 -9.487 -19.459 1.00 92.81 324 ARG A O 1
ATOM 2399 N N . GLY A 1 325 ? 30.500 -8.695 -17.381 1.00 86.44 325 GLY A N 1
ATOM 2400 C CA . GLY A 1 325 ? 31.906 -9.102 -17.305 1.00 86.44 325 GLY A CA 1
ATOM 2401 C C . GLY A 1 325 ? 32.118 -10.546 -17.776 1.00 86.44 325 GLY A C 1
ATOM 2402 O O . GLY A 1 325 ? 31.497 -11.487 -17.273 1.00 86.44 325 GLY A O 1
ATOM 2403 N N . VAL A 1 326 ? 32.952 -10.706 -18.803 1.00 81.88 326 VAL A N 1
ATOM 2404 C CA . VAL A 1 326 ? 33.175 -11.969 -19.516 1.00 81.88 326 VAL A CA 1
ATOM 2405 C C . VAL A 1 326 ? 34.421 -12.679 -18.992 1.00 81.88 326 VAL A C 1
ATOM 2407 O O . VAL A 1 326 ? 35.524 -12.136 -19.036 1.00 81.88 326 VAL A O 1
ATOM 2410 N N . PHE A 1 327 ? 34.279 -13.928 -18.554 1.00 80.00 327 PHE A N 1
ATOM 2411 C CA . PHE A 1 327 ? 35.431 -14.819 -18.421 1.00 80.00 327 PHE A CA 1
ATOM 2412 C C . PHE A 1 327 ? 35.643 -15.573 -19.733 1.00 80.00 327 PHE A C 1
ATOM 2414 O O . PHE A 1 327 ? 34.718 -16.221 -20.225 1.00 80.00 327 PHE A O 1
ATOM 2421 N N . THR A 1 328 ? 36.860 -15.521 -20.272 1.00 78.50 328 THR A N 1
ATOM 2422 C CA . THR A 1 328 ? 37.276 -16.368 -21.394 1.00 78.50 328 THR A CA 1
ATOM 2423 C C . THR A 1 328 ? 38.223 -17.434 -20.866 1.00 78.50 328 THR A C 1
ATOM 2425 O O . THR A 1 328 ? 39.290 -17.121 -20.338 1.00 78.50 328 THR A O 1
ATOM 2428 N N . THR A 1 329 ? 37.829 -18.697 -20.998 1.00 76.31 329 THR A N 1
ATOM 2429 C CA . THR A 1 329 ? 38.700 -19.842 -20.694 1.00 76.31 329 THR A CA 1
ATOM 2430 C C . THR A 1 329 ? 39.927 -19.853 -21.618 1.00 76.31 329 THR A C 1
ATOM 2432 O O . THR A 1 329 ? 39.858 -19.315 -22.728 1.00 76.31 329 THR A O 1
ATOM 2435 N N . PRO A 1 330 ? 41.047 -20.486 -21.223 1.00 77.25 330 PRO A N 1
ATOM 2436 C CA . PRO A 1 330 ? 42.212 -20.659 -22.097 1.00 77.25 330 PRO A CA 1
ATOM 2437 C C . PRO A 1 330 ? 41.889 -21.326 -23.446 1.00 77.25 330 PRO A C 1
ATOM 2439 O O . PRO A 1 330 ? 42.553 -21.055 -24.444 1.00 77.25 330 PRO A O 1
ATOM 2442 N N . GLU A 1 331 ? 40.848 -22.160 -23.492 1.00 84.25 331 GLU A N 1
ATOM 2443 C CA . GLU A 1 331 ? 40.353 -22.857 -24.684 1.00 84.25 331 GLU A CA 1
ATOM 2444 C C . GLU A 1 331 ? 39.445 -21.982 -25.573 1.00 84.25 331 GLU A C 1
ATOM 2446 O O . GLU A 1 331 ? 38.970 -22.436 -26.613 1.00 84.25 331 GLU A O 1
ATOM 2451 N N . GLY A 1 332 ? 39.205 -20.723 -25.186 1.00 78.38 332 GLY A N 1
ATOM 2452 C CA . GLY A 1 332 ? 38.462 -19.731 -25.966 1.00 78.38 332 GLY A CA 1
ATOM 2453 C C . GLY A 1 332 ? 36.952 -19.696 -25.714 1.00 78.38 332 GLY A C 1
ATOM 2454 O O . GLY A 1 332 ? 36.258 -18.892 -26.334 1.00 78.38 332 GLY A O 1
ATOM 2455 N N . ALA A 1 333 ? 36.419 -20.518 -24.805 1.00 79.88 333 ALA A N 1
ATOM 2456 C CA . ALA A 1 333 ? 35.011 -20.431 -24.417 1.00 79.88 333 ALA A CA 1
ATOM 2457 C C . ALA A 1 333 ? 34.770 -19.178 -23.562 1.00 79.88 333 ALA A C 1
ATOM 2459 O O . ALA A 1 333 ? 35.491 -18.959 -22.586 1.00 79.88 333 ALA A O 1
ATOM 2460 N N . THR A 1 334 ? 33.764 -18.382 -23.927 1.00 77.31 334 THR A N 1
ATOM 2461 C CA . THR A 1 334 ? 33.355 -17.151 -23.235 1.00 77.31 334 THR A CA 1
ATOM 2462 C C . THR A 1 334 ? 32.065 -17.378 -22.451 1.00 77.31 334 THR A C 1
ATOM 2464 O O . THR A 1 334 ? 31.135 -17.998 -22.963 1.00 77.31 334 THR A O 1
ATOM 2467 N N . ASP A 1 335 ? 31.998 -16.865 -21.221 1.00 77.25 335 ASP A N 1
ATOM 2468 C CA . ASP A 1 335 ? 30.797 -16.927 -20.376 1.00 77.25 335 ASP A CA 1
ATOM 2469 C C . ASP A 1 335 ? 30.471 -15.536 -19.792 1.00 77.25 335 ASP A C 1
ATOM 2471 O O . ASP A 1 335 ? 31.090 -15.108 -18.808 1.00 77.25 335 ASP A O 1
ATOM 2475 N N . PRO A 1 336 ? 29.560 -14.766 -20.415 1.00 75.19 336 PRO A N 1
ATOM 2476 C CA . PRO A 1 336 ? 29.174 -13.444 -19.931 1.00 75.19 336 PRO A CA 1
ATOM 2477 C C . PRO A 1 336 ? 28.463 -13.465 -18.572 1.00 75.19 336 PRO A C 1
ATOM 2479 O O . PRO A 1 336 ? 27.486 -14.179 -18.349 1.00 75.19 336 PRO A O 1
ATOM 2482 N N . GLY A 1 337 ? 28.918 -12.612 -17.655 1.00 75.50 337 GLY A N 1
ATOM 2483 C CA . GLY A 1 337 ? 28.395 -12.505 -16.290 1.00 75.50 337 GLY A CA 1
ATOM 2484 C C . GLY A 1 337 ? 29.035 -13.470 -15.287 1.00 75.50 337 GLY A C 1
ATOM 2485 O O . GLY A 1 337 ? 28.727 -13.386 -14.093 1.00 75.50 337 GLY A O 1
ATOM 2486 N N . SER A 1 338 ? 29.941 -14.344 -15.737 1.00 76.25 338 SER A N 1
ATOM 2487 C CA . SER A 1 338 ? 30.700 -15.264 -14.878 1.00 76.25 338 SER A CA 1
ATOM 2488 C C . SER A 1 338 ? 31.860 -14.587 -14.139 1.00 76.25 338 SER A C 1
ATOM 2490 O O . SER A 1 338 ? 32.264 -15.060 -13.076 1.00 76.25 338 SER A O 1
ATOM 2492 N N . ASN A 1 339 ? 32.357 -13.446 -14.640 1.00 81.56 339 ASN A N 1
ATOM 2493 C CA . ASN A 1 339 ? 33.390 -12.656 -13.977 1.00 81.56 339 ASN A CA 1
ATOM 2494 C C . ASN A 1 339 ? 32.849 -11.289 -13.553 1.00 81.56 339 ASN A C 1
ATOM 2496 O O . ASN A 1 339 ? 32.573 -10.426 -14.378 1.00 81.56 339 ASN A O 1
ATOM 2500 N N . ARG A 1 340 ? 32.724 -11.088 -12.240 1.00 83.88 340 ARG A N 1
ATOM 2501 C CA . ARG A 1 340 ? 32.229 -9.840 -11.633 1.00 83.88 340 ARG A CA 1
ATOM 2502 C C . ARG A 1 340 ? 33.342 -8.882 -11.197 1.00 83.88 340 ARG A C 1
ATOM 2504 O O . ARG A 1 340 ? 33.039 -7.853 -10.606 1.00 83.88 340 ARG A O 1
ATOM 2511 N N . GLY A 1 341 ? 34.605 -9.247 -11.422 1.00 84.50 341 GLY A N 1
ATOM 2512 C CA . GLY A 1 341 ? 35.784 -8.474 -11.022 1.00 84.50 341 GLY A CA 1
ATOM 2513 C C . GLY A 1 341 ? 36.463 -7.729 -12.171 1.00 84.50 341 GLY A C 1
ATOM 2514 O O . GLY A 1 341 ? 37.594 -7.284 -12.005 1.00 84.50 341 GLY A O 1
ATOM 2515 N N . ILE A 1 342 ? 35.815 -7.641 -13.333 1.00 88.50 342 ILE A N 1
ATOM 2516 C CA . ILE A 1 342 ? 36.337 -6.964 -14.522 1.00 88.50 342 ILE A CA 1
ATOM 2517 C C . ILE A 1 342 ? 35.318 -5.960 -15.054 1.00 88.50 342 ILE A C 1
ATOM 2519 O O . ILE A 1 342 ? 34.119 -6.087 -14.796 1.00 88.50 342 ILE A O 1
ATOM 2523 N N . GLU A 1 343 ? 35.817 -4.987 -15.809 1.00 89.50 343 GLU A N 1
ATOM 2524 C CA . GLU A 1 343 ? 35.009 -4.017 -16.545 1.00 89.50 343 GLU A CA 1
ATOM 2525 C C . GLU A 1 343 ? 34.078 -4.717 -17.549 1.00 89.50 343 GLU A C 1
ATOM 2527 O O . GLU A 1 343 ? 34.372 -5.810 -18.050 1.00 89.50 343 GLU A O 1
ATOM 2532 N N . SER A 1 344 ? 32.920 -4.113 -17.814 1.00 92.94 344 SER A N 1
ATOM 2533 C CA . SER A 1 344 ? 31.910 -4.692 -18.695 1.00 92.94 344 SER A CA 1
ATOM 2534 C C . SER A 1 344 ? 31.160 -3.599 -19.439 1.00 92.94 344 SER A C 1
ATOM 2536 O O . SER A 1 344 ? 30.666 -2.679 -18.794 1.00 92.94 344 SER A O 1
ATOM 2538 N N . SER A 1 345 ? 30.981 -3.755 -20.754 1.00 94.06 345 SER A N 1
ATOM 2539 C CA . SER A 1 345 ? 30.316 -2.740 -21.583 1.00 94.06 345 SER A CA 1
ATOM 2540 C C . SER A 1 345 ? 28.874 -2.463 -21.162 1.00 94.06 345 SER A C 1
ATOM 2542 O O . SER A 1 345 ? 28.379 -1.354 -21.342 1.00 94.06 345 SER A O 1
ATOM 2544 N N . LEU A 1 346 ? 28.188 -3.451 -20.577 1.00 94.69 346 LEU A N 1
ATOM 2545 C CA . LEU A 1 346 ? 26.865 -3.238 -19.995 1.00 94.69 346 LEU A CA 1
ATOM 2546 C C . LEU A 1 346 ? 26.916 -2.431 -18.694 1.00 94.69 346 LEU A C 1
ATOM 2548 O O . LEU A 1 346 ? 26.046 -1.600 -18.459 1.00 94.69 346 LEU A O 1
ATOM 2552 N N . GLY A 1 347 ? 27.921 -2.684 -17.855 1.00 93.81 347 GLY A N 1
ATOM 2553 C CA . GLY A 1 347 ? 28.165 -1.902 -16.645 1.00 93.81 347 GLY A CA 1
ATOM 2554 C C . GLY A 1 347 ? 28.455 -0.444 -16.963 1.00 93.81 347 GLY A C 1
ATOM 2555 O O . GLY A 1 347 ? 27.859 0.420 -16.329 1.00 93.81 347 GLY A O 1
ATOM 2556 N N . ASP A 1 348 ? 29.273 -0.190 -17.985 1.00 94.94 348 ASP A N 1
ATOM 2557 C CA . ASP A 1 348 ? 29.594 1.162 -18.448 1.00 94.94 348 ASP A CA 1
ATOM 2558 C C . ASP A 1 348 ? 28.338 1.873 -18.964 1.00 94.94 348 ASP A C 1
ATOM 2560 O O . ASP A 1 348 ? 28.016 2.960 -18.493 1.00 94.94 348 ASP A O 1
ATOM 2564 N N . LEU A 1 349 ? 27.562 1.217 -19.841 1.00 94.19 349 LEU A N 1
ATOM 2565 C CA . LEU A 1 349 ? 26.300 1.756 -20.361 1.00 94.19 349 LEU A CA 1
ATOM 2566 C C . LEU A 1 349 ? 25.336 2.149 -19.235 1.00 94.19 349 LEU A C 1
ATOM 2568 O O . LEU A 1 349 ? 24.744 3.227 -19.267 1.00 94.19 349 LEU A O 1
ATOM 2572 N N . VAL A 1 350 ? 25.149 1.264 -18.253 1.00 92.94 350 VAL A N 1
ATOM 2573 C CA . VAL A 1 350 ? 24.240 1.530 -17.135 1.00 92.94 350 VAL A CA 1
ATOM 2574 C C . VAL A 1 350 ? 24.797 2.645 -16.258 1.00 92.94 350 VAL A C 1
ATOM 2576 O O . VAL A 1 350 ? 24.068 3.585 -15.971 1.00 92.94 350 VAL A O 1
ATOM 2579 N N . ALA A 1 351 ? 26.074 2.601 -15.875 1.00 92.62 351 ALA A N 1
ATOM 2580 C CA . ALA A 1 351 ? 26.699 3.644 -15.064 1.00 92.62 351 ALA A CA 1
ATOM 2581 C C . ALA A 1 351 ? 26.610 5.030 -15.727 1.00 92.62 351 ALA A C 1
ATOM 2583 O O . ALA A 1 351 ? 26.237 5.997 -15.062 1.00 92.62 351 ALA A O 1
ATOM 2584 N N . ASP A 1 352 ? 26.869 5.122 -17.032 1.00 93.19 352 ASP A N 1
ATOM 2585 C CA . ASP A 1 352 ? 26.704 6.355 -17.804 1.00 93.19 352 ASP A CA 1
ATOM 2586 C C . ASP A 1 352 ? 25.242 6.818 -17.823 1.00 93.19 352 ASP A C 1
ATOM 2588 O O . ASP A 1 352 ? 24.968 7.989 -17.558 1.00 93.19 352 ASP A O 1
ATOM 2592 N N . SER A 1 353 ? 24.291 5.904 -18.041 1.00 90.62 353 SER A N 1
ATOM 2593 C CA . SER A 1 353 ? 22.859 6.223 -17.996 1.00 90.62 353 SER A CA 1
ATOM 2594 C C . SER A 1 353 ? 22.430 6.762 -16.628 1.00 90.62 353 SER A C 1
ATOM 2596 O O . SER A 1 353 ? 21.650 7.712 -16.568 1.00 90.62 353 SER A O 1
ATOM 2598 N N . LEU A 1 354 ? 22.923 6.182 -15.529 1.00 89.00 354 LEU A N 1
ATOM 2599 C CA . LEU A 1 354 ? 22.636 6.663 -14.175 1.00 89.00 354 LEU A CA 1
ATOM 2600 C C . LEU A 1 354 ? 23.225 8.065 -13.960 1.00 89.00 354 LEU A C 1
ATOM 2602 O O . LEU A 1 354 ? 22.526 8.954 -13.473 1.00 89.00 354 LEU A O 1
ATOM 2606 N N . ARG A 1 355 ? 24.477 8.284 -14.393 1.00 89.69 355 ARG A N 1
ATOM 2607 C CA . ARG A 1 355 ? 25.152 9.592 -14.330 1.00 89.69 355 ARG A CA 1
ATOM 2608 C C . ARG A 1 355 ? 24.368 10.673 -15.076 1.00 89.69 355 ARG A C 1
ATOM 2610 O O . ARG A 1 355 ? 24.279 11.804 -14.616 1.00 89.69 355 ARG A O 1
ATOM 2617 N N . GLU A 1 356 ? 23.821 10.343 -16.239 1.00 87.69 356 GLU A N 1
ATOM 2618 C CA . GLU A 1 356 ? 23.095 11.301 -17.080 1.00 87.69 356 GLU A CA 1
ATOM 2619 C C . GLU A 1 356 ? 21.670 11.585 -16.595 1.00 87.69 356 GLU A C 1
ATOM 2621 O O . GLU A 1 356 ? 21.111 12.631 -16.924 1.00 87.69 356 GLU A O 1
ATOM 2626 N N . THR A 1 357 ? 21.090 10.681 -15.804 1.00 83.62 357 THR A N 1
ATOM 2627 C CA . THR A 1 357 ? 19.712 10.812 -15.310 1.00 83.62 357 THR A CA 1
ATOM 2628 C C . THR A 1 357 ? 19.612 11.743 -14.099 1.00 83.62 357 THR A C 1
ATOM 2630 O O . THR A 1 357 ? 18.595 12.415 -13.931 1.00 83.62 357 THR A O 1
ATOM 2633 N N . ILE A 1 358 ? 20.652 11.809 -13.260 1.00 79.00 358 ILE A N 1
ATOM 2634 C CA . ILE A 1 358 ? 20.617 12.541 -11.987 1.00 79.00 358 ILE A CA 1
ATOM 2635 C C . ILE A 1 358 ? 21.312 13.897 -12.086 1.00 79.00 358 ILE A C 1
ATOM 2637 O O . ILE A 1 358 ? 22.414 14.038 -12.619 1.00 79.00 358 ILE A O 1
ATOM 2641 N N . LEU A 1 359 ? 20.662 14.905 -11.502 1.00 80.75 359 LEU A N 1
ATOM 2642 C CA . LEU A 1 359 ? 21.244 16.214 -11.241 1.00 80.75 359 LEU A CA 1
ATOM 2643 C C . LEU A 1 359 ? 21.389 16.423 -9.732 1.00 80.75 359 LEU A C 1
ATOM 2645 O O . LEU A 1 359 ? 20.556 15.977 -8.944 1.00 80.75 359 LEU A O 1
ATOM 2649 N N . THR A 1 360 ? 22.425 17.149 -9.330 1.00 80.50 360 THR A N 1
ATOM 2650 C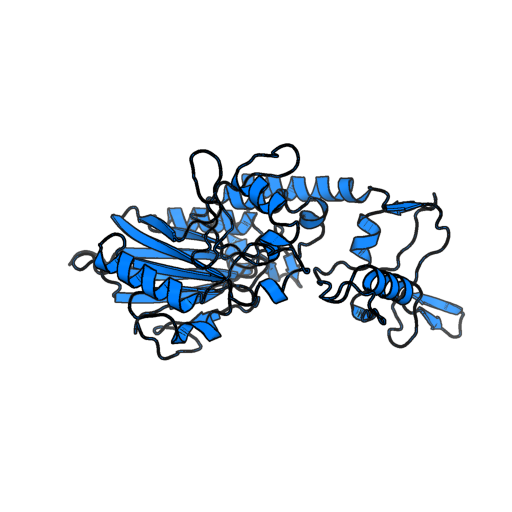 CA . THR A 1 360 ? 22.583 17.633 -7.958 1.00 80.50 360 THR A CA 1
ATOM 2651 C C . THR A 1 360 ? 21.420 18.563 -7.571 1.00 80.50 360 THR A C 1
ATOM 2653 O O . THR A 1 360 ? 20.754 19.120 -8.450 1.00 80.50 360 THR A O 1
ATOM 2656 N N . PRO A 1 361 ? 21.187 18.827 -6.269 1.00 75.75 361 PRO A N 1
ATOM 2657 C CA . PRO A 1 361 ? 20.126 19.742 -5.832 1.00 75.75 361 PRO A CA 1
ATOM 2658 C C . PRO A 1 361 ? 20.211 21.163 -6.419 1.00 75.75 361 PRO A C 1
ATOM 2660 O O . PRO A 1 361 ? 19.199 21.850 -6.516 1.00 75.75 361 PRO A O 1
ATOM 2663 N N . ASP A 1 362 ? 21.404 21.615 -6.824 1.00 84.88 362 ASP A N 1
ATOM 2664 C CA . ASP A 1 362 ? 21.635 22.888 -7.521 1.00 84.88 362 ASP A CA 1
ATOM 2665 C C . ASP A 1 362 ? 21.599 22.776 -9.061 1.00 84.88 362 ASP A C 1
ATOM 2667 O O . ASP A 1 362 ? 21.951 23.727 -9.760 1.00 84.88 362 ASP A O 1
ATOM 2671 N N . GLY A 1 363 ? 21.145 21.637 -9.595 1.00 82.12 363 GLY A N 1
ATOM 2672 C CA . GLY A 1 363 ? 20.867 21.413 -11.014 1.00 82.12 363 GLY A CA 1
ATOM 2673 C C . GLY A 1 363 ? 22.086 21.085 -11.877 1.00 82.12 363 GLY A C 1
ATOM 2674 O O . GLY A 1 363 ? 22.045 21.317 -13.086 1.00 82.12 363 GLY A O 1
ATOM 2675 N N . LYS A 1 364 ? 23.183 20.588 -11.295 1.00 86.38 364 LYS A N 1
ATOM 2676 C CA . LYS A 1 364 ? 24.406 20.225 -12.031 1.00 86.38 364 LYS A CA 1
ATOM 2677 C C . LYS A 1 364 ? 24.453 18.732 -12.320 1.00 86.38 364 LYS A C 1
ATOM 2679 O O . LYS A 1 364 ? 23.911 17.936 -11.565 1.00 86.38 364 LYS A O 1
ATOM 2684 N N . SER A 1 365 ? 25.139 18.349 -13.392 1.00 87.38 365 SER A N 1
ATOM 2685 C CA . SER A 1 365 ? 25.425 16.941 -13.681 1.00 87.38 365 SER A CA 1
ATOM 2686 C C . SER A 1 365 ? 26.261 16.311 -12.568 1.00 87.38 365 SER A C 1
ATOM 2688 O O . SER A 1 365 ? 27.142 16.968 -12.009 1.00 87.38 365 SER A O 1
ATOM 2690 N N . VAL A 1 366 ? 26.003 15.038 -12.275 1.00 88.19 366 VAL A N 1
ATOM 2691 C CA . VAL A 1 366 ? 26.851 14.244 -11.379 1.00 88.19 366 VAL A CA 1
ATOM 2692 C C . VAL A 1 366 ? 28.093 13.732 -12.119 1.00 88.19 366 VAL A C 1
ATOM 2694 O O . VAL A 1 366 ? 28.049 13.455 -13.317 1.00 88.19 366 VAL A O 1
ATOM 2697 N N . ASP A 1 367 ? 29.216 13.612 -11.408 1.00 90.44 367 ASP A N 1
ATOM 2698 C CA . ASP A 1 367 ? 30.505 13.241 -12.014 1.00 90.44 367 ASP A CA 1
ATOM 2699 C C . ASP A 1 367 ? 30.664 11.725 -12.222 1.00 90.44 367 ASP A C 1
ATOM 2701 O O . ASP A 1 367 ? 31.393 11.287 -13.112 1.00 90.44 367 ASP A O 1
ATOM 2705 N N . ILE A 1 368 ? 30.005 10.912 -11.389 1.00 90.88 368 ILE A N 1
ATOM 2706 C CA . ILE A 1 368 ? 30.193 9.458 -11.331 1.00 90.88 368 ILE A CA 1
ATOM 2707 C C . ILE A 1 368 ? 28.827 8.777 -11.242 1.00 90.88 368 ILE A C 1
ATOM 2709 O O . ILE A 1 368 ? 28.051 9.064 -10.335 1.00 90.88 368 ILE A O 1
ATOM 2713 N N . GLY A 1 369 ? 28.568 7.839 -12.152 1.00 90.06 369 GLY A N 1
ATOM 2714 C CA . GLY A 1 369 ? 27.529 6.824 -11.994 1.00 90.06 369 GLY A CA 1
ATOM 2715 C C . GLY A 1 369 ? 28.169 5.488 -11.627 1.00 90.06 369 GLY A C 1
ATOM 2716 O O . GLY A 1 369 ? 29.275 5.179 -12.072 1.00 90.06 369 GLY A O 1
ATOM 2717 N N . MET A 1 370 ? 27.508 4.700 -10.783 1.00 89.56 370 MET A N 1
ATOM 2718 C CA . MET A 1 370 ? 28.021 3.402 -10.347 1.00 89.56 370 MET A CA 1
ATOM 2719 C C . MET A 1 370 ? 26.907 2.367 -10.352 1.00 89.56 370 MET A C 1
ATOM 2721 O O . MET A 1 370 ? 25.803 2.631 -9.889 1.00 89.56 370 MET A O 1
ATOM 2725 N N . ILE A 1 371 ? 27.229 1.160 -10.812 1.00 89.25 371 ILE A N 1
ATOM 2726 C CA . ILE A 1 371 ? 26.367 -0.010 -10.676 1.00 89.25 371 ILE A CA 1
ATOM 2727 C C . ILE A 1 371 ? 27.208 -1.199 -10.222 1.00 89.25 371 ILE A C 1
ATOM 2729 O O . ILE A 1 371 ? 28.312 -1.441 -10.713 1.00 89.25 371 ILE A O 1
ATOM 2733 N N . ASN A 1 372 ? 26.704 -1.965 -9.261 1.00 88.31 372 ASN A N 1
ATOM 2734 C CA . ASN A 1 372 ? 27.362 -3.198 -8.860 1.00 88.31 372 ASN A CA 1
ATOM 2735 C C . ASN A 1 372 ? 27.111 -4.288 -9.918 1.00 88.31 372 ASN A C 1
ATOM 2737 O O . ASN A 1 372 ? 25.976 -4.526 -10.322 1.00 88.31 372 ASN A O 1
ATOM 2741 N N . ALA A 1 373 ? 28.141 -5.054 -10.294 1.00 86.62 373 ALA A N 1
ATOM 2742 C CA . ALA A 1 373 ? 28.013 -6.123 -11.298 1.00 86.62 373 ALA A CA 1
ATOM 2743 C C . ALA A 1 373 ? 26.940 -7.182 -10.953 1.00 86.62 373 ALA A C 1
ATOM 2745 O O . ALA A 1 373 ? 26.404 -7.849 -11.834 1.00 86.62 373 ALA A O 1
ATOM 2746 N N . GLY A 1 374 ? 26.611 -7.350 -9.665 1.00 82.62 374 GLY A N 1
ATOM 2747 C CA . GLY A 1 374 ? 25.543 -8.246 -9.211 1.00 82.62 374 GLY A CA 1
ATOM 2748 C C . GLY A 1 374 ? 24.120 -7.771 -9.537 1.00 82.62 374 GLY A C 1
ATOM 2749 O O . GLY A 1 374 ? 23.222 -8.622 -9.585 1.00 82.62 374 GLY A O 1
ATOM 2750 N N . GLY A 1 375 ? 23.941 -6.464 -9.763 1.00 84.12 375 GLY A N 1
ATOM 2751 C CA . GLY A 1 375 ? 22.692 -5.822 -10.177 1.00 84.12 375 GLY A CA 1
ATOM 2752 C C . GLY A 1 375 ? 22.307 -6.124 -11.628 1.00 84.12 375 GLY A C 1
ATOM 2753 O O . GLY A 1 375 ? 21.125 -6.137 -11.947 1.00 84.12 375 GLY A O 1
ATOM 2754 N N . LEU A 1 376 ? 23.284 -6.468 -12.476 1.00 88.94 376 LEU A N 1
ATOM 2755 C CA . LEU A 1 376 ? 23.086 -6.790 -13.891 1.00 88.94 376 LEU A CA 1
ATOM 2756 C C . LEU A 1 376 ? 22.850 -8.295 -14.087 1.00 88.94 376 LEU A C 1
ATOM 2758 O O . LEU A 1 376 ? 23.715 -9.135 -13.804 1.00 88.94 376 LEU A O 1
ATOM 2762 N N . ARG A 1 377 ? 21.662 -8.674 -14.558 1.00 87.75 377 ARG A N 1
ATOM 2763 C CA . ARG A 1 377 ? 21.174 -10.065 -14.513 1.00 87.75 377 ARG A CA 1
ATOM 2764 C C . ARG A 1 377 ? 21.132 -10.768 -15.857 1.00 87.75 377 ARG A C 1
ATOM 2766 O O . ARG A 1 377 ? 21.293 -11.990 -15.869 1.00 87.75 377 ARG A O 1
ATOM 2773 N N . ALA A 1 378 ? 21.064 -10.011 -16.940 1.00 89.75 378 ALA A N 1
ATOM 2774 C CA . ALA A 1 378 ? 21.193 -10.486 -18.308 1.00 89.75 378 ALA A CA 1
ATOM 2775 C C . ALA A 1 378 ? 22.148 -9.581 -19.093 1.00 89.75 378 ALA A C 1
ATOM 2777 O O . ALA A 1 378 ? 22.383 -8.437 -18.706 1.00 89.75 378 ALA A O 1
ATOM 2778 N N . ASP A 1 379 ? 22.712 -10.109 -20.176 1.00 92.00 379 ASP A N 1
ATOM 2779 C CA . ASP A 1 379 ? 23.332 -9.263 -21.195 1.00 92.00 379 ASP A CA 1
ATOM 2780 C C . ASP A 1 379 ? 22.235 -8.534 -21.975 1.00 92.00 379 ASP A C 1
ATOM 2782 O O . ASP A 1 379 ? 21.175 -9.108 -22.229 1.00 92.00 379 ASP A O 1
ATOM 2786 N N . LEU A 1 380 ? 22.508 -7.313 -22.431 1.00 94.81 380 LEU A N 1
ATOM 2787 C CA . LEU A 1 380 ? 21.596 -6.602 -23.321 1.00 94.81 380 LEU A CA 1
ATOM 2788 C C . LEU A 1 380 ? 21.945 -6.951 -24.766 1.00 94.81 380 LEU A C 1
ATOM 2790 O O . LEU A 1 380 ? 22.866 -6.382 -25.352 1.00 94.81 380 LEU A O 1
ATOM 2794 N N . THR A 1 381 ? 21.230 -7.920 -25.329 1.00 94.69 381 THR A N 1
ATOM 2795 C CA . THR A 1 381 ? 21.442 -8.376 -26.710 1.00 94.69 381 THR A CA 1
ATOM 2796 C C . THR A 1 381 ? 20.355 -7.795 -27.610 1.00 94.69 381 THR A C 1
ATOM 2798 O O . THR A 1 381 ? 19.196 -8.146 -27.397 1.00 94.69 381 THR A O 1
ATOM 2801 N N . PRO A 1 382 ? 20.683 -6.933 -28.592 1.00 95.81 382 PRO A N 1
ATOM 2802 C CA . PRO A 1 382 ? 19.715 -6.462 -29.578 1.00 95.81 382 PRO A CA 1
ATOM 2803 C C . PRO A 1 382 ? 19.078 -7.619 -30.357 1.00 95.81 382 PRO A C 1
ATOM 2805 O O . PRO A 1 382 ? 19.689 -8.671 -30.546 1.00 95.81 382 PRO A O 1
ATOM 2808 N N . ASN A 1 383 ? 17.857 -7.409 -30.837 1.00 95.56 383 ASN A N 1
ATOM 2809 C CA . ASN A 1 383 ? 17.201 -8.311 -31.779 1.00 95.56 383 ASN A CA 1
ATOM 2810 C C . ASN A 1 383 ? 17.947 -8.344 -33.124 1.00 95.56 383 ASN A C 1
ATOM 2812 O O . ASN A 1 383 ? 18.734 -7.452 -33.436 1.00 95.56 383 ASN A O 1
ATOM 2816 N N . GLU A 1 384 ? 17.655 -9.346 -33.961 1.00 95.19 384 GLU A N 1
ATOM 2817 C CA . GLU A 1 384 ? 18.278 -9.498 -35.290 1.00 95.19 384 GLU A CA 1
ATOM 2818 C C . GLU A 1 384 ? 18.070 -8.279 -36.208 1.00 95.19 384 GLU A C 1
ATOM 2820 O O . GLU A 1 384 ? 18.904 -7.995 -37.064 1.00 95.19 384 GLU A O 1
ATOM 2825 N N . ASP A 1 385 ? 16.979 -7.535 -36.015 1.00 95.38 385 ASP A N 1
ATOM 2826 C CA . ASP A 1 385 ? 16.673 -6.290 -36.731 1.00 95.38 385 ASP A CA 1
ATOM 2827 C C . ASP A 1 385 ? 17.348 -5.041 -36.126 1.00 95.38 385 ASP A C 1
ATOM 2829 O O . ASP A 1 385 ? 17.112 -3.914 -36.567 1.00 95.38 385 ASP A O 1
ATOM 2833 N N . GLY A 1 386 ? 18.197 -5.233 -35.116 1.00 96.12 386 GLY A N 1
ATOM 2834 C CA . GLY A 1 386 ? 18.940 -4.195 -34.414 1.00 96.12 386 GLY A CA 1
ATOM 2835 C C . GLY A 1 386 ? 18.118 -3.376 -33.419 1.00 96.12 386 GLY A C 1
ATOM 2836 O O . GLY A 1 386 ? 18.546 -2.285 -33.020 1.00 96.12 386 GLY A O 1
ATOM 2837 N N . THR A 1 387 ? 16.928 -3.852 -33.040 1.00 97.56 387 THR A N 1
ATOM 2838 C CA . THR A 1 387 ? 16.083 -3.212 -32.023 1.00 97.56 387 THR A CA 1
ATOM 2839 C C . THR A 1 387 ? 16.413 -3.692 -30.610 1.00 97.56 387 THR A C 1
ATOM 2841 O O . THR A 1 387 ? 16.773 -4.846 -30.389 1.00 97.56 387 THR A O 1
ATOM 2844 N N . ILE A 1 388 ? 16.254 -2.801 -29.633 1.00 96.88 388 ILE A N 1
ATOM 2845 C CA . ILE A 1 388 ? 16.219 -3.130 -28.207 1.00 96.88 388 ILE A CA 1
ATOM 2846 C C . ILE A 1 388 ? 14.814 -2.825 -27.703 1.00 96.88 388 ILE A C 1
ATOM 2848 O O . ILE A 1 388 ? 14.249 -1.768 -27.993 1.00 96.88 388 ILE A O 1
ATOM 2852 N N . THR A 1 389 ? 14.250 -3.754 -26.950 1.00 95.62 389 THR A N 1
ATOM 2853 C CA . THR A 1 389 ? 12.893 -3.709 -26.418 1.00 95.62 389 THR A CA 1
ATOM 2854 C C . THR A 1 389 ? 12.889 -3.400 -24.930 1.00 95.62 389 THR A C 1
ATOM 2856 O O . THR A 1 389 ? 13.878 -3.583 -24.220 1.00 95.62 389 THR A O 1
ATOM 2859 N N . TYR A 1 390 ? 11.745 -2.944 -24.437 1.00 91.94 390 TYR A N 1
ATOM 2860 C CA . TYR A 1 390 ? 11.581 -2.619 -23.028 1.00 91.94 390 TYR A CA 1
ATOM 2861 C C . TYR A 1 390 ? 11.673 -3.847 -22.109 1.00 91.94 390 TYR A C 1
ATOM 2863 O O . TYR A 1 390 ? 12.164 -3.746 -20.987 1.00 91.94 390 TYR A O 1
ATOM 2871 N N . ALA A 1 391 ? 11.247 -5.025 -22.579 1.00 90.81 391 ALA A N 1
ATOM 2872 C CA . ALA A 1 391 ? 11.448 -6.270 -21.835 1.00 90.81 391 ALA A CA 1
ATOM 2873 C C . ALA A 1 391 ? 12.943 -6.560 -21.622 1.00 90.81 391 ALA A C 1
ATOM 2875 O O . ALA A 1 391 ? 13.358 -6.845 -20.502 1.00 90.81 391 ALA A O 1
ATOM 2876 N N . GLN A 1 392 ? 13.763 -6.390 -22.665 1.00 93.31 392 GLN A N 1
ATOM 2877 C CA . GLN A 1 392 ? 15.210 -6.611 -22.579 1.00 93.31 392 GLN A CA 1
ATOM 2878 C C . GLN A 1 392 ? 15.878 -5.681 -21.556 1.00 93.31 392 GLN A C 1
ATOM 2880 O O . GLN A 1 392 ? 16.766 -6.117 -20.828 1.00 93.31 392 GLN A O 1
ATOM 2885 N N . THR A 1 393 ? 15.433 -4.423 -21.427 1.00 90.50 393 THR A N 1
ATOM 2886 C CA . THR A 1 393 ? 15.985 -3.517 -20.402 1.00 90.50 393 THR A CA 1
ATOM 2887 C C . THR A 1 393 ? 15.649 -3.964 -18.977 1.00 90.50 393 THR A C 1
ATOM 2889 O O . THR A 1 393 ? 16.489 -3.847 -18.088 1.00 90.50 393 THR A O 1
ATOM 2892 N N . TYR A 1 394 ? 14.461 -4.538 -18.758 1.00 87.75 394 TYR A N 1
ATOM 2893 C CA . TYR A 1 394 ? 14.084 -5.100 -17.457 1.00 87.75 394 TYR A CA 1
ATOM 2894 C C . TYR A 1 394 ? 14.793 -6.417 -17.145 1.00 87.75 394 TYR A C 1
ATOM 2896 O O . TYR A 1 394 ? 15.116 -6.671 -15.994 1.00 87.75 394 TYR A O 1
ATOM 2904 N N . GLU A 1 395 ? 15.084 -7.255 -18.138 1.00 87.94 395 GLU A N 1
ATOM 2905 C CA . GLU A 1 395 ? 15.873 -8.475 -17.917 1.00 87.94 395 GLU A CA 1
ATOM 2906 C C . GLU A 1 395 ? 17.300 -8.161 -17.441 1.00 87.94 395 GLU A C 1
ATOM 2908 O O . GLU A 1 395 ? 17.879 -8.916 -16.651 1.00 87.94 395 GLU A O 1
ATOM 2913 N N . VAL A 1 396 ? 17.863 -7.031 -17.885 1.00 90.38 396 VAL A N 1
ATOM 2914 C CA . VAL A 1 396 ? 19.170 -6.542 -17.428 1.00 90.38 396 VAL A CA 1
ATOM 2915 C C . VAL A 1 396 ? 19.110 -6.115 -15.963 1.00 90.38 396 VAL A C 1
ATOM 2917 O O . VAL A 1 396 ? 19.948 -6.565 -15.180 1.00 90.38 396 VAL A O 1
ATOM 2920 N N . MET A 1 397 ? 18.141 -5.276 -15.590 1.00 87.75 397 MET A N 1
ATOM 2921 C CA . MET A 1 397 ? 17.955 -4.768 -14.225 1.00 87.75 397 MET A CA 1
ATOM 2922 C C . MET A 1 397 ? 16.563 -5.157 -13.704 1.00 87.75 397 MET A C 1
ATOM 2924 O O . MET A 1 397 ? 15.670 -4.318 -13.642 1.00 87.75 397 MET A O 1
ATOM 2928 N N . PRO A 1 398 ? 16.348 -6.433 -13.336 1.00 74.06 398 PRO A N 1
ATOM 2929 C CA . PRO A 1 398 ? 15.028 -6.944 -12.966 1.00 74.06 398 PRO A CA 1
ATOM 2930 C C . PRO A 1 398 ? 14.663 -6.643 -11.514 1.00 74.06 398 PRO A C 1
ATOM 2932 O O . PRO A 1 398 ? 13.619 -7.085 -11.041 1.00 74.06 398 PRO A O 1
ATOM 2935 N N . PHE A 1 399 ? 15.557 -5.980 -10.784 1.00 72.00 399 PHE A N 1
ATOM 2936 C CA . PHE A 1 399 ? 15.308 -5.567 -9.418 1.00 72.00 399 PHE A CA 1
ATOM 2937 C C . PHE A 1 399 ? 14.651 -4.204 -9.426 1.00 72.00 399 PHE A C 1
ATOM 2939 O O . PHE A 1 399 ? 15.038 -3.329 -10.199 1.00 72.00 399 PHE A O 1
ATOM 2946 N N . SER A 1 400 ? 13.743 -4.019 -8.487 1.00 65.81 400 SER A N 1
ATOM 2947 C CA . SER A 1 400 ? 13.117 -2.747 -8.170 1.00 65.81 400 SER A CA 1
ATOM 2948 C C . SER A 1 400 ? 14.064 -1.767 -7.467 1.00 65.81 400 SER A C 1
ATOM 2950 O O . SER A 1 400 ? 13.672 -1.092 -6.528 1.00 65.81 400 SER A O 1
ATOM 2952 N N . ASN A 1 401 ? 15.336 -1.735 -7.868 1.00 65.38 401 ASN A N 1
ATOM 2953 C CA . ASN A 1 401 ? 16.313 -0.837 -7.273 1.00 65.38 401 ASN A CA 1
ATOM 2954 C C . ASN A 1 401 ? 16.036 0.593 -7.735 1.00 65.38 401 ASN A C 1
ATOM 2956 O O . ASN A 1 401 ? 15.822 0.839 -8.924 1.00 65.38 401 ASN A O 1
ATOM 2960 N N . GLU A 1 402 ? 16.124 1.525 -6.802 1.00 63.50 402 GLU A N 1
ATOM 2961 C CA . GLU A 1 402 ? 15.987 2.946 -7.078 1.00 63.50 402 GLU A CA 1
ATOM 2962 C C . GLU A 1 402 ? 17.317 3.599 -7.444 1.00 63.50 402 GLU A C 1
ATOM 2964 O O . GLU A 1 402 ? 18.407 3.097 -7.150 1.00 63.50 402 GLU A O 1
ATOM 2969 N N . LEU A 1 403 ? 17.195 4.755 -8.091 1.00 64.88 403 LEU A N 1
ATOM 2970 C CA . LEU A 1 403 ? 18.287 5.674 -8.352 1.00 64.88 403 LEU A CA 1
ATOM 2971 C C . LEU A 1 403 ? 18.091 6.898 -7.451 1.00 64.88 403 LEU A C 1
ATOM 2973 O O . LEU A 1 403 ? 17.208 7.713 -7.715 1.00 64.88 403 LEU A O 1
ATOM 2977 N N . GLY A 1 404 ? 18.886 6.973 -6.383 1.00 54.22 404 GLY A N 1
ATOM 2978 C CA . GLY A 1 404 ? 18.875 8.052 -5.387 1.00 54.22 404 GLY A CA 1
ATOM 2979 C C . GLY A 1 404 ? 20.026 9.032 -5.533 1.00 54.22 404 GLY A C 1
ATOM 2980 O O . GLY A 1 404 ? 21.099 8.614 -6.034 1.00 54.22 404 GLY A O 1
#